Protein AF-0000000076658224 (afdb_homodimer)

Secondary structure (DSSP, 8-state):
---HHHHHHHHHHHHHHHTTTS----EEE-SSTTGGGT-EEEEEEGGGSGGGBTHHHHHHHHHHSSS--SEEE--SSHHHHHHHHHHHHHT--EEEEE-TT--HHHHHHHHTTT-EEEE--SSHHHHHHHHHHHHHTTS-EE--SSS-HHHHHHHHHHHHHHHHH-S--SEEEEE-SSSHH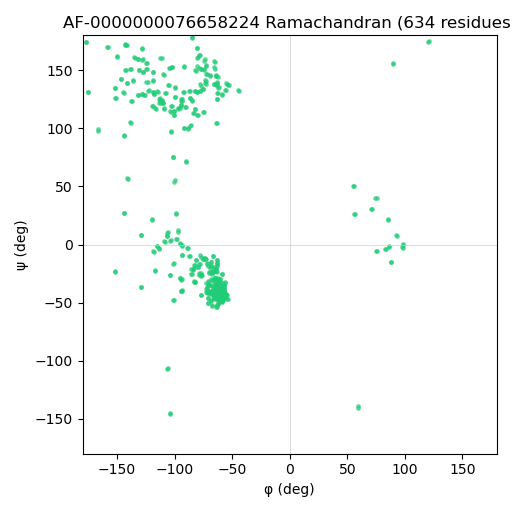HHHHHHHHHHH-TTSEEEEEEETTB-HHHHHHHHTS---------S-GGG-S---TT-SHHHHHHHH--EEEEE-HHHHHHHHHHHHHTT-B---HHHHHHHHHHHHHGGG-TT-EEEEEE-B----HHHHHHHHT--/---HHHHHHHHHHHHHHHTTTS----EEE-SSTTGGGT-EEEEEEGGGSGGGBTHHHHHHHHHHSSS--SEEE--SSHHHHHHHHHHHHHT--EEEEE-TT--HHHHHHHHTTT-EEEE--SSHHHHHHHHHHHHHTTS-EE--SSS-HHHHHHHHHHHHHHHHH-S--SEEEEE-SSSHHHHHHHHHHHHH-TTSEEEEEEETTB-HHHHHHHHTS---------S-GGG-S---TT-SHHHHHHHH--EEEEE-HHHHHHHHHHHHHTT-B---HHHHHHHHHHHHHGGG-TT-EEEEEE-B----HHHHHHHHH--

Structure (mmCIF, N/CA/C/O backbone):
data_AF-0000000076658224-model_v1
#
loop_
_entity.id
_entity.type
_entity.pdbx_description
1 polymer 'SRY1-Not a Serine Racemase of Yeast, threo-3-hydroxyaspartate ammonia-lyase activity'
#
loop_
_atom_site.group_PDB
_atom_site.id
_atom_site.type_symbol
_atom_site.label_atom_id
_atom_site.label_alt_id
_atom_site.label_comp_id
_atom_site.label_asym_id
_atom_site.label_entity_id
_atom_site.label_seq_id
_atom_site.pdbx_PDB_ins_code
_atom_site.Cartn_x
_atom_site.Cartn_y
_atom_site.Cartn_z
_atom_site.occupancy
_atom_site.B_iso_or_equiv
_atom_site.auth_seq_id
_atom_site.auth_comp_id
_atom_site.auth_asym_id
_atom_site.auth_atom_id
_atom_site.pdbx_PDB_model_num
ATOM 1 N N . MET A 1 1 ? -1.779 -37.938 -4.566 1 86.56 1 MET A N 1
ATOM 2 C CA . MET A 1 1 ? -1.903 -36.469 -4.586 1 86.56 1 MET A CA 1
ATOM 3 C C . MET A 1 1 ? -2.148 -35.938 -3.186 1 86.56 1 MET A C 1
ATOM 5 O O . MET A 1 1 ? -2.943 -36.5 -2.426 1 86.56 1 MET A O 1
ATOM 9 N N . PRO A 1 2 ? -1.411 -34.906 -2.812 1 93.56 2 PRO A N 1
ATOM 10 C CA . PRO A 1 2 ? -1.643 -34.375 -1.456 1 93.56 2 PRO A CA 1
ATOM 11 C C . PRO A 1 2 ? -3.055 -33.844 -1.265 1 93.56 2 PRO A C 1
ATOM 13 O O . PRO A 1 2 ? -3.637 -33.281 -2.201 1 93.56 2 PRO A O 1
ATOM 16 N N . THR A 1 3 ? -3.639 -34 -0.089 1 97 3 THR A N 1
ATOM 17 C CA . THR A 1 3 ? -4.906 -33.406 0.285 1 97 3 THR A CA 1
ATOM 18 C C . THR A 1 3 ? -4.691 -31.938 0.701 1 97 3 THR A C 1
ATOM 20 O O . THR A 1 3 ? -3.564 -31.531 0.972 1 97 3 THR A O 1
ATOM 23 N N . PHE A 1 4 ? -5.773 -31.203 0.668 1 97.12 4 PHE A N 1
ATOM 24 C CA . PHE A 1 4 ? -5.625 -29.812 1.071 1 97.12 4 PHE A CA 1
ATOM 25 C C . PHE A 1 4 ? -5.277 -29.703 2.551 1 97.12 4 PHE A C 1
ATOM 27 O O . PHE A 1 4 ? -4.621 -28.75 2.977 1 97.12 4 PHE A O 1
ATOM 34 N N . GLN A 1 5 ? -5.621 -30.766 3.361 1 98.12 5 GLN A N 1
ATOM 35 C CA . GLN A 1 5 ? -5.227 -30.797 4.766 1 98.12 5 GLN A CA 1
ATOM 36 C C . GLN A 1 5 ? -3.715 -30.953 4.91 1 98.12 5 GLN A C 1
ATOM 38 O O . GLN A 1 5 ? -3.102 -30.344 5.781 1 98.12 5 GLN A O 1
ATOM 43 N N . GLU A 1 6 ? -3.189 -31.797 4.082 1 98.44 6 GLU A N 1
ATOM 44 C CA . GLU A 1 6 ? -1.743 -31.984 4.102 1 98.44 6 GLU A CA 1
ATOM 45 C C . GLU A 1 6 ? -1.005 -30.719 3.686 1 98.44 6 GLU A C 1
ATOM 47 O O . GLU A 1 6 ? 0.028 -30.375 4.266 1 98.44 6 GLU A O 1
ATOM 52 N N . ILE A 1 7 ? -1.556 -30.031 2.668 1 98.62 7 ILE A N 1
ATOM 53 C CA . ILE A 1 7 ? -0.962 -28.766 2.225 1 98.62 7 ILE A CA 1
ATOM 54 C C . ILE A 1 7 ? -1.062 -27.734 3.34 1 98.62 7 ILE A C 1
ATOM 56 O O . ILE A 1 7 ? -0.113 -26.984 3.586 1 98.62 7 ILE A O 1
ATOM 60 N N . ALA A 1 8 ? -2.193 -27.688 4.023 1 98.69 8 ALA A N 1
ATOM 61 C CA . ALA A 1 8 ? -2.375 -26.766 5.141 1 98.69 8 ALA A CA 1
ATOM 62 C C . ALA A 1 8 ? -1.321 -27 6.219 1 98.69 8 ALA A C 1
ATOM 64 O O . ALA A 1 8 ? -0.707 -26.047 6.711 1 98.69 8 ALA A O 1
ATOM 65 N N . ALA A 1 9 ? -1.124 -28.266 6.52 1 98.56 9 ALA A N 1
ATOM 66 C CA . ALA A 1 9 ? -0.117 -28.609 7.523 1 98.56 9 ALA A CA 1
ATOM 67 C C . ALA A 1 9 ? 1.278 -28.203 7.059 1 98.56 9 ALA A C 1
ATOM 69 O O . ALA A 1 9 ? 2.072 -27.672 7.844 1 98.56 9 ALA A O 1
ATOM 70 N N . ALA A 1 10 ? 1.564 -28.453 5.832 1 98.5 10 ALA A N 1
ATOM 71 C CA . ALA A 1 10 ? 2.861 -28.094 5.262 1 98.5 10 ALA A CA 1
ATOM 72 C C . ALA A 1 10 ? 3.07 -26.578 5.27 1 98.5 10 ALA A C 1
ATOM 74 O O . ALA A 1 10 ? 4.195 -26.109 5.434 1 98.5 10 ALA A O 1
ATOM 75 N N . SER A 1 11 ? 1.959 -25.812 5.07 1 98.81 11 SER A N 1
ATOM 76 C CA . SER A 1 11 ? 2.043 -24.359 5.07 1 98.81 11 SER A CA 1
ATOM 77 C C . SER A 1 11 ? 2.447 -23.828 6.441 1 98.81 11 SER A C 1
ATOM 79 O O . SER A 1 11 ? 3.191 -22.844 6.539 1 98.81 11 SER A O 1
ATOM 81 N N . VAL A 1 12 ? 1.987 -24.469 7.484 1 98.62 12 VAL A N 1
ATOM 82 C CA . VAL A 1 12 ? 2.367 -24.078 8.836 1 98.62 12 VAL A CA 1
ATOM 83 C C . VAL A 1 12 ? 3.871 -24.266 9.031 1 98.62 12 VAL A C 1
ATOM 85 O O . VAL A 1 12 ? 4.551 -23.391 9.57 1 98.62 12 VAL A O 1
ATOM 88 N N . GLN A 1 13 ? 4.363 -25.391 8.508 1 98.31 13 GLN A N 1
ATOM 89 C CA . GLN A 1 13 ? 5.793 -25.656 8.594 1 98.31 13 GLN A CA 1
ATOM 90 C C . GLN A 1 13 ? 6.598 -24.672 7.75 1 98.31 13 GLN A C 1
ATOM 92 O O . GLN A 1 13 ? 7.652 -24.203 8.172 1 98.31 13 GLN A O 1
ATOM 97 N N . SER A 1 14 ? 6.086 -24.406 6.57 1 98.56 14 SER A N 1
ATOM 98 C CA . SER A 1 14 ? 6.746 -23.469 5.684 1 98.56 14 SER A CA 1
ATOM 99 C C . SER A 1 14 ? 6.863 -22.094 6.332 1 98.56 14 SER A C 1
ATOM 101 O O . SER A 1 14 ? 7.895 -21.422 6.211 1 98.56 14 SER A O 1
ATOM 103 N N . ARG A 1 15 ? 5.805 -21.609 6.98 1 98.31 15 ARG A N 1
ATOM 104 C CA . ARG A 1 15 ? 5.82 -20.312 7.633 1 98.31 15 ARG A CA 1
ATOM 105 C C . ARG A 1 15 ? 6.969 -20.203 8.633 1 98.31 15 ARG A C 1
ATOM 107 O O . ARG A 1 15 ? 7.66 -19.188 8.688 1 98.31 15 ARG A O 1
ATOM 114 N N . SER A 1 16 ? 7.188 -21.234 9.398 1 97.56 16 SER A N 1
ATOM 115 C CA . SER A 1 16 ? 8.258 -21.25 10.391 1 97.56 16 SER A CA 1
ATOM 116 C C . SER A 1 16 ? 9.625 -21.094 9.734 1 97.56 16 SER A C 1
ATOM 118 O O . SER A 1 16 ? 10.523 -20.484 10.297 1 97.56 16 SER A O 1
ATOM 120 N N . ARG A 1 17 ? 9.742 -21.609 8.547 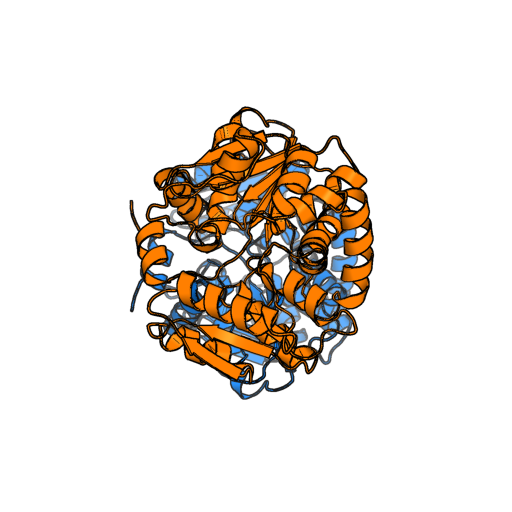1 96.94 17 ARG A N 1
ATOM 121 C CA . ARG A 1 17 ? 11.016 -21.594 7.844 1 96.94 17 ARG A CA 1
ATOM 122 C C . ARG A 1 17 ? 11.242 -20.266 7.148 1 96.94 17 ARG A C 1
ATOM 124 O O . ARG A 1 17 ? 12.375 -19.781 7.059 1 96.94 17 ARG A O 1
ATOM 131 N N . ILE A 1 18 ? 10.102 -19.641 6.699 1 98.06 18 ILE A N 1
ATOM 132 C CA . ILE A 1 18 ? 10.375 -18.578 5.738 1 98.06 18 ILE A CA 1
ATOM 133 C C . ILE A 1 18 ? 10 -17.219 6.344 1 98.06 18 ILE A C 1
ATOM 135 O O . ILE A 1 18 ? 10.289 -16.172 5.766 1 98.06 18 ILE A O 1
ATOM 139 N N . ARG A 1 19 ? 9.438 -17.156 7.559 1 96.88 19 ARG A N 1
ATOM 140 C CA . ARG A 1 19 ? 8.836 -15.953 8.117 1 96.88 19 ARG A CA 1
ATOM 141 C C . ARG A 1 19 ? 9.859 -14.82 8.188 1 96.88 19 ARG A C 1
ATOM 143 O O . ARG A 1 19 ? 9.492 -13.648 8.062 1 96.88 19 ARG A O 1
ATOM 150 N N . HIS A 1 20 ? 11.172 -15.102 8.273 1 96 20 HIS A N 1
ATOM 151 C CA . HIS A 1 20 ? 12.188 -14.062 8.398 1 96 20 HIS A CA 1
ATOM 152 C C . HIS A 1 20 ? 12.742 -13.672 7.031 1 96 20 HIS A C 1
ATOM 154 O O . HIS A 1 20 ? 13.562 -12.758 6.93 1 96 20 HIS A O 1
ATOM 160 N N . HIS A 1 21 ? 12.242 -14.336 5.984 1 97.38 21 HIS A N 1
ATOM 161 C CA . HIS A 1 21 ? 12.789 -14.102 4.652 1 97.38 21 HIS A CA 1
ATOM 162 C C . HIS A 1 21 ? 11.75 -13.469 3.734 1 97.38 21 HIS A C 1
ATOM 164 O O . HIS A 1 21 ? 12.039 -13.172 2.572 1 97.38 21 HIS A O 1
ATOM 170 N N . VAL A 1 22 ? 10.516 -13.266 4.273 1 97.75 22 VAL A N 1
ATOM 171 C CA . VAL A 1 22 ? 9.461 -12.602 3.518 1 97.75 22 VAL A CA 1
ATOM 172 C C . VAL A 1 22 ? 8.758 -11.562 4.398 1 97.75 22 VAL A C 1
ATOM 174 O O . VAL A 1 22 ? 8.906 -11.586 5.625 1 97.75 22 VAL A O 1
ATOM 177 N N . TYR A 1 23 ? 8.078 -10.641 3.783 1 96.94 23 TYR A N 1
ATOM 178 C CA . TYR A 1 23 ? 7.297 -9.656 4.512 1 96.94 23 TYR A CA 1
ATOM 179 C C . TYR A 1 23 ? 5.891 -10.172 4.793 1 96.94 23 TYR A C 1
ATOM 181 O O . TYR A 1 23 ? 5.27 -10.797 3.928 1 96.94 23 TYR A O 1
ATOM 189 N N . GLN A 1 24 ? 5.445 -10.031 6.066 1 97.38 24 GLN A N 1
ATOM 190 C CA . GLN A 1 24 ? 4 -10.109 6.234 1 97.38 24 GLN A CA 1
ATOM 191 C C . GLN A 1 24 ? 3.297 -8.961 5.512 1 97.38 24 GLN A C 1
ATOM 193 O O . GLN A 1 24 ? 3.346 -7.812 5.961 1 97.38 24 GLN A O 1
ATOM 198 N N . THR A 1 25 ? 2.682 -9.234 4.383 1 98.44 25 THR A N 1
ATOM 199 C CA . THR A 1 25 ? 2.107 -8.18 3.559 1 98.44 25 THR A CA 1
ATOM 200 C C . THR A 1 25 ? 0.838 -7.621 4.195 1 98.44 25 THR A C 1
ATOM 202 O O . THR A 1 25 ? 0.181 -8.305 4.984 1 98.44 25 THR A O 1
ATOM 205 N N . PRO A 1 26 ? 0.515 -6.391 3.893 1 98.12 26 PRO A N 1
ATOM 206 C CA . PRO A 1 26 ? -0.615 -5.754 4.574 1 98.12 26 PRO A CA 1
ATOM 207 C C . PRO A 1 26 ? -1.967 -6.223 4.043 1 98.12 26 PRO A C 1
ATOM 209 O O . PRO A 1 26 ? -2.049 -6.73 2.92 1 98.12 26 PRO A O 1
ATOM 212 N N . LEU A 1 27 ? -2.93 -6.191 4.906 1 98.5 27 LEU A N 1
ATOM 213 C CA . LEU A 1 27 ? -4.352 -6.238 4.582 1 98.5 27 LEU A CA 1
ATOM 214 C C . LEU A 1 27 ? -4.965 -4.844 4.625 1 98.5 27 LEU A C 1
ATOM 216 O O . LEU A 1 27 ? -5.062 -4.238 5.695 1 98.5 27 LEU A O 1
ATOM 220 N N . ILE A 1 28 ? -5.363 -4.301 3.439 1 98.38 28 ILE A N 1
ATOM 221 C CA . ILE A 1 28 ? -5.703 -2.889 3.299 1 98.38 28 ILE A CA 1
ATOM 222 C C . ILE A 1 28 ? -7.195 -2.744 3.008 1 98.38 28 ILE A C 1
ATOM 224 O O . ILE A 1 28 ? -7.699 -3.295 2.025 1 98.38 28 ILE A O 1
ATOM 228 N N . PRO A 1 29 ? -7.922 -2.002 3.801 1 97.25 29 PRO A N 1
ATOM 229 C CA . PRO A 1 29 ? -9.32 -1.733 3.447 1 97.25 29 PRO A CA 1
ATOM 230 C C . PRO A 1 29 ? -9.453 -0.893 2.18 1 97.25 29 PRO A C 1
ATOM 232 O O . PRO A 1 29 ? -8.688 0.047 1.972 1 97.25 29 PRO A O 1
ATOM 235 N N . ALA A 1 30 ? -10.391 -1.286 1.389 1 98.12 30 ALA A N 1
ATOM 236 C CA . ALA A 1 30 ? -10.648 -0.505 0.182 1 98.12 30 ALA A CA 1
ATOM 237 C C . ALA A 1 30 ? -11.117 0.906 0.532 1 98.12 30 ALA A C 1
ATOM 239 O O . ALA A 1 30 ? -11.891 1.096 1.473 1 98.12 30 ALA A O 1
ATOM 240 N N . LYS A 1 31 ? -10.641 1.887 -0.189 1 95.38 31 LYS A N 1
ATOM 241 C CA . LYS A 1 31 ? -11.055 3.273 -0.012 1 95.38 31 LYS A CA 1
ATOM 242 C C . LYS A 1 31 ? -12.43 3.52 -0.64 1 95.38 31 LYS A C 1
ATOM 244 O O . LYS A 1 31 ? -13.281 4.18 -0.042 1 95.38 31 LYS A O 1
ATOM 249 N N . LYS A 1 32 ? -12.594 2.951 -1.864 1 95.12 32 LYS A N 1
ATOM 250 C CA . LYS A 1 32 ? -13.797 3.264 -2.633 1 95.12 32 LYS A CA 1
ATOM 251 C C . LYS A 1 32 ? -14.484 1.992 -3.119 1 95.12 32 LYS A C 1
ATOM 253 O O . LYS A 1 32 ? -15.711 1.91 -3.127 1 95.12 32 LYS A O 1
ATOM 258 N N . VAL A 1 33 ? -13.688 0.966 -3.482 1 97.62 33 VAL A N 1
ATOM 259 C CA . VAL A 1 33 ? -14.219 -0.262 -4.062 1 97.62 33 VAL A CA 1
ATOM 260 C C . VAL A 1 33 ? -15.203 -0.914 -3.09 1 97.62 33 VAL A C 1
ATOM 262 O O . VAL A 1 33 ? -14.891 -1.09 -1.91 1 97.62 33 VAL A O 1
ATOM 265 N N . GLY A 1 34 ? -16.375 -1.247 -3.553 1 96.44 34 GLY A N 1
ATOM 266 C CA . GLY A 1 34 ? -17.375 -1.961 -2.775 1 96.44 34 GLY A CA 1
ATOM 267 C C . GLY A 1 34 ? -18.281 -1.041 -1.979 1 96.44 34 GLY A C 1
ATOM 268 O O . GLY A 1 34 ? -19.328 -1.463 -1.5 1 96.44 34 GLY A O 1
ATOM 269 N N . ARG A 1 35 ? -17.953 0.308 -1.774 1 91.88 35 ARG A N 1
ATOM 270 C CA . ARG A 1 35 ? -18.656 1.219 -0.884 1 91.88 35 ARG A CA 1
ATOM 271 C C . ARG A 1 35 ? -20.094 1.431 -1.353 1 91.88 35 ARG A C 1
ATOM 273 O O . ARG A 1 35 ? -21.031 1.333 -0.56 1 91.88 35 ARG A O 1
ATOM 280 N N . ASP A 1 36 ? -20.219 1.613 -2.68 1 92.69 36 ASP A N 1
ATOM 281 C CA . ASP A 1 36 ? -21.531 1.898 -3.234 1 92.69 36 ASP A CA 1
ATOM 282 C C . ASP A 1 36 ? -22.453 0.686 -3.117 1 92.69 36 ASP A C 1
ATOM 284 O O . ASP A 1 36 ? -23.688 0.82 -3.178 1 92.69 36 ASP A O 1
ATOM 288 N N . LEU A 1 37 ? -21.859 -0.482 -2.918 1 95.5 37 LEU A N 1
ATOM 289 C CA . LEU A 1 37 ? -22.625 -1.724 -2.857 1 95.5 37 LEU A CA 1
ATOM 290 C C . LEU A 1 37 ? -22.703 -2.246 -1.427 1 95.5 37 LEU A C 1
ATOM 292 O O . LEU A 1 37 ? -23.203 -3.348 -1.189 1 95.5 37 LEU A O 1
ATOM 296 N N . LYS A 1 38 ? -22.219 -1.441 -0.472 1 94.88 38 LYS A N 1
ATOM 297 C CA . LYS A 1 38 ? -22.188 -1.794 0.944 1 94.88 38 LYS A CA 1
ATOM 298 C C . LYS A 1 38 ? -21.453 -3.111 1.172 1 94.88 38 LYS A C 1
ATOM 300 O O . LYS A 1 38 ? -21.844 -3.906 2.029 1 94.88 38 LYS A O 1
ATOM 305 N N . ALA A 1 39 ? -20.531 -3.434 0.256 1 96.88 39 ALA A N 1
ATOM 306 C CA . ALA A 1 39 ? -19.625 -4.574 0.432 1 96.88 39 ALA A CA 1
ATOM 307 C C . ALA A 1 39 ? -18.328 -4.152 1.105 1 96.88 39 ALA A C 1
ATOM 309 O O . ALA A 1 39 ? -17.766 -3.104 0.784 1 96.88 39 ALA A O 1
ATOM 310 N N . ASN A 1 40 ? -17.922 -4.859 2.107 1 97.19 40 ASN A N 1
ATOM 311 C CA . ASN A 1 40 ? -16.641 -4.613 2.746 1 97.19 40 ASN A CA 1
ATOM 312 C C . ASN A 1 40 ? -15.492 -5.281 1.98 1 97.19 40 ASN A C 1
ATOM 314 O O . ASN A 1 40 ? -15.469 -6.504 1.839 1 97.19 40 ASN A O 1
ATOM 318 N N . VAL A 1 41 ? -14.617 -4.547 1.471 1 98.62 41 VAL A N 1
ATOM 319 C CA . VAL A 1 41 ? -13.562 -5.09 0.625 1 98.62 41 VAL A CA 1
ATOM 320 C C . VAL A 1 41 ? -12.203 -4.82 1.266 1 98.62 41 VAL A C 1
ATOM 322 O O . VAL A 1 41 ? -11.914 -3.697 1.689 1 98.62 41 VAL A O 1
ATOM 325 N N . LEU A 1 42 ? -11.391 -5.824 1.39 1 98.69 42 LEU A N 1
ATOM 326 C CA . LEU A 1 42 ? -10 -5.75 1.832 1 98.69 42 LEU A CA 1
ATOM 327 C C . LEU A 1 42 ? -9.055 -6.242 0.742 1 98.69 42 LEU A C 1
ATOM 329 O O . LEU A 1 42 ? -9.375 -7.188 0.016 1 98.69 42 LEU A O 1
ATOM 333 N N . PHE A 1 43 ? -7.934 -5.578 0.592 1 98.88 43 PHE A N 1
ATOM 334 C CA . PHE A 1 43 ? -6.887 -6.008 -0.33 1 98.88 43 PHE A CA 1
ATOM 335 C C . PHE A 1 43 ? -5.738 -6.668 0.422 1 98.88 43 PHE A C 1
ATOM 337 O O . PHE A 1 43 ? -5.129 -6.055 1.296 1 98.88 43 PHE A O 1
ATOM 344 N N . LYS A 1 44 ? -5.508 -8.016 0.2 1 98.94 44 LYS A N 1
ATOM 345 C CA . LYS A 1 44 ? -4.258 -8.625 0.647 1 98.94 44 LYS A CA 1
ATOM 346 C C . LYS A 1 44 ? -3.121 -8.328 -0.33 1 98.94 44 LYS A C 1
ATOM 348 O O . LYS A 1 44 ? -3.107 -8.852 -1.448 1 98.94 44 LYS A O 1
ATOM 353 N N . ALA A 1 45 ? -2.137 -7.516 0.079 1 98.88 45 ALA A N 1
ATOM 354 C CA . ALA A 1 45 ? -1.306 -6.762 -0.857 1 98.88 45 ALA A CA 1
ATOM 355 C C . ALA A 1 45 ? 0.052 -7.434 -1.047 1 98.88 45 ALA A C 1
ATOM 357 O O . ALA A 1 45 ? 1.087 -6.863 -0.693 1 98.88 45 ALA A O 1
ATOM 358 N N . GLU A 1 46 ? 0.087 -8.516 -1.792 1 98.81 46 GLU A N 1
ATOM 359 C CA . GLU A 1 46 ? 1.335 -9.188 -2.139 1 98.81 46 GLU A CA 1
ATOM 360 C C . GLU A 1 46 ? 2.125 -8.391 -3.172 1 98.81 46 GLU A C 1
ATOM 362 O O . GLU A 1 46 ? 3.297 -8.68 -3.424 1 98.81 46 GLU A O 1
ATOM 367 N N . ASN A 1 47 ? 1.466 -7.379 -3.773 1 98.56 47 ASN A N 1
ATOM 368 C CA . ASN A 1 47 ? 2.17 -6.461 -4.66 1 98.56 47 ASN A CA 1
ATOM 369 C C . ASN A 1 47 ? 3.252 -5.68 -3.92 1 98.56 47 ASN A C 1
ATOM 371 O O . ASN A 1 47 ? 4.129 -5.078 -4.543 1 98.56 47 ASN A O 1
ATOM 375 N N . PHE A 1 48 ? 3.215 -5.73 -2.559 1 98.31 48 PHE A N 1
ATOM 376 C CA . PHE A 1 48 ? 4.219 -5.043 -1.753 1 98.31 48 PHE A CA 1
ATOM 377 C C . PHE A 1 48 ? 5.195 -6.043 -1.14 1 98.31 48 PHE A C 1
ATOM 379 O O . PHE A 1 48 ? 5.996 -5.684 -0.275 1 98.31 48 PHE A O 1
ATOM 386 N N . GLN A 1 49 ? 5.184 -7.281 -1.525 1 98.12 49 GLN A N 1
ATOM 387 C CA . GLN A 1 49 ? 6.125 -8.297 -1.067 1 98.12 49 GLN A CA 1
ATOM 388 C C . GLN A 1 49 ? 7.5 -8.102 -1.696 1 98.12 49 GLN A C 1
ATOM 390 O O . GLN A 1 49 ? 7.625 -7.434 -2.725 1 98.12 49 GLN A O 1
ATOM 395 N N . LEU A 1 50 ? 8.516 -8.68 -1.052 1 95.5 50 LEU A N 1
ATOM 396 C CA . LEU A 1 50 ? 9.844 -8.797 -1.649 1 95.5 50 LEU A CA 1
ATOM 397 C C . LEU A 1 50 ? 9.75 -9.266 -3.096 1 95.5 50 LEU A C 1
ATOM 399 O O . LEU A 1 50 ? 8.977 -10.18 -3.406 1 95.5 50 LEU A O 1
ATOM 403 N N . THR A 1 51 ? 10.438 -8.617 -3.936 1 95.06 51 THR A N 1
ATOM 404 C CA . THR A 1 51 ? 10.508 -8.914 -5.363 1 95.06 51 THR A CA 1
ATOM 405 C C . THR A 1 51 ? 9.234 -8.461 -6.074 1 95.06 51 THR A C 1
ATOM 407 O O . THR A 1 51 ? 9.094 -8.648 -7.281 1 95.06 51 THR A O 1
ATOM 410 N N . GLY A 1 52 ? 8.211 -7.977 -5.34 1 96.94 52 GLY A N 1
ATOM 411 C CA . GLY A 1 52 ? 7.039 -7.367 -5.949 1 96.94 52 GLY A CA 1
ATOM 412 C C . GLY A 1 52 ? 5.902 -8.352 -6.168 1 96.94 52 GLY A C 1
ATOM 413 O O . GLY A 1 52 ? 4.914 -8.031 -6.832 1 96.94 52 GLY A O 1
ATOM 414 N N . SER A 1 53 ? 6.031 -9.617 -5.656 1 98.19 53 SER A N 1
ATOM 415 C CA . SER A 1 53 ? 4.953 -10.578 -5.871 1 98.19 53 SER A CA 1
ATOM 416 C C . SER A 1 53 ? 4.992 -11.695 -4.836 1 98.19 53 SER A C 1
ATOM 418 O O . SER A 1 53 ? 5.996 -11.875 -4.141 1 98.19 53 SER A O 1
ATOM 420 N N . PHE A 1 54 ? 3.939 -12.492 -4.816 1 98.75 54 PHE A N 1
ATOM 421 C CA . PHE A 1 54 ? 3.744 -13.586 -3.871 1 98.75 54 PHE A CA 1
ATOM 422 C C . PHE A 1 54 ? 4.742 -14.711 -4.129 1 98.75 54 PHE A C 1
ATOM 424 O O . PHE A 1 54 ? 4.977 -15.555 -3.262 1 98.75 54 PHE A O 1
ATOM 431 N N . LYS A 1 55 ? 5.402 -14.727 -5.281 1 98.69 55 LYS A N 1
ATOM 432 C CA . LYS A 1 55 ? 6.141 -15.891 -5.742 1 98.69 55 LYS A CA 1
ATOM 433 C C . LYS A 1 55 ? 7.352 -16.156 -4.855 1 98.69 55 LYS A C 1
ATOM 435 O O . LYS A 1 55 ? 7.812 -17.297 -4.75 1 98.69 55 LYS A O 1
ATOM 440 N N . VAL A 1 56 ? 7.84 -15.18 -4.191 1 98.56 56 VAL A N 1
ATOM 441 C CA . VAL A 1 56 ? 9.008 -15.359 -3.338 1 98.56 56 VAL A CA 1
ATOM 442 C C . VAL A 1 56 ? 8.68 -16.312 -2.189 1 98.56 56 VAL A C 1
ATOM 444 O O . VAL A 1 56 ? 9.547 -17.031 -1.7 1 98.56 56 VAL A O 1
ATOM 447 N N . ARG A 1 57 ? 7.398 -16.375 -1.74 1 98.81 57 ARG A N 1
ATOM 448 C CA . ARG A 1 57 ? 7.008 -17.25 -0.632 1 98.81 57 ARG A CA 1
ATOM 449 C C . ARG A 1 57 ? 7.215 -18.719 -0.986 1 98.81 57 ARG A C 1
ATOM 451 O O . ARG A 1 57 ? 7.84 -19.469 -0.225 1 98.81 57 ARG A O 1
ATOM 458 N N . GLY A 1 58 ? 6.672 -19.125 -2.133 1 98.81 58 GLY A N 1
ATOM 459 C CA . GLY A 1 58 ? 6.867 -20.5 -2.584 1 98.81 58 GLY A CA 1
ATOM 460 C C . GLY A 1 58 ? 8.32 -20.844 -2.84 1 98.81 58 GLY A C 1
ATOM 461 O O . GLY A 1 58 ? 8.781 -21.922 -2.479 1 98.81 58 GLY A O 1
ATOM 462 N N . ALA A 1 59 ? 9.016 -19.859 -3.482 1 98.75 59 ALA A N 1
ATOM 463 C CA . ALA A 1 59 ? 10.438 -20.062 -3.758 1 98.75 59 ALA A CA 1
ATOM 464 C C . ALA A 1 59 ? 11.219 -20.281 -2.467 1 98.75 59 ALA A C 1
ATOM 466 O O . ALA A 1 59 ? 11.992 -21.234 -2.357 1 98.75 59 ALA A O 1
ATOM 467 N N . MET A 1 60 ? 11 -19.406 -1.474 1 98.81 60 MET A N 1
ATOM 468 C CA . MET A 1 60 ? 11.68 -19.547 -0.186 1 98.81 60 MET A CA 1
ATOM 469 C C . MET A 1 60 ? 11.328 -20.875 0.48 1 98.81 60 MET A C 1
ATOM 471 O O . MET A 1 60 ? 12.203 -21.531 1.046 1 98.81 60 MET A O 1
ATOM 475 N N . SER A 1 61 ? 10.055 -21.25 0.403 1 98.81 61 SER A N 1
ATOM 476 C CA . SER A 1 61 ? 9.602 -22.5 0.999 1 98.81 61 SER A CA 1
ATOM 477 C C . SER A 1 61 ? 10.305 -23.703 0.362 1 98.81 61 SER A C 1
ATOM 479 O O . SER A 1 61 ? 10.867 -24.547 1.064 1 98.81 61 SER A O 1
ATOM 481 N N . LYS A 1 62 ? 10.312 -23.75 -0.949 1 98.56 62 LYS A N 1
ATOM 482 C CA . LYS A 1 62 ? 10.906 -24.875 -1.674 1 98.56 62 LYS A CA 1
ATOM 483 C C . LYS A 1 62 ? 12.414 -24.922 -1.444 1 98.56 62 LYS A C 1
ATOM 485 O O . LYS A 1 62 ? 12.961 -26 -1.141 1 98.56 62 LYS A O 1
ATOM 490 N N . LEU A 1 63 ? 13.086 -23.812 -1.502 1 98.31 63 LEU A N 1
ATOM 491 C CA . LEU A 1 63 ? 14.539 -23.781 -1.444 1 98.31 63 LEU A CA 1
ATOM 492 C C . LEU A 1 63 ? 15.031 -24 -0.017 1 98.31 63 LEU A C 1
ATOM 494 O O . LEU A 1 63 ? 16.172 -24.406 0.194 1 98.31 63 LEU A O 1
ATOM 498 N N . SER A 1 64 ? 14.234 -23.672 0.966 1 97.44 64 SER A N 1
ATOM 499 C CA . SER A 1 64 ? 14.648 -23.859 2.352 1 97.44 64 SER A CA 1
ATOM 500 C C . SER A 1 64 ? 14.438 -25.297 2.809 1 97.44 64 SER A C 1
ATOM 502 O O . SER A 1 64 ? 14.898 -25.688 3.883 1 97.44 64 SER A O 1
ATOM 504 N N . ALA A 1 65 ? 13.672 -26.062 2.004 1 93.81 65 ALA A N 1
ATOM 505 C CA . ALA A 1 65 ? 13.508 -27.484 2.322 1 93.81 65 ALA A CA 1
ATOM 506 C C . ALA A 1 65 ? 14.828 -28.234 2.201 1 93.81 65 ALA A C 1
ATOM 508 O O . ALA A 1 65 ? 15.727 -27.797 1.476 1 93.81 65 ALA A O 1
ATOM 509 N N . ALA A 1 66 ? 15.078 -29.281 2.916 1 87.06 66 ALA A N 1
ATOM 510 C CA . ALA A 1 66 ? 16.344 -30.016 2.957 1 87.06 66 ALA A CA 1
ATOM 511 C C . ALA A 1 66 ? 16.484 -30.922 1.744 1 87.06 66 ALA A C 1
ATOM 513 O O . ALA A 1 66 ? 15.492 -31.359 1.162 1 87.06 66 ALA A O 1
ATOM 514 N N . GLY A 1 67 ? 17.719 -31.125 1.426 1 84.25 67 GLY A N 1
ATOM 515 C CA . GLY A 1 67 ? 18.062 -32.219 0.527 1 84.25 67 GLY A CA 1
ATOM 516 C C . GLY A 1 67 ? 17.734 -31.922 -0.924 1 84.25 67 GLY A C 1
ATOM 517 O O . GLY A 1 67 ? 17.328 -32.812 -1.669 1 84.25 67 GLY A O 1
ATOM 518 N N . GLN A 1 68 ? 17.969 -30.656 -1.41 1 86.25 68 GLN A N 1
ATOM 519 C CA . GLN A 1 68 ? 17.516 -30.344 -2.758 1 86.25 68 GLN A CA 1
ATOM 520 C C . GLN A 1 68 ? 18.656 -30.406 -3.762 1 86.25 68 GLN A C 1
ATOM 522 O O . GLN A 1 68 ? 18.422 -30.5 -4.973 1 86.25 68 GLN A O 1
ATOM 527 N N . GLY A 1 69 ? 19.922 -30.406 -3.32 1 92.94 69 GLY A N 1
ATOM 528 C CA . GLY A 1 69 ? 21.031 -30.375 -4.254 1 92.94 69 GLY A CA 1
ATOM 529 C C . GLY A 1 69 ? 21.016 -29.156 -5.16 1 92.94 69 GLY A C 1
ATOM 530 O O . GLY A 1 69 ? 20.703 -28.047 -4.719 1 92.94 69 GLY A O 1
ATOM 531 N N . ARG A 1 70 ? 21.375 -29.422 -6.445 1 96.75 70 ARG A N 1
ATOM 532 C CA . ARG A 1 70 ? 21.328 -28.344 -7.43 1 96.75 70 ARG A CA 1
ATOM 533 C C . ARG A 1 70 ? 19.891 -28.078 -7.879 1 96.75 70 ARG A C 1
ATOM 535 O O . ARG A 1 70 ? 19.109 -29.016 -8.062 1 96.75 70 ARG A O 1
ATOM 542 N N . LEU A 1 71 ? 19.594 -26.859 -7.961 1 98.31 71 LEU A N 1
ATOM 543 C CA . LEU A 1 71 ? 18.234 -26.453 -8.32 1 98.31 71 LEU A CA 1
ATOM 544 C C . LEU A 1 71 ? 18.203 -25.859 -9.727 1 98.31 71 LEU A C 1
ATOM 546 O O . LEU A 1 71 ? 19.188 -25.281 -10.18 1 98.31 71 LEU A O 1
ATOM 550 N N . ILE A 1 72 ? 17.078 -26.109 -10.43 1 98.62 72 ILE A N 1
ATOM 551 C CA . ILE A 1 72 ? 16.922 -25.516 -11.758 1 98.62 72 ILE A CA 1
ATOM 552 C C . ILE A 1 72 ? 15.469 -25.078 -11.953 1 98.62 72 ILE A C 1
ATOM 554 O O . ILE A 1 72 ? 14.547 -25.719 -11.461 1 98.62 72 ILE A O 1
ATOM 558 N N . THR A 1 73 ? 15.219 -23.953 -12.531 1 98.5 73 THR A N 1
ATOM 559 C CA . THR A 1 73 ? 13.891 -23.469 -12.898 1 98.5 73 THR A CA 1
ATOM 560 C C . THR A 1 73 ? 13.938 -22.75 -14.242 1 98.5 73 THR A C 1
ATOM 562 O O . THR A 1 73 ? 15 -22.641 -14.859 1 98.5 73 THR A O 1
ATOM 565 N N . ALA A 1 74 ? 12.734 -22.422 -14.742 1 97.75 74 ALA A N 1
ATOM 566 C CA . ALA A 1 74 ? 12.633 -21.688 -16 1 97.75 74 ALA A CA 1
ATOM 567 C C . ALA A 1 74 ? 11.562 -20.594 -15.906 1 97.75 74 ALA A C 1
ATOM 569 O O . ALA A 1 74 ? 10.367 -20.891 -15.945 1 97.75 74 ALA A O 1
ATOM 570 N N . SER A 1 75 ? 11.961 -19.344 -15.781 1 96.19 75 SER A N 1
ATOM 571 C CA . SER A 1 75 ? 11.062 -18.203 -15.75 1 96.19 75 SER A CA 1
ATOM 572 C C . SER A 1 75 ? 11.836 -16.891 -15.711 1 96.19 75 SER A C 1
ATOM 574 O O . SER A 1 75 ? 12.805 -16.75 -14.961 1 96.19 75 SER A O 1
ATOM 576 N N . SER A 1 76 ? 11.484 -16 -16.547 1 92.31 76 SER A N 1
ATOM 577 C CA . SER A 1 76 ? 12.047 -14.656 -16.484 1 92.31 76 SER A CA 1
ATOM 578 C C . SER A 1 76 ? 11.148 -13.711 -15.695 1 92.31 76 SER A C 1
ATOM 580 O O . SER A 1 76 ? 11.453 -12.523 -15.562 1 92.31 76 SER A O 1
ATOM 582 N N . GLY A 1 77 ? 10.047 -14.195 -15.164 1 94.38 77 GLY A N 1
ATOM 583 C CA . GLY A 1 77 ? 9.07 -13.367 -14.484 1 94.38 77 GLY A CA 1
ATOM 584 C C . GLY A 1 77 ? 9.125 -13.5 -12.969 1 94.38 77 GLY A C 1
ATOM 585 O O . GLY A 1 77 ? 10.203 -13.656 -12.398 1 94.38 77 GLY A O 1
ATOM 586 N N . ASN A 1 78 ? 7.988 -13.398 -12.336 1 96.38 78 ASN A N 1
ATOM 587 C CA . ASN A 1 78 ? 7.871 -13.359 -10.883 1 96.38 78 ASN A CA 1
ATOM 588 C C . ASN A 1 78 ? 8.5 -14.586 -10.234 1 96.38 78 ASN A C 1
ATOM 590 O O . ASN A 1 78 ? 9.164 -14.484 -9.195 1 96.38 78 ASN A O 1
ATOM 594 N N . HIS A 1 79 ? 8.297 -15.711 -10.844 1 97.81 79 HIS A N 1
ATOM 595 C CA . HIS A 1 79 ? 8.836 -16.938 -10.281 1 97.81 79 HIS A CA 1
ATOM 596 C C . HIS A 1 79 ? 10.359 -16.969 -10.352 1 97.81 79 HIS A C 1
ATOM 598 O O . HIS A 1 79 ? 11.031 -17.281 -9.367 1 97.81 79 HIS A O 1
ATOM 604 N N . GLY A 1 80 ? 10.883 -16.656 -11.531 1 97.69 80 GLY A N 1
ATOM 605 C CA . GLY A 1 80 ? 12.328 -16.609 -11.672 1 97.69 80 GLY A CA 1
ATOM 606 C C . GLY A 1 80 ? 13 -15.648 -10.711 1 97.69 80 GLY A C 1
ATOM 607 O O . GLY A 1 80 ? 14.008 -15.984 -10.086 1 97.69 80 GLY A O 1
ATOM 608 N N . ILE A 1 81 ? 12.422 -14.492 -10.562 1 96.69 81 ILE A N 1
ATOM 609 C CA . ILE A 1 81 ? 12.945 -13.469 -9.672 1 96.69 81 ILE A CA 1
ATOM 610 C C . ILE A 1 81 ? 12.867 -13.961 -8.227 1 96.69 81 ILE A C 1
ATOM 612 O O . ILE A 1 81 ? 13.82 -13.812 -7.457 1 96.69 81 ILE A O 1
ATOM 616 N N . GLY A 1 82 ? 11.758 -14.539 -7.84 1 97.94 82 GLY A N 1
ATOM 617 C CA . GLY A 1 82 ? 11.594 -15.094 -6.504 1 97.94 82 GLY A CA 1
ATOM 618 C C . GLY A 1 82 ? 12.602 -16.172 -6.18 1 97.94 82 GLY A C 1
ATOM 619 O O . GLY A 1 82 ? 13.195 -16.172 -5.098 1 97.94 82 GLY A O 1
ATOM 620 N N . CYS A 1 83 ? 12.812 -17.047 -7.137 1 98.56 83 CYS A N 1
ATOM 621 C CA . CYS A 1 83 ? 13.773 -18.125 -6.945 1 98.56 83 CYS A CA 1
ATOM 622 C C . CYS A 1 83 ? 15.195 -17.594 -6.84 1 98.56 83 CYS A C 1
ATOM 624 O O . CYS A 1 83 ? 15.984 -18.062 -6.027 1 98.56 83 CYS A O 1
ATOM 626 N N . ALA A 1 84 ? 15.484 -16.625 -7.691 1 98.25 84 ALA A N 1
ATOM 627 C CA . ALA A 1 84 ? 16.828 -16.031 -7.676 1 98.25 84 ALA A CA 1
ATOM 628 C C . ALA A 1 84 ? 17.125 -15.406 -6.32 1 98.25 84 ALA A C 1
ATOM 630 O O . ALA A 1 84 ? 18.172 -15.664 -5.73 1 98.25 84 ALA A O 1
ATOM 631 N N . LEU A 1 85 ? 16.219 -14.641 -5.812 1 97.56 85 LEU A N 1
ATOM 632 C CA . LEU A 1 85 ? 16.422 -14.031 -4.5 1 97.56 85 LEU A CA 1
ATOM 633 C C . LEU A 1 85 ? 16.547 -15.102 -3.42 1 97.56 85 LEU A C 1
ATOM 635 O O . LEU A 1 85 ? 17.406 -15.008 -2.549 1 97.56 85 LEU A O 1
ATOM 639 N N . ALA A 1 86 ? 15.641 -16.078 -3.441 1 98.38 86 ALA A N 1
ATOM 640 C CA . ALA A 1 86 ? 15.664 -17.141 -2.443 1 98.38 86 ALA A CA 1
ATOM 641 C C . ALA A 1 86 ? 17 -17.875 -2.449 1 98.38 86 ALA A C 1
ATOM 643 O O . ALA A 1 86 ? 17.547 -18.188 -1.391 1 98.38 86 ALA A O 1
ATOM 644 N N . SER A 1 87 ? 17.5 -18.156 -3.654 1 98.12 87 SER A N 1
ATOM 645 C CA . SER A 1 87 ? 18.766 -18.859 -3.773 1 98.12 87 SER A CA 1
ATOM 646 C C . SER A 1 87 ? 19.906 -18.047 -3.17 1 98.12 87 SER A C 1
ATOM 648 O O . SER A 1 87 ? 20.766 -18.609 -2.479 1 98.12 87 SER A O 1
ATOM 650 N N . GLN A 1 88 ? 19.969 -16.766 -3.463 1 97.5 88 GLN A N 1
ATOM 651 C CA . GLN A 1 88 ? 20.984 -15.883 -2.887 1 97.5 88 GLN A CA 1
ATOM 652 C C . GLN A 1 88 ? 20.875 -15.852 -1.364 1 97.5 88 GLN A C 1
ATOM 654 O O . GLN A 1 88 ? 21.875 -16 -0.663 1 97.5 88 GLN A O 1
ATOM 659 N N . THR A 1 89 ? 19.656 -15.68 -0.862 1 97.19 89 THR A N 1
ATOM 660 C CA . THR A 1 89 ? 19.391 -15.539 0.563 1 97.19 89 THR A CA 1
ATOM 661 C C . THR A 1 89 ? 19.781 -16.797 1.32 1 97.19 89 THR A C 1
ATOM 663 O O . THR A 1 89 ? 20.328 -16.734 2.42 1 97.19 89 THR A O 1
ATOM 666 N N . LEU A 1 90 ? 19.531 -17.953 0.704 1 97.44 90 LEU A N 1
ATOM 667 C CA . LEU A 1 90 ? 19.703 -19.234 1.392 1 97.44 90 LEU A CA 1
ATOM 668 C C . LEU A 1 90 ? 20.984 -19.922 0.95 1 97.44 90 LEU A C 1
ATOM 670 O O . LEU A 1 90 ? 21.25 -21.062 1.347 1 97.44 90 LEU A O 1
ATOM 674 N N . SER A 1 91 ? 21.797 -19.266 0.102 1 96.62 91 SER A N 1
ATOM 675 C CA . SER A 1 91 ? 23.047 -19.797 -0.418 1 96.62 91 SER A CA 1
ATOM 676 C C . SER A 1 91 ? 22.828 -21.156 -1.09 1 96.62 91 SER A C 1
ATOM 678 O O . SER A 1 91 ? 23.5 -22.141 -0.751 1 96.62 91 SER A O 1
ATOM 680 N N . LYS A 1 92 ? 21.859 -21.172 -1.967 1 97.62 92 LYS A N 1
ATOM 681 C CA . LYS A 1 92 ? 21.547 -22.375 -2.734 1 97.62 92 LYS A CA 1
ATOM 682 C C . LYS A 1 92 ? 22.062 -22.266 -4.168 1 97.62 92 LYS A C 1
ATOM 684 O O . LYS A 1 92 ? 22.172 -21.156 -4.703 1 97.62 92 LYS A O 1
ATOM 689 N N . ASP A 1 93 ? 22.359 -23.359 -4.738 1 97.19 93 ASP A N 1
ATOM 690 C CA . ASP A 1 93 ? 22.828 -23.438 -6.121 1 97.19 93 ASP A CA 1
ATOM 691 C C . ASP A 1 93 ? 21.656 -23.516 -7.094 1 97.19 93 ASP A C 1
ATOM 693 O O . ASP A 1 93 ? 21.062 -24.578 -7.266 1 97.19 93 ASP A O 1
ATOM 697 N N . LEU A 1 94 ? 21.328 -22.406 -7.73 1 98.38 94 LEU A N 1
ATOM 698 C CA . LEU A 1 94 ? 20.172 -22.328 -8.625 1 98.38 94 LEU A CA 1
ATOM 699 C C . LEU A 1 94 ? 20.609 -21.969 -10.047 1 98.38 94 LEU A C 1
ATOM 701 O O . LEU A 1 94 ? 21.453 -21.094 -10.242 1 98.38 94 LEU A O 1
ATOM 705 N N . THR A 1 95 ? 20.141 -22.703 -10.969 1 98.56 95 THR A N 1
ATOM 706 C CA . THR A 1 95 ? 20.234 -22.375 -12.391 1 98.56 95 THR A CA 1
ATOM 707 C C . THR A 1 95 ? 18.875 -21.953 -12.938 1 98.56 95 THR A C 1
ATOM 709 O O . THR A 1 95 ? 17.859 -22.594 -12.688 1 98.56 95 THR A O 1
ATOM 712 N N . VAL A 1 96 ? 18.828 -20.859 -13.625 1 98.69 96 VAL A N 1
ATOM 713 C CA . VAL A 1 96 ? 17.609 -20.391 -14.266 1 98.69 96 VAL A CA 1
ATOM 714 C C . VAL A 1 96 ? 17.75 -20.5 -15.781 1 98.69 96 VAL A C 1
ATOM 716 O O . VAL A 1 96 ? 18.672 -19.953 -16.375 1 98.69 96 VAL A O 1
ATOM 719 N N . VAL A 1 97 ? 16.828 -21.203 -16.438 1 98.56 97 VAL A N 1
ATOM 720 C CA . VAL A 1 97 ? 16.812 -21.328 -17.891 1 98.56 97 VAL A CA 1
ATOM 721 C C . VAL A 1 97 ? 15.906 -20.281 -18.5 1 98.56 97 VAL A C 1
ATOM 723 O O . VAL A 1 97 ? 14.75 -20.125 -18.078 1 98.56 97 VAL A O 1
ATOM 726 N N . LEU A 1 98 ? 16.406 -19.531 -19.375 1 98.06 98 LEU A N 1
ATOM 727 C CA . LEU A 1 98 ? 15.672 -18.469 -20.062 1 98.06 98 LEU A CA 1
ATOM 728 C C . LEU A 1 98 ? 15.742 -18.656 -21.578 1 98.06 98 LEU A C 1
ATOM 730 O O . LEU A 1 98 ? 16.672 -19.281 -22.094 1 98.06 98 LEU A O 1
ATOM 734 N N . PRO A 1 99 ? 14.703 -18.188 -22.281 1 96.75 99 PRO A N 1
ATOM 735 C CA . PRO A 1 99 ? 14.805 -18.234 -23.734 1 96.75 99 PRO A CA 1
ATOM 736 C C . PRO A 1 99 ? 15.906 -17.328 -24.281 1 96.75 99 PRO A C 1
ATOM 738 O O . PRO A 1 99 ? 16.25 -16.328 -23.656 1 96.75 99 PRO A O 1
ATOM 741 N N . GLU A 1 100 ? 16.328 -17.641 -25.406 1 96.12 100 GLU A N 1
ATOM 742 C CA . GLU A 1 100 ? 17.406 -16.891 -26.031 1 96.12 100 GLU A CA 1
ATOM 743 C C . GLU A 1 100 ? 16.984 -15.445 -26.312 1 96.12 100 GLU A C 1
ATOM 745 O O . GLU A 1 100 ? 17.828 -14.539 -26.312 1 96.12 100 GLU A O 1
ATOM 750 N N . ILE A 1 101 ? 15.734 -15.242 -26.406 1 93.69 101 ILE A N 1
ATOM 751 C CA . ILE A 1 101 ? 15.234 -13.93 -26.812 1 93.69 101 ILE A CA 1
ATOM 752 C C . ILE A 1 101 ? 14.859 -13.117 -25.578 1 93.69 101 ILE A C 1
ATOM 754 O O . ILE A 1 101 ? 14.25 -12.055 -25.688 1 93.69 101 ILE A O 1
ATOM 758 N N . VAL A 1 102 ? 15.219 -13.523 -24.469 1 92.56 102 VAL A N 1
ATOM 759 C CA . VAL A 1 102 ? 14.867 -12.836 -23.219 1 92.56 102 VAL A CA 1
ATOM 760 C C . VAL A 1 102 ? 15.32 -11.375 -23.297 1 92.56 102 VAL A C 1
ATOM 762 O O . VAL A 1 102 ? 16.391 -11.078 -23.844 1 92.56 102 VAL A O 1
ATOM 765 N N . ILE A 1 103 ? 14.461 -10.477 -22.797 1 89.75 103 ILE A N 1
ATOM 766 C CA . ILE A 1 103 ? 14.789 -9.055 -22.719 1 89.75 103 ILE A CA 1
ATOM 767 C C . ILE A 1 103 ? 15.992 -8.852 -21.812 1 89.75 103 ILE A C 1
ATOM 769 O O . ILE A 1 103 ? 16.016 -9.375 -20.688 1 89.75 103 ILE A O 1
ATOM 773 N N . PRO A 1 104 ? 16.891 -8.086 -22.203 1 91.31 104 PRO A N 1
ATOM 774 C CA . PRO A 1 104 ? 18.125 -7.898 -21.438 1 91.31 104 PRO A CA 1
ATOM 775 C C . PRO A 1 104 ? 17.859 -7.418 -20.016 1 91.31 104 PRO A C 1
ATOM 777 O O . PRO A 1 104 ? 18.531 -7.867 -19.078 1 91.31 104 PRO A O 1
ATOM 780 N N . ALA A 1 105 ? 16.922 -6.547 -19.859 1 86.44 105 ALA A N 1
ATOM 781 C CA . ALA A 1 105 ? 16.609 -6.031 -18.531 1 86.44 105 ALA A CA 1
ATOM 782 C C . ALA A 1 105 ? 16.203 -7.156 -17.594 1 86.44 105 ALA A C 1
ATOM 784 O O . ALA A 1 105 ? 16.578 -7.156 -16.422 1 86.44 105 ALA A O 1
ATOM 785 N N . LYS A 1 106 ? 15.484 -8.094 -18.031 1 89.88 106 LYS A N 1
ATOM 786 C CA . LYS A 1 106 ? 15.047 -9.234 -17.219 1 89.88 106 LYS A CA 1
ATOM 787 C C . LYS A 1 106 ? 16.219 -10.18 -16.938 1 89.88 106 LYS A C 1
ATOM 789 O O . LYS A 1 106 ? 16.359 -10.672 -15.812 1 89.88 106 LYS A O 1
ATOM 794 N N . LEU A 1 107 ? 17 -10.352 -18.031 1 93.5 107 LEU A N 1
ATOM 795 C CA . LEU A 1 107 ? 18.188 -11.18 -17.875 1 93.5 107 LEU A CA 1
ATOM 796 C C . LEU A 1 107 ? 19.109 -10.617 -16.797 1 93.5 107 LEU A C 1
ATOM 798 O O . LEU A 1 107 ? 19.547 -11.336 -15.906 1 93.5 107 LEU A O 1
ATOM 802 N N . ASN A 1 108 ? 19.359 -9.336 -16.891 1 92 108 ASN A N 1
ATOM 803 C CA . ASN A 1 108 ? 20.25 -8.688 -15.953 1 92 108 ASN A CA 1
ATOM 804 C C . ASN A 1 108 ? 19.703 -8.734 -14.531 1 92 108 ASN A C 1
ATOM 806 O O . ASN A 1 108 ? 20.469 -8.898 -13.57 1 92 108 ASN A O 1
ATOM 810 N N . ALA A 1 109 ? 18.438 -8.594 -14.383 1 88.69 109 ALA A N 1
ATOM 811 C CA . ALA A 1 109 ? 17.797 -8.664 -13.07 1 88.69 109 ALA A CA 1
ATOM 812 C C . ALA A 1 109 ? 18.016 -10.031 -12.43 1 88.69 109 ALA A C 1
ATOM 814 O O . ALA A 1 109 ? 18.375 -10.117 -11.25 1 88.69 109 ALA A O 1
ATOM 815 N N . ILE A 1 110 ? 17.828 -11.031 -13.156 1 94.69 110 ILE A N 1
ATOM 816 C CA . ILE A 1 110 ? 17.984 -12.391 -12.656 1 94.69 110 ILE A CA 1
ATOM 817 C C . ILE A 1 110 ? 19.453 -12.648 -12.328 1 94.69 110 ILE A C 1
ATOM 819 O O . ILE A 1 110 ? 19.766 -13.172 -11.258 1 94.69 110 ILE A O 1
ATOM 823 N N . LYS A 1 111 ? 20.344 -12.188 -13.164 1 94.88 111 LYS A N 1
ATOM 824 C CA . LYS A 1 111 ? 21.781 -12.398 -12.984 1 94.88 111 LYS A CA 1
ATOM 825 C C . LYS A 1 111 ? 22.297 -11.633 -11.773 1 94.88 111 LYS A C 1
ATOM 827 O O . LYS A 1 111 ? 23.25 -12.055 -11.125 1 94.88 111 LYS A O 1
ATOM 832 N N . SER A 1 112 ? 21.656 -10.562 -11.539 1 92.31 112 SER A N 1
ATOM 833 C CA . SER A 1 112 ? 22.109 -9.695 -10.453 1 92.31 112 SER A CA 1
ATOM 834 C C . SER A 1 112 ? 22.016 -10.406 -9.102 1 92.31 112 SER A C 1
ATOM 836 O O . SER A 1 112 ? 22.656 -10 -8.133 1 92.31 112 SER A O 1
ATOM 838 N N . TYR A 1 113 ? 21.266 -11.508 -9.047 1 95.62 113 TYR A N 1
ATOM 839 C CA . TYR A 1 113 ? 21.156 -12.273 -7.812 1 95.62 113 TYR A CA 1
ATOM 840 C C . TYR A 1 113 ? 22.266 -13.32 -7.715 1 95.62 113 TYR A C 1
ATOM 842 O O . TYR A 1 113 ? 22.328 -14.078 -6.742 1 95.62 113 TYR A O 1
ATOM 850 N N . GLY A 1 114 ? 23.109 -13.422 -8.75 1 96.44 114 GLY A N 1
ATOM 851 C CA . GLY A 1 114 ? 24.266 -14.312 -8.711 1 96.44 114 GLY A CA 1
ATOM 852 C C . GLY A 1 114 ? 23.922 -15.734 -9.125 1 96.44 114 GLY A C 1
ATOM 853 O O . GLY A 1 114 ? 24.656 -16.672 -8.789 1 96.44 114 GLY A O 1
ATOM 854 N N . VAL A 1 115 ? 22.859 -15.898 -9.844 1 97.75 115 VAL A N 1
ATOM 855 C CA . VAL A 1 115 ? 22.438 -17.234 -10.242 1 97.75 115 VAL A CA 1
ATOM 856 C C . VAL A 1 115 ? 23.047 -17.594 -11.594 1 97.75 115 VAL A C 1
ATOM 858 O O . VAL A 1 115 ? 23.406 -16.703 -12.375 1 97.75 115 VAL A O 1
ATOM 861 N N . GLU A 1 116 ? 23.234 -18.859 -11.836 1 97.69 116 GLU A N 1
ATOM 862 C CA . GLU A 1 116 ? 23.609 -19.344 -13.164 1 97.69 116 GLU A CA 1
ATOM 863 C C . GLU A 1 116 ? 22.422 -19.266 -14.125 1 97.69 116 GLU A C 1
ATOM 865 O O . GLU A 1 116 ? 21.281 -19.562 -13.75 1 97.69 116 GLU A O 1
ATOM 870 N N . VAL A 1 117 ? 22.734 -18.828 -15.352 1 98.19 117 VAL A N 1
ATOM 871 C CA . VAL A 1 117 ? 21.688 -18.703 -16.344 1 98.19 117 VAL A CA 1
ATOM 872 C C . VAL A 1 117 ? 22.031 -19.531 -17.578 1 98.19 117 VAL A C 1
ATOM 874 O O . VAL A 1 117 ? 23.172 -19.547 -18.031 1 98.19 117 VAL A O 1
ATOM 877 N N . ILE A 1 118 ? 21.125 -20.297 -18.062 1 98.19 118 ILE A N 1
ATOM 878 C CA . ILE A 1 118 ? 21.203 -21 -19.344 1 98.19 118 ILE A CA 1
ATOM 879 C C . ILE A 1 118 ? 20.234 -20.391 -20.344 1 98.19 118 ILE A C 1
ATOM 881 O O . ILE A 1 118 ? 19.031 -20.25 -20.047 1 98.19 118 ILE A O 1
ATOM 885 N N . LEU A 1 119 ? 20.75 -19.938 -21.438 1 97.88 119 LEU A N 1
ATOM 886 C CA . LEU A 1 119 ? 19.875 -19.5 -22.516 1 97.88 119 LEU A CA 1
ATOM 887 C C . LEU A 1 119 ? 19.562 -20.641 -23.469 1 97.88 119 LEU A C 1
ATOM 889 O O . LEU A 1 119 ? 20.469 -21.203 -24.094 1 97.88 119 LEU A O 1
ATOM 893 N N . HIS A 1 120 ? 18.297 -20.969 -23.562 1 97.69 120 HIS A N 1
ATOM 894 C CA . HIS A 1 120 ? 17.906 -22.078 -24.406 1 97.69 120 HIS A CA 1
ATOM 895 C C . HIS A 1 120 ? 16.484 -21.906 -24.938 1 97.69 120 HIS A C 1
ATOM 897 O O . HIS A 1 120 ? 15.57 -21.578 -24.172 1 97.69 120 HIS A O 1
ATOM 903 N N . GLY A 1 121 ? 16.344 -22.172 -26.219 1 95.62 121 GLY A N 1
ATOM 904 C CA . GLY A 1 121 ? 15.016 -22.141 -26.828 1 95.62 121 GLY A CA 1
ATOM 905 C C . GLY A 1 121 ? 14.633 -20.781 -27.359 1 95.62 121 GLY A C 1
ATOM 906 O O . GLY A 1 121 ? 15.047 -19.75 -26.828 1 95.62 121 GLY A O 1
ATOM 907 N N . ALA A 1 122 ? 13.703 -20.875 -28.344 1 93.88 122 ALA A N 1
ATOM 908 C CA . ALA A 1 122 ? 13.25 -19.656 -29 1 93.88 122 ALA A CA 1
ATOM 909 C C . ALA A 1 122 ? 12.148 -18.969 -28.203 1 93.88 122 ALA A C 1
ATOM 911 O O . ALA A 1 122 ? 11.875 -17.781 -28.391 1 93.88 122 ALA A O 1
ATOM 912 N N . GLU A 1 123 ? 11.516 -19.719 -27.359 1 91.19 123 GLU A N 1
ATOM 913 C CA . GLU A 1 123 ? 10.43 -19.188 -26.547 1 91.19 123 GLU A CA 1
ATOM 914 C C . GLU A 1 123 ? 10.445 -19.781 -25.156 1 91.19 123 GLU A C 1
ATOM 916 O O . GLU A 1 123 ? 11.164 -20.75 -24.891 1 91.19 123 GLU A O 1
ATOM 921 N N . ALA A 1 124 ? 9.617 -19.266 -24.25 1 90.56 124 ALA A N 1
ATOM 922 C CA . ALA A 1 124 ? 9.609 -19.625 -22.844 1 90.56 124 ALA A CA 1
ATOM 923 C C . ALA A 1 124 ? 9.281 -21.094 -22.641 1 90.56 124 ALA A C 1
ATOM 925 O O . ALA A 1 124 ? 9.844 -21.75 -21.766 1 90.56 124 ALA A O 1
ATOM 926 N N . GLY A 1 125 ? 8.398 -21.609 -23.438 1 90.81 125 GLY A N 1
ATOM 927 C CA . GLY A 1 125 ? 8.008 -23.016 -23.328 1 90.81 125 GLY A CA 1
ATOM 928 C C . GLY A 1 125 ? 9.156 -23.969 -23.562 1 90.81 125 GLY A C 1
ATOM 929 O O . GLY A 1 125 ? 9.289 -24.969 -22.859 1 90.81 125 GLY A O 1
ATOM 930 N N . LEU A 1 126 ? 9.977 -23.656 -24.484 1 94.06 126 LEU A N 1
ATOM 931 C CA . LEU A 1 126 ? 11.125 -24.5 -24.797 1 94.06 126 LEU A CA 1
ATOM 932 C C . LEU A 1 126 ? 12.18 -24.422 -23.703 1 94.06 126 LEU A C 1
ATOM 934 O O . LEU A 1 126 ? 12.828 -25.422 -23.391 1 94.06 126 LEU A O 1
ATOM 938 N N . ALA A 1 127 ? 12.305 -23.234 -23.172 1 96.56 127 ALA A N 1
ATOM 939 C CA . ALA A 1 127 ? 13.211 -23.078 -22.031 1 96.56 127 ALA A CA 1
ATOM 940 C C . ALA A 1 127 ? 12.766 -23.953 -20.859 1 96.56 127 ALA A C 1
ATOM 942 O O . ALA A 1 127 ? 13.586 -24.609 -20.219 1 96.56 127 ALA A O 1
ATOM 943 N N . GLU A 1 128 ? 11.508 -23.922 -20.625 1 95.5 128 GLU A N 1
ATOM 944 C CA . GLU A 1 128 ? 10.953 -24.719 -19.547 1 95.5 128 GLU A CA 1
ATOM 945 C C . GLU A 1 128 ? 11.172 -26.219 -19.781 1 95.5 128 GLU A C 1
ATOM 947 O O . GLU A 1 128 ? 11.562 -26.938 -18.859 1 95.5 128 GLU A O 1
ATOM 952 N N . GLN A 1 129 ? 10.93 -26.703 -20.984 1 94.44 129 GLN A N 1
ATOM 953 C CA . GLN A 1 129 ? 11.148 -28.094 -21.328 1 94.44 129 GLN A CA 1
ATOM 954 C C . GLN A 1 129 ? 12.609 -28.5 -21.125 1 94.44 129 GLN A C 1
ATOM 956 O O . GLN A 1 129 ? 12.891 -29.594 -20.641 1 94.44 129 GLN A O 1
ATOM 961 N N . HIS A 1 130 ? 13.453 -27.594 -21.516 1 97.12 130 HIS A N 1
ATOM 962 C CA . HIS A 1 130 ? 14.875 -27.844 -21.344 1 97.12 130 HIS A CA 1
ATOM 963 C C . HIS A 1 130 ? 15.234 -28 -19.875 1 97.12 130 HIS A C 1
ATOM 965 O O . HIS A 1 130 ? 15.961 -28.922 -19.5 1 97.12 130 HIS A O 1
ATOM 971 N N . ALA A 1 131 ? 14.742 -27.078 -19.047 1 97.94 131 ALA A N 1
ATOM 972 C CA . ALA A 1 131 ? 14.984 -27.141 -17.609 1 97.94 131 ALA A CA 1
ATOM 973 C C . ALA A 1 131 ? 14.477 -28.453 -17.031 1 97.94 131 ALA A C 1
ATOM 975 O O . ALA A 1 131 ? 15.164 -29.094 -16.234 1 97.94 131 ALA A O 1
ATOM 976 N N . GLN A 1 132 ? 13.312 -28.844 -17.438 1 95.81 132 GLN A N 1
ATOM 977 C CA . GLN A 1 132 ? 12.711 -30.078 -16.953 1 95.81 132 GLN A CA 1
ATOM 978 C C . GLN A 1 132 ? 13.516 -31.297 -17.391 1 95.81 132 GLN A C 1
ATOM 980 O O . GLN A 1 132 ? 13.68 -32.25 -16.641 1 95.81 132 GLN A O 1
ATOM 985 N N . LYS A 1 133 ? 13.992 -31.25 -18.609 1 96.62 133 LYS A N 1
ATOM 986 C CA . LYS A 1 133 ? 14.828 -32.344 -19.125 1 96.62 133 LYS A CA 1
ATOM 987 C C . LYS A 1 133 ? 16.109 -32.469 -18.328 1 96.62 133 LYS A C 1
ATOM 989 O O . LYS A 1 133 ? 16.531 -33.562 -17.984 1 96.62 133 LYS A O 1
ATOM 994 N N . LEU A 1 134 ? 16.719 -31.344 -18.047 1 96.69 134 LEU A N 1
ATOM 995 C CA . LEU A 1 134 ? 17.922 -31.344 -17.25 1 96.69 134 LEU A CA 1
ATOM 996 C C . LEU A 1 134 ? 17.656 -31.906 -15.852 1 96.69 134 LEU A C 1
ATOM 998 O O . LEU A 1 134 ? 18.453 -32.688 -15.32 1 96.69 134 LEU A O 1
ATOM 1002 N N . ALA A 1 135 ? 16.594 -31.562 -15.32 1 96.44 135 ALA A N 1
ATOM 1003 C CA . ALA A 1 135 ? 16.219 -32.062 -14 1 96.44 135 ALA A CA 1
ATOM 1004 C C . ALA A 1 135 ? 15.953 -33.562 -14.023 1 96.44 135 ALA A C 1
ATOM 1006 O O . ALA A 1 135 ? 16.25 -34.281 -13.062 1 96.44 135 ALA A O 1
ATOM 1007 N N . ALA A 1 136 ? 15.375 -34.031 -15.133 1 94.81 136 ALA A N 1
ATOM 1008 C CA . ALA A 1 136 ? 15.023 -35.469 -15.281 1 94.81 136 ALA A CA 1
ATOM 1009 C C . ALA A 1 136 ? 16.281 -36.344 -15.289 1 94.81 136 ALA A C 1
ATOM 1011 O O . ALA A 1 136 ? 16.219 -37.531 -15 1 94.81 136 ALA A O 1
ATOM 1012 N N . SER A 1 137 ? 17.438 -35.75 -15.586 1 93.19 137 SER A N 1
ATOM 1013 C CA . SER A 1 137 ? 18.703 -36.469 -15.578 1 93.19 137 SER A CA 1
ATOM 1014 C C . SER A 1 137 ? 19.109 -36.844 -14.156 1 93.19 137 SER A C 1
ATOM 1016 O O . SER A 1 137 ? 19.969 -37.719 -13.969 1 93.19 137 SER A O 1
ATOM 1018 N N . GLY A 1 138 ? 18.547 -36.156 -13.156 1 92.75 138 GLY A N 1
ATOM 1019 C CA . GLY A 1 138 ? 18.891 -36.406 -11.766 1 92.75 138 GLY A CA 1
ATOM 1020 C C . GLY A 1 138 ? 19.922 -35.406 -11.219 1 92.75 138 GLY A C 1
ATOM 1021 O O . GLY A 1 138 ? 20.141 -35.344 -10.008 1 92.75 138 GLY A O 1
ATOM 1022 N N . ASP A 1 139 ? 20.375 -34.562 -12.031 1 93.69 139 ASP A N 1
ATOM 1023 C CA . ASP A 1 139 ? 21.453 -33.656 -11.633 1 93.69 139 ASP A CA 1
ATOM 1024 C C . ASP A 1 139 ? 20.875 -32.406 -10.938 1 93.69 139 ASP A C 1
ATOM 1026 O O . ASP A 1 139 ? 21.609 -31.688 -10.242 1 93.69 139 ASP A O 1
ATOM 1030 N N . TYR A 1 140 ? 19.609 -32.188 -11.227 1 96.38 140 TYR A N 1
ATOM 1031 C CA . TYR A 1 140 ? 18.938 -31.016 -10.68 1 96.38 140 TYR A CA 1
ATOM 1032 C C . TYR A 1 140 ? 17.609 -31.375 -10.039 1 96.38 140 TYR A C 1
ATOM 1034 O O . TYR A 1 140 ? 17.016 -32.406 -10.391 1 96.38 140 TYR A O 1
ATOM 1042 N N . THR A 1 141 ? 17.234 -30.641 -9.07 1 97.12 141 THR A N 1
ATOM 1043 C CA . THR A 1 141 ? 15.844 -30.594 -8.648 1 97.12 141 THR A CA 1
ATOM 1044 C C . THR A 1 141 ? 15.117 -29.438 -9.328 1 97.12 141 THR A C 1
ATOM 1046 O O . THR A 1 141 ? 15.531 -28.281 -9.234 1 97.12 141 THR A O 1
ATOM 1049 N N . TYR A 1 142 ? 14.055 -29.75 -10.008 1 97.56 142 TYR A N 1
ATOM 1050 C CA . TYR A 1 142 ? 13.281 -28.719 -10.695 1 97.56 142 TYR A CA 1
ATOM 1051 C C . TYR A 1 142 ? 12.391 -27.953 -9.727 1 97.56 142 TYR A C 1
ATOM 1053 O O . TYR A 1 142 ? 11.688 -28.562 -8.914 1 97.56 142 TYR A O 1
ATOM 1061 N N . VAL A 1 143 ? 12.414 -26.688 -9.797 1 98.38 143 VAL A N 1
ATOM 1062 C CA . VAL A 1 143 ? 11.547 -25.828 -8.992 1 98.38 143 VAL A CA 1
ATOM 1063 C C . VAL A 1 143 ? 10.398 -25.297 -9.852 1 98.38 143 VAL A C 1
ATOM 1065 O O . VAL A 1 143 ? 10.547 -24.281 -10.539 1 98.38 143 VAL A O 1
ATOM 1068 N N . SER A 1 144 ? 9.305 -25.938 -9.742 1 98 144 SER A N 1
ATOM 1069 C CA . SER A 1 144 ? 8.125 -25.562 -10.516 1 98 144 SER A CA 1
ATOM 1070 C C . SER A 1 144 ? 7.508 -24.266 -9.977 1 98 144 SER A C 1
ATOM 1072 O O . SER A 1 144 ? 7.523 -24.016 -8.773 1 98 144 SER A O 1
ATOM 1074 N N . PRO A 1 145 ? 6.949 -23.484 -10.867 1 97.62 145 PRO A N 1
ATOM 1075 C CA . PRO A 1 145 ? 6.293 -22.25 -10.398 1 97.62 145 PRO A CA 1
ATOM 1076 C C . PRO A 1 145 ? 4.984 -22.531 -9.664 1 97.62 145 PRO A C 1
ATOM 1078 O O . PRO A 1 145 ? 4.441 -21.641 -9.008 1 97.62 145 PRO A O 1
ATOM 1081 N N . TYR A 1 146 ? 4.41 -23.75 -9.789 1 98.06 146 TYR A N 1
ATOM 1082 C CA . TYR A 1 146 ? 3.121 -23.984 -9.148 1 98.06 146 TYR A CA 1
ATOM 1083 C C . TYR A 1 146 ? 2.949 -25.453 -8.781 1 98.06 146 TYR A C 1
ATOM 1085 O O . TYR A 1 146 ? 2.182 -25.781 -7.879 1 98.06 146 TYR A O 1
ATOM 1093 N N . ASN A 1 147 ? 3.66 -26.406 -9.461 1 98.06 147 ASN A N 1
ATOM 1094 C CA . ASN A 1 147 ? 3.393 -27.844 -9.367 1 98.06 147 ASN A CA 1
ATOM 1095 C C . ASN A 1 147 ? 4.363 -28.531 -8.422 1 98.06 147 ASN A C 1
ATOM 1097 O O . ASN A 1 147 ? 5.02 -29.516 -8.797 1 98.06 147 ASN A O 1
ATOM 1101 N N . ASP A 1 148 ? 4.41 -28.047 -7.25 1 97.88 148 ASP A N 1
ATOM 1102 C CA . ASP A 1 148 ? 5.301 -28.516 -6.195 1 97.88 148 ASP A CA 1
ATOM 1103 C C . ASP A 1 148 ? 4.691 -28.281 -4.812 1 97.88 148 ASP A C 1
ATOM 1105 O O . ASP A 1 148 ? 4.293 -27.156 -4.488 1 97.88 148 ASP A O 1
ATOM 1109 N N . PRO A 1 149 ? 4.598 -29.375 -3.969 1 98.06 149 PRO A N 1
ATOM 1110 C CA . PRO A 1 149 ? 3.934 -29.234 -2.674 1 98.06 149 PRO A CA 1
ATOM 1111 C C . PRO A 1 149 ? 4.562 -28.156 -1.802 1 98.06 149 PRO A C 1
ATOM 1113 O O . PRO A 1 149 ? 3.857 -27.438 -1.076 1 98.06 149 PRO A O 1
ATOM 1116 N N . ASP A 1 150 ? 5.863 -28.016 -1.867 1 98.25 150 ASP A N 1
ATOM 1117 C CA . ASP A 1 150 ? 6.535 -27 -1.053 1 98.25 150 ASP A CA 1
ATOM 1118 C C . ASP A 1 150 ? 6.238 -25.594 -1.568 1 98.25 150 ASP A C 1
ATOM 1120 O O . ASP A 1 150 ? 6.109 -24.656 -0.781 1 98.25 150 ASP A O 1
ATOM 1124 N N . ILE A 1 151 ? 6.203 -25.453 -2.916 1 98.75 151 ILE A N 1
ATOM 1125 C CA . ILE A 1 151 ? 5.82 -24.188 -3.516 1 98.75 151 ILE A CA 1
ATOM 1126 C C . ILE A 1 151 ? 4.406 -23.812 -3.076 1 98.75 151 ILE A C 1
ATOM 1128 O O . ILE A 1 151 ? 4.168 -22.688 -2.609 1 98.75 151 ILE A O 1
ATOM 1132 N N . ILE A 1 152 ? 3.49 -24.75 -3.17 1 98.88 152 ILE A N 1
ATOM 1133 C CA . ILE A 1 152 ? 2.09 -24.531 -2.826 1 98.88 152 ILE A CA 1
ATOM 1134 C C . ILE A 1 152 ? 1.967 -24.203 -1.343 1 98.88 152 ILE A C 1
ATOM 1136 O O . ILE A 1 152 ? 1.24 -23.281 -0.966 1 98.88 152 ILE A O 1
ATOM 1140 N N . ALA A 1 153 ? 2.693 -24.906 -0.517 1 98.88 153 ALA A N 1
ATOM 1141 C CA . ALA A 1 153 ? 2.688 -24.656 0.922 1 98.88 153 ALA A CA 1
ATOM 1142 C C . ALA A 1 153 ? 3.191 -23.25 1.233 1 98.88 153 ALA A C 1
ATOM 1144 O O . ALA A 1 153 ? 2.664 -22.578 2.123 1 98.88 153 ALA A O 1
ATOM 1145 N N . GLY A 1 154 ? 4.254 -22.828 0.541 1 98.88 154 GLY A N 1
ATOM 1146 C CA . GLY A 1 154 ? 4.75 -21.469 0.7 1 98.88 154 GLY A CA 1
ATOM 1147 C C . GLY A 1 154 ? 3.703 -20.406 0.403 1 98.88 154 GLY A C 1
ATOM 1148 O O . GLY A 1 154 ? 3.562 -19.438 1.15 1 98.88 154 GLY A O 1
ATOM 1149 N N . GLN A 1 155 ? 2.949 -20.641 -0.692 1 98.81 155 GLN A N 1
ATOM 1150 C CA . GLN A 1 155 ? 1.878 -19.719 -1.041 1 98.81 155 GLN A CA 1
ATOM 1151 C C . GLN A 1 155 ? 0.766 -19.734 0.004 1 98.81 155 GLN A C 1
ATOM 1153 O O . GLN A 1 155 ? 0.133 -18.719 0.269 1 98.81 155 GLN A O 1
ATOM 1158 N N . GLY A 1 156 ? 0.597 -20.891 0.653 1 98.88 156 GLY A N 1
ATOM 1159 C CA . GLY A 1 156 ? -0.416 -21.062 1.683 1 98.88 156 GLY A CA 1
ATOM 1160 C C . GLY A 1 156 ? -0.175 -20.188 2.906 1 98.88 156 GLY A C 1
ATOM 1161 O O . GLY A 1 156 ? -1.103 -19.906 3.668 1 98.88 156 GLY A O 1
ATOM 1162 N N . THR A 1 157 ? 1.049 -19.719 3.123 1 98.94 157 THR A N 1
ATOM 1163 C CA . THR A 1 157 ? 1.353 -18.891 4.277 1 98.94 157 THR A CA 1
ATOM 1164 C C . THR A 1 157 ? 0.571 -17.578 4.215 1 98.94 157 THR A C 1
ATOM 1166 O O . THR A 1 157 ? 0.335 -16.938 5.246 1 98.94 157 THR A O 1
ATOM 1169 N N . ILE A 1 158 ? 0.162 -17.172 3.01 1 98.94 158 ILE A N 1
ATOM 1170 C CA . ILE A 1 158 ? -0.703 -16 2.859 1 98.94 158 ILE A CA 1
ATOM 1171 C C . ILE A 1 158 ? -2.027 -16.25 3.578 1 98.94 158 ILE A C 1
ATOM 1173 O O . ILE A 1 158 ? -2.561 -15.352 4.23 1 98.94 158 ILE A O 1
ATOM 1177 N N . GLY A 1 159 ? -2.545 -17.516 3.439 1 98.88 159 GLY A N 1
ATOM 1178 C CA . GLY A 1 159 ? -3.762 -17.875 4.152 1 98.88 159 GLY A CA 1
ATOM 1179 C C . GLY A 1 159 ? -3.625 -17.766 5.66 1 98.88 159 GLY A C 1
ATOM 1180 O O . GLY A 1 159 ? -4.547 -17.312 6.34 1 98.88 159 GLY A O 1
ATOM 1181 N N . LEU A 1 160 ? -2.484 -18.141 6.18 1 98.81 160 LEU A N 1
ATOM 1182 C CA . LEU A 1 160 ? -2.223 -18.016 7.609 1 98.81 160 LEU A CA 1
ATOM 1183 C C . LEU A 1 160 ? -2.236 -16.562 8.047 1 98.81 160 LEU A C 1
ATOM 1185 O O . LEU A 1 160 ? -2.84 -16.219 9.062 1 98.81 160 LEU A O 1
ATOM 1189 N N . GLU A 1 161 ? -1.586 -15.734 7.27 1 98.69 161 GLU A N 1
ATOM 1190 C CA . GLU A 1 161 ? -1.596 -14.305 7.574 1 98.69 161 GLU A CA 1
ATOM 1191 C C . GLU A 1 161 ? -3.016 -13.742 7.555 1 98.69 161 GLU A C 1
ATOM 1193 O O . GLU A 1 161 ? -3.381 -12.938 8.406 1 98.69 161 GLU A O 1
ATOM 1198 N N . LEU A 1 162 ? -3.793 -14.164 6.555 1 98.81 162 LEU A N 1
ATOM 1199 C CA . LEU A 1 162 ? -5.164 -13.68 6.422 1 98.81 162 LEU A CA 1
ATOM 1200 C C . LEU A 1 162 ? -5.984 -14.031 7.656 1 98.81 162 LEU A C 1
ATOM 1202 O O . LEU A 1 162 ? -6.75 -13.211 8.156 1 98.81 162 LEU A O 1
ATOM 1206 N N . LEU A 1 163 ? -5.844 -15.273 8.148 1 98.25 163 LEU A N 1
ATOM 1207 C CA . LEU A 1 163 ? -6.582 -15.719 9.328 1 98.25 163 LEU A CA 1
ATOM 1208 C C . LEU A 1 163 ? -6.195 -14.898 10.555 1 98.25 163 LEU A C 1
ATOM 1210 O O . LEU A 1 163 ? -7.023 -14.672 11.438 1 98.25 163 LEU A O 1
ATOM 1214 N N . GLU A 1 164 ? -4.957 -14.391 10.586 1 97.44 164 GLU A N 1
ATOM 1215 C CA . GLU A 1 164 ? -4.461 -13.586 11.695 1 97.44 164 GLU A CA 1
ATOM 1216 C C . GLU A 1 164 ? -4.895 -12.133 11.562 1 97.44 164 GLU A C 1
ATOM 1218 O O . GLU A 1 164 ? -5.148 -11.453 12.562 1 97.44 164 GLU A O 1
ATOM 1223 N N . GLN A 1 165 ? -5.023 -11.648 10.406 1 97.38 165 GLN A N 1
ATOM 1224 C CA . GLN A 1 165 ? -5.199 -10.227 10.156 1 97.38 165 GLN A CA 1
ATOM 1225 C C . GLN A 1 165 ? -6.676 -9.867 10.016 1 97.38 165 GLN A C 1
ATOM 1227 O O . GLN A 1 165 ? -7.055 -8.703 10.188 1 97.38 165 GLN A O 1
ATOM 1232 N N . CYS A 1 166 ? -7.461 -10.805 9.562 1 96.38 166 CYS A N 1
ATOM 1233 C CA . CYS A 1 166 ? -8.859 -10.547 9.258 1 96.38 166 CYS A CA 1
ATOM 1234 C C . CYS A 1 166 ? -9.781 -11.219 10.273 1 96.38 166 CYS A C 1
ATOM 1236 O O . CYS A 1 166 ? -9.812 -12.445 10.359 1 96.38 166 CYS A O 1
ATOM 1238 N N . ASP A 1 167 ? -10.547 -10.484 11.031 1 93.31 167 ASP A N 1
ATOM 1239 C CA . ASP A 1 167 ? -11.43 -11.031 12.055 1 93.31 167 ASP A CA 1
ATOM 1240 C C . ASP A 1 167 ? -12.523 -11.898 11.43 1 93.31 167 ASP A C 1
ATOM 1242 O O . ASP A 1 167 ? -12.859 -12.953 11.961 1 93.31 167 ASP A O 1
ATOM 1246 N N . HIS A 1 168 ? -13 -11.391 10.328 1 96.44 168 HIS A N 1
ATOM 1247 C CA . HIS A 1 168 ? -14.07 -12.094 9.625 1 96.44 168 HIS A CA 1
ATOM 1248 C C . HIS A 1 168 ? -13.93 -11.945 8.117 1 96.44 168 HIS A C 1
ATOM 1250 O O . HIS A 1 168 ? -13.711 -10.844 7.613 1 96.44 168 HIS A O 1
ATOM 1256 N N . MET A 1 169 ? -14.023 -13.016 7.449 1 97.94 169 MET A N 1
ATOM 1257 C CA . MET A 1 169 ? -13.891 -13.078 5.996 1 97.94 169 MET A CA 1
ATOM 1258 C C . MET A 1 169 ? -14.945 -14.008 5.398 1 97.94 169 MET A C 1
ATOM 1260 O O . MET A 1 169 ? -15.047 -15.172 5.789 1 97.94 169 MET A O 1
ATOM 1264 N N . ASP A 1 170 ? -15.742 -13.516 4.488 1 98.81 170 ASP A N 1
ATOM 1265 C CA . ASP A 1 170 ? -16.766 -14.32 3.824 1 98.81 170 ASP A CA 1
ATOM 1266 C C . ASP A 1 170 ? -16.234 -14.891 2.508 1 98.81 170 ASP A C 1
ATOM 1268 O O . ASP A 1 170 ? -16.547 -16.031 2.158 1 98.81 170 ASP A O 1
ATOM 1272 N N . ASN A 1 171 ? -15.492 -14.078 1.792 1 98.88 171 ASN A N 1
ATOM 1273 C CA . ASN A 1 171 ? -15.055 -14.422 0.442 1 98.88 171 ASN A CA 1
ATOM 1274 C C . ASN A 1 171 ? -13.602 -14.031 0.209 1 98.88 171 ASN A C 1
ATOM 1276 O O . ASN A 1 171 ? -13.102 -13.078 0.818 1 98.88 171 ASN A O 1
ATOM 1280 N N . ILE A 1 172 ? -13 -14.781 -0.652 1 98.94 172 ILE A N 1
ATOM 1281 C CA . ILE A 1 172 ? -11.711 -14.352 -1.177 1 98.94 172 ILE A CA 1
ATOM 1282 C C . ILE A 1 172 ? -11.664 -14.578 -2.686 1 98.94 172 ILE A C 1
ATOM 1284 O O . ILE A 1 172 ? -12.211 -15.562 -3.189 1 98.94 172 ILE A O 1
ATOM 1288 N N . PHE A 1 173 ? -11.062 -13.625 -3.395 1 99 173 PHE A N 1
ATOM 1289 C CA . PHE A 1 173 ? -10.891 -13.688 -4.84 1 99 173 PHE A CA 1
ATOM 1290 C C . PHE A 1 173 ? -9.422 -13.844 -5.207 1 99 173 PHE A C 1
ATOM 1292 O O . PHE A 1 173 ? -8.594 -13 -4.852 1 99 173 PHE A O 1
ATOM 1299 N N . ILE A 1 174 ? -9.094 -14.914 -5.922 1 98.94 174 ILE A N 1
ATOM 1300 C CA . ILE A 1 174 ? -7.711 -15.234 -6.266 1 98.94 174 ILE A CA 1
ATOM 1301 C C . ILE A 1 174 ? -7.609 -15.555 -7.754 1 98.94 174 ILE A C 1
ATOM 1303 O O . ILE A 1 174 ? -8.367 -16.375 -8.273 1 98.94 174 ILE A O 1
ATOM 1307 N N . SER A 1 175 ? -6.684 -14.898 -8.453 1 98.94 175 SER A N 1
ATOM 1308 C CA . SER A 1 175 ? -6.438 -15.188 -9.859 1 98.94 175 SER A CA 1
ATOM 1309 C C . SER A 1 175 ? -5.801 -16.562 -10.039 1 98.94 175 SER A C 1
ATOM 1311 O O . SER A 1 175 ? -4.977 -16.984 -9.219 1 98.94 175 SER A O 1
ATOM 1313 N N . MET A 1 176 ? -6.168 -17.234 -11.141 1 98.69 176 MET A N 1
ATOM 1314 C CA . MET A 1 176 ? -5.727 -18.609 -11.352 1 98.69 176 MET A CA 1
ATOM 1315 C C . MET A 1 176 ? -4.832 -18.719 -12.578 1 98.69 176 MET A C 1
ATOM 1317 O O . MET A 1 176 ? -5.238 -18.328 -13.68 1 98.69 176 MET A O 1
ATOM 1321 N N . GLY A 1 177 ? -3.658 -19.078 -12.383 1 97.75 177 GLY A N 1
ATOM 1322 C CA . GLY A 1 177 ? -2.773 -19.609 -13.414 1 97.75 177 GLY A CA 1
ATOM 1323 C C . GLY A 1 177 ? -2.561 -21.109 -13.305 1 97.75 177 GLY A C 1
ATOM 1324 O O . GLY A 1 177 ? -3.51 -21.891 -13.43 1 97.75 177 GLY A O 1
ATOM 1325 N N . GLY A 1 178 ? -1.381 -21.484 -12.852 1 97.5 178 GLY A N 1
ATOM 1326 C CA . GLY A 1 178 ? -1.081 -22.891 -12.641 1 97.5 178 GLY A CA 1
ATOM 1327 C C . GLY A 1 178 ? -1.743 -23.453 -11.398 1 97.5 178 GLY A C 1
ATOM 1328 O O . GLY A 1 178 ? -1.75 -24.672 -11.195 1 97.5 178 GLY A O 1
ATOM 1329 N N . GLY A 1 179 ? -2.264 -22.625 -10.57 1 98.69 179 GLY A N 1
ATOM 1330 C CA . GLY A 1 179 ? -3.113 -23.078 -9.477 1 98.69 179 GLY A CA 1
ATOM 1331 C C . GLY A 1 179 ? -2.375 -23.188 -8.156 1 98.69 179 GLY A C 1
ATOM 1332 O O . GLY A 1 179 ? -2.975 -23.516 -7.125 1 98.69 179 GLY A O 1
ATOM 1333 N N . GLY A 1 180 ? -1.069 -22.875 -8.133 1 98.75 180 GLY A N 1
ATOM 1334 C CA . GLY A 1 180 ? -0.306 -22.984 -6.902 1 98.75 180 GLY A CA 1
ATOM 1335 C C . GLY A 1 180 ? -0.773 -22.031 -5.82 1 98.75 180 GLY A C 1
ATOM 1336 O O . GLY A 1 180 ? -0.856 -22.406 -4.648 1 98.75 180 GLY A O 1
ATOM 1337 N N . LEU A 1 181 ? -1.086 -20.828 -6.211 1 98.88 181 LEU A N 1
ATOM 1338 C CA . LEU A 1 181 ? -1.488 -19.781 -5.273 1 98.88 181 LEU A CA 1
ATOM 1339 C C . LEU A 1 181 ? -2.836 -20.109 -4.641 1 98.88 181 LEU A C 1
ATOM 1341 O O . LEU A 1 181 ? -2.941 -20.219 -3.416 1 98.88 181 LEU A O 1
ATOM 1345 N N . ILE A 1 182 ? -3.826 -20.391 -5.461 1 98.94 182 ILE A N 1
ATOM 1346 C CA . ILE A 1 182 ? -5.18 -20.609 -4.961 1 98.94 182 ILE A CA 1
ATOM 1347 C C . ILE A 1 182 ? -5.246 -21.922 -4.176 1 98.94 182 ILE A C 1
ATOM 1349 O O . ILE A 1 182 ? -5.973 -22.016 -3.186 1 98.94 182 ILE A O 1
ATOM 1353 N N . SER A 1 183 ? -4.488 -22.906 -4.609 1 98.94 183 SER A N 1
ATOM 1354 C CA . SER A 1 183 ? -4.453 -24.172 -3.889 1 98.94 183 SER A CA 1
ATOM 1355 C C . SER A 1 183 ? -3.873 -24 -2.488 1 98.94 183 SER A C 1
ATOM 1357 O O . SER A 1 183 ? -4.41 -24.547 -1.519 1 98.94 183 SER A O 1
ATOM 1359 N N . GLY A 1 184 ? -2.807 -23.266 -2.395 1 98.94 184 GLY A N 1
ATOM 1360 C CA . GLY A 1 184 ? -2.18 -23.031 -1.104 1 98.94 184 GLY A CA 1
ATOM 1361 C C . GLY A 1 184 ? -3.068 -22.266 -0.139 1 98.94 184 GLY A C 1
ATOM 1362 O O . GLY A 1 184 ? -3.363 -22.75 0.956 1 98.94 184 GLY A O 1
ATOM 1363 N N . ILE A 1 185 ? -3.551 -21.109 -0.593 1 98.94 185 ILE A N 1
ATOM 1364 C CA . ILE A 1 185 ? -4.383 -20.266 0.25 1 98.94 185 ILE A CA 1
ATOM 1365 C C . ILE A 1 185 ? -5.688 -20.984 0.583 1 98.94 185 ILE A C 1
ATOM 1367 O O . ILE A 1 185 ? -6.105 -21.016 1.743 1 98.94 185 ILE A O 1
ATOM 1371 N N . GLY A 1 186 ? -6.273 -21.578 -0.447 1 98.94 186 GLY A N 1
ATOM 1372 C CA . GLY A 1 186 ? -7.512 -22.312 -0.243 1 98.94 186 GLY A CA 1
ATOM 1373 C C . GLY A 1 186 ? -7.383 -23.438 0.766 1 98.94 186 GLY A C 1
ATOM 1374 O O . GLY A 1 186 ? -8.297 -23.672 1.561 1 98.94 186 GLY A O 1
ATOM 1375 N N . SER A 1 187 ? -6.266 -24.109 0.73 1 98.94 187 SER A N 1
ATOM 1376 C CA . SER A 1 187 ? -6.043 -25.219 1.656 1 98.94 187 SER A CA 1
ATOM 1377 C C . SER A 1 187 ? -6.074 -24.734 3.104 1 98.94 187 SER A C 1
ATOM 1379 O O . SER A 1 187 ? -6.711 -25.359 3.955 1 98.94 187 SER A O 1
ATOM 1381 N N . ILE A 1 188 ? -5.418 -23.625 3.389 1 98.94 188 ILE A N 1
ATOM 1382 C CA . ILE A 1 188 ? -5.383 -23.062 4.734 1 98.94 188 ILE A CA 1
ATOM 1383 C C . ILE A 1 188 ? -6.785 -22.625 5.148 1 98.94 188 ILE A C 1
ATOM 1385 O O . ILE A 1 188 ? -7.238 -22.938 6.25 1 98.94 188 ILE A O 1
ATOM 1389 N N . LEU A 1 189 ? -7.492 -21.922 4.223 1 98.81 189 LEU A N 1
ATOM 1390 C CA . LEU A 1 189 ? -8.781 -21.344 4.57 1 98.81 189 LEU A CA 1
ATOM 1391 C C . LEU A 1 189 ? -9.828 -22.422 4.797 1 98.81 189 LEU A C 1
ATOM 1393 O O . LEU A 1 189 ? -10.578 -22.375 5.773 1 98.81 189 LEU A O 1
ATOM 1397 N N . LYS A 1 190 ? -9.82 -23.484 3.943 1 98.62 190 LYS A N 1
ATOM 1398 C CA . LYS A 1 190 ? -10.805 -24.547 4.07 1 98.62 190 LYS A CA 1
ATOM 1399 C C . LYS A 1 190 ? -10.516 -25.422 5.293 1 98.62 190 LYS A C 1
ATOM 1401 O O . LYS A 1 190 ? -11.438 -25.938 5.926 1 98.62 190 LYS A O 1
ATOM 1406 N N . ALA A 1 191 ? -9.266 -25.562 5.59 1 98.31 191 ALA A N 1
ATOM 1407 C CA . ALA A 1 191 ? -8.898 -26.344 6.77 1 98.31 191 ALA A CA 1
ATOM 1408 C C . ALA A 1 191 ? -9.328 -25.641 8.055 1 98.31 191 ALA A C 1
ATOM 1410 O O . ALA A 1 191 ? -9.562 -26.281 9.078 1 98.31 191 ALA A O 1
ATOM 1411 N N . ASN A 1 192 ? -9.477 -24.375 8.031 1 97.38 192 ASN A N 1
ATOM 1412 C CA . ASN A 1 192 ? -9.773 -23.594 9.227 1 97.38 192 ASN A CA 1
ATOM 1413 C C . ASN A 1 192 ? -11.25 -23.219 9.297 1 97.38 192 ASN A C 1
ATOM 1415 O O . ASN A 1 192 ? -11.875 -23.328 10.359 1 97.38 192 ASN A O 1
ATOM 1419 N N . ASN A 1 193 ? -11.766 -22.719 8.188 1 97.25 193 ASN A N 1
ATOM 1420 C CA . ASN A 1 193 ? -13.148 -22.281 8.086 1 97.25 193 ASN A CA 1
ATOM 1421 C C . ASN A 1 193 ? -13.734 -22.594 6.707 1 97.25 193 ASN A C 1
ATOM 1423 O O . ASN A 1 193 ? -13.742 -21.719 5.828 1 97.25 193 ASN A O 1
ATOM 1427 N N . PRO A 1 194 ? -14.359 -23.703 6.578 1 96.56 194 PRO A N 1
ATOM 1428 C CA . PRO A 1 194 ? -14.852 -24.141 5.27 1 96.56 194 PRO A CA 1
ATOM 1429 C C . PRO A 1 194 ? -15.961 -23.25 4.727 1 96.56 194 PRO A C 1
ATOM 1431 O O . PRO A 1 194 ? -16.344 -23.359 3.559 1 96.56 194 PRO A O 1
ATOM 1434 N N . SER A 1 195 ? -16.469 -22.359 5.527 1 97.75 195 SER A N 1
ATOM 1435 C CA . SER A 1 195 ? -17.562 -21.5 5.086 1 97.75 195 SER A CA 1
ATOM 1436 C C . SER A 1 195 ? -17.062 -20.344 4.23 1 97.75 195 SER A C 1
ATOM 1438 O O . SER A 1 195 ? -17.844 -19.688 3.539 1 97.75 195 SER A O 1
ATOM 1440 N N . ILE A 1 196 ? -15.766 -20.031 4.324 1 98.69 196 ILE A N 1
ATOM 1441 C CA . ILE A 1 196 ? -15.195 -18.984 3.482 1 98.69 196 ILE A CA 1
ATOM 1442 C C . ILE A 1 196 ? -15.289 -19.391 2.014 1 98.69 196 ILE A C 1
ATOM 1444 O O . ILE A 1 196 ? -14.844 -20.484 1.639 1 98.69 196 ILE A O 1
ATOM 1448 N N . LYS A 1 197 ? -15.844 -18.625 1.205 1 98.88 197 LYS A N 1
ATOM 1449 C CA . LYS A 1 197 ? -15.961 -18.922 -0.219 1 98.88 197 LYS A CA 1
ATOM 1450 C C . LYS A 1 197 ? -14.711 -18.5 -0.976 1 98.88 197 LYS A C 1
ATOM 1452 O O . LYS A 1 197 ? -14.297 -17.344 -0.912 1 98.88 197 LYS A O 1
ATOM 1457 N N . VAL A 1 198 ? -14.164 -19.422 -1.621 1 98.94 198 VAL A N 1
ATOM 1458 C CA . VAL A 1 198 ? -12.984 -19.156 -2.441 1 98.94 198 VAL A CA 1
ATOM 1459 C C . VAL A 1 198 ? -13.391 -19.031 -3.906 1 98.94 198 VAL A C 1
ATOM 1461 O O . VAL A 1 198 ? -13.859 -19.984 -4.516 1 98.94 198 VAL A O 1
ATOM 1464 N N . PHE A 1 199 ? -13.211 -17.844 -4.441 1 98.94 199 PHE A N 1
ATOM 1465 C CA . PHE A 1 199 ? -13.477 -17.562 -5.852 1 98.94 199 PHE A CA 1
ATOM 1466 C C . PHE A 1 199 ? -12.188 -17.641 -6.668 1 98.94 199 PHE A C 1
ATOM 1468 O O . PHE A 1 199 ? -11.227 -16.922 -6.391 1 98.94 199 PHE A O 1
ATOM 1475 N N . GLY A 1 200 ? -12.164 -18.594 -7.598 1 98.94 200 GLY A N 1
ATOM 1476 C CA . GLY A 1 200 ? -11.109 -18.609 -8.594 1 98.94 200 GLY A CA 1
ATOM 1477 C C . GLY A 1 200 ? -11.414 -17.75 -9.805 1 98.94 200 GLY A C 1
ATOM 1478 O O . GLY A 1 200 ? -12.445 -17.922 -10.453 1 98.94 200 GLY A O 1
ATOM 1479 N N . VAL A 1 201 ? -10.508 -16.828 -10.141 1 98.94 201 VAL A N 1
ATOM 1480 C CA . VAL A 1 201 ? -10.773 -15.875 -11.219 1 98.94 201 VAL A CA 1
ATOM 1481 C C . VAL A 1 201 ? -9.828 -16.156 -12.391 1 98.94 201 VAL A C 1
ATOM 1483 O O . VAL A 1 201 ? -8.609 -16.203 -12.211 1 98.94 201 VAL A O 1
ATOM 1486 N N . SER A 1 202 ? -10.352 -16.344 -13.547 1 98.81 202 SER A N 1
ATOM 1487 C CA . SER A 1 202 ? -9.562 -16.656 -14.742 1 98.81 202 SER A CA 1
ATOM 1488 C C . SER A 1 202 ? -9.734 -15.578 -15.805 1 98.81 202 SER A C 1
ATOM 1490 O O . SER A 1 202 ? -10.758 -14.891 -15.852 1 98.81 202 SER A O 1
ATOM 1492 N N . ALA A 1 203 ? -8.68 -15.375 -16.562 1 98.81 203 ALA A N 1
ATOM 1493 C CA . ALA A 1 203 ? -8.789 -14.586 -17.781 1 98.81 203 ALA A CA 1
ATOM 1494 C C . ALA A 1 203 ? -9.352 -15.422 -18.922 1 98.81 203 ALA A C 1
ATOM 1496 O O . ALA A 1 203 ? -8.875 -16.531 -19.188 1 98.81 203 ALA A O 1
ATOM 1497 N N . VAL A 1 204 ? -10.312 -14.93 -19.609 1 98.56 204 VAL A N 1
ATOM 1498 C CA . VAL A 1 204 ? -10.961 -15.641 -20.703 1 98.56 204 VAL A CA 1
ATOM 1499 C C . VAL A 1 204 ? -9.914 -16.047 -21.734 1 98.56 204 VAL A C 1
ATOM 1501 O O . VAL A 1 204 ? -9.984 -17.141 -22.312 1 98.56 204 VAL A O 1
ATOM 1504 N N . ASN A 1 205 ? -8.914 -15.266 -21.906 1 98.62 205 ASN A N 1
ATOM 1505 C CA . ASN A 1 205 ? -7.922 -15.453 -22.969 1 98.62 205 ASN A CA 1
ATOM 1506 C C . ASN A 1 205 ? -6.93 -16.547 -22.609 1 98.62 205 ASN A C 1
ATOM 1508 O O . ASN A 1 205 ? -6.152 -17 -23.453 1 98.62 205 ASN A O 1
ATOM 1512 N N . SER A 1 206 ? -6.895 -17.062 -21.438 1 97.5 206 SER A N 1
ATOM 1513 C CA . SER A 1 206 ? -6 -18.141 -21.031 1 97.5 206 SER A CA 1
ATOM 1514 C C . SER A 1 206 ? -6.426 -18.734 -19.688 1 97.5 206 SER A C 1
ATOM 1516 O O . SER A 1 206 ? -6.062 -18.203 -18.641 1 97.5 206 SER A O 1
ATOM 1518 N N . LYS A 1 207 ? -7.098 -19.766 -19.672 1 98 207 LYS A N 1
ATOM 1519 C CA . LYS A 1 207 ? -7.695 -20.297 -18.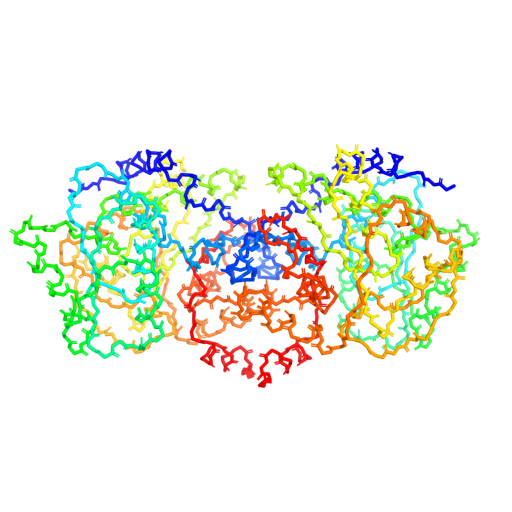453 1 98 207 LYS A CA 1
ATOM 1520 C C . LYS A 1 207 ? -7.609 -21.812 -18.391 1 98 207 LYS A C 1
ATOM 1522 O O . LYS A 1 207 ? -8.617 -22.484 -18.188 1 98 207 LYS A O 1
ATOM 1527 N N . ALA A 1 208 ? -6.418 -22.312 -18.484 1 97.88 208 ALA A N 1
ATOM 1528 C CA . ALA A 1 208 ? -6.152 -23.75 -18.562 1 97.88 208 ALA A CA 1
ATOM 1529 C C . ALA A 1 208 ? -6.68 -24.469 -17.328 1 97.88 208 ALA A C 1
ATOM 1531 O O . ALA A 1 208 ? -7.328 -25.516 -17.438 1 97.88 208 ALA A O 1
ATOM 1532 N N . LEU A 1 209 ? -6.422 -23.922 -16.125 1 98.62 209 LEU A N 1
ATOM 1533 C CA . LEU A 1 209 ? -6.852 -24.609 -14.914 1 98.62 209 LEU A CA 1
ATOM 1534 C C . LEU A 1 209 ? -8.375 -24.641 -14.812 1 98.62 209 LEU A C 1
ATOM 1536 O O . LEU A 1 209 ? -8.953 -25.672 -14.492 1 98.62 209 LEU A O 1
ATOM 1540 N N . ALA A 1 210 ? -9.008 -23.516 -15.102 1 98.56 210 ALA A N 1
ATOM 1541 C CA . ALA A 1 210 ? -10.469 -23.453 -15.039 1 98.56 210 ALA A CA 1
ATOM 1542 C C . ALA A 1 210 ? -11.102 -24.453 -16 1 98.56 210 ALA A C 1
ATOM 1544 O O . ALA A 1 210 ? -12.039 -25.172 -15.633 1 98.56 210 ALA A O 1
ATOM 1545 N N . GLU A 1 211 ? -10.57 -24.562 -17.203 1 98.44 211 GLU A N 1
ATOM 1546 C CA . GLU A 1 211 ? -11.086 -25.516 -18.172 1 98.44 211 GLU A CA 1
ATOM 1547 C C . GLU A 1 211 ? -10.82 -26.953 -17.75 1 98.44 211 GLU A C 1
ATOM 1549 O O . GLU A 1 211 ? -11.656 -27.828 -17.969 1 98.44 211 GLU A O 1
ATOM 1554 N N . SER A 1 212 ? -9.672 -27.156 -17.203 1 98.75 212 SER A N 1
ATOM 1555 C CA . SER A 1 212 ? -9.32 -28.484 -16.719 1 98.75 212 SER A CA 1
ATOM 1556 C C . SER A 1 212 ? -10.219 -28.906 -15.562 1 98.75 212 SER A C 1
ATOM 1558 O O . SER A 1 212 ? -10.602 -30.062 -15.453 1 98.75 212 SER A O 1
ATOM 1560 N N . MET A 1 213 ? -10.516 -28 -14.68 1 98.56 213 MET A N 1
ATOM 1561 C CA . MET A 1 213 ? -11.438 -28.281 -13.578 1 98.56 213 MET A CA 1
ATOM 1562 C C . MET A 1 213 ? -12.812 -28.688 -14.102 1 98.56 213 MET A C 1
ATOM 1564 O O . MET A 1 213 ? -13.406 -29.641 -13.609 1 98.56 213 MET A O 1
ATOM 1568 N N . ALA A 1 214 ? -13.281 -27.953 -15.078 1 98 214 ALA A N 1
ATOM 1569 C CA . ALA A 1 214 ? -14.578 -28.266 -15.68 1 98 214 ALA A CA 1
ATOM 1570 C C . ALA A 1 214 ? -14.57 -29.641 -16.344 1 98 214 ALA A C 1
ATOM 1572 O O . ALA A 1 214 ? -15.57 -30.359 -16.297 1 98 214 ALA A O 1
ATOM 1573 N N . ALA A 1 215 ? -13.438 -30.016 -16.875 1 97.94 215 ALA A N 1
ATOM 1574 C CA . ALA A 1 215 ? -13.32 -31.266 -17.609 1 97.94 215 ALA A CA 1
ATOM 1575 C C . ALA A 1 215 ? -13.031 -32.438 -16.656 1 97.94 215 ALA A C 1
ATOM 1577 O O . ALA A 1 215 ? -13.242 -33.594 -17 1 97.94 215 ALA A O 1
ATOM 1578 N N . GLY A 1 216 ? -12.461 -32.156 -15.539 1 96.88 216 GLY A N 1
ATOM 1579 C CA . GLY A 1 216 ? -12.086 -33.188 -14.57 1 96.88 216 GLY A CA 1
ATOM 1580 C C . GLY A 1 216 ? -10.727 -33.781 -14.844 1 96.88 216 GLY A C 1
ATOM 1581 O O . GLY A 1 216 ? -10.305 -34.719 -14.148 1 96.88 216 GLY A O 1
ATOM 1582 N N . HIS A 1 217 ? -10.078 -33.344 -15.891 1 97.88 217 HIS A N 1
ATOM 1583 C CA . HIS A 1 217 ? -8.711 -33.719 -16.266 1 97.88 217 HIS A CA 1
ATOM 1584 C C . HIS A 1 217 ? -8.023 -32.562 -17.016 1 97.88 217 HIS A C 1
ATOM 1586 O O . HIS A 1 217 ? -8.68 -31.656 -17.5 1 97.88 217 HIS A O 1
ATOM 1592 N N . VAL A 1 218 ? -6.68 -32.625 -17.078 1 98.06 218 VAL A N 1
ATOM 1593 C CA . VAL A 1 218 ? -5.934 -31.578 -17.75 1 98.06 218 VAL A CA 1
ATOM 1594 C C . VAL A 1 218 ? -6.289 -31.547 -19.234 1 98.06 218 VAL A C 1
ATOM 1596 O O . VAL A 1 218 ? -6.305 -32.594 -19.891 1 98.06 218 VAL A O 1
ATOM 1599 N N . VAL A 1 219 ? -6.602 -30.375 -19.703 1 97.75 219 VAL A N 1
ATOM 1600 C CA . VAL A 1 219 ? -6.934 -30.219 -21.125 1 97.75 219 VAL A CA 1
ATOM 1601 C C . VAL A 1 219 ? -6.082 -29.109 -21.734 1 97.75 219 VAL A C 1
ATOM 1603 O O . VAL A 1 219 ? -5.656 -28.188 -21.031 1 97.75 219 VAL A O 1
ATOM 1606 N N . GLU A 1 220 ? -5.789 -29.281 -22.984 1 94.94 220 GLU A N 1
ATOM 1607 C CA . GLU A 1 220 ? -5.156 -28.203 -23.75 1 94.94 220 GLU A CA 1
ATOM 1608 C C . GLU A 1 220 ? -6.16 -27.125 -24.094 1 94.94 220 GLU A C 1
ATOM 1610 O O . GLU A 1 220 ? -7.305 -27.406 -24.453 1 94.94 220 GLU A O 1
ATOM 1615 N N . THR A 1 221 ? -5.758 -25.938 -23.891 1 94.56 221 THR A N 1
ATOM 1616 C CA . THR A 1 221 ? -6.633 -24.812 -24.203 1 94.56 221 THR A CA 1
ATOM 1617 C C . THR A 1 221 ? -5.914 -23.797 -25.094 1 94.56 221 THR A C 1
ATOM 1619 O O . THR A 1 221 ? -4.688 -23.812 -25.203 1 94.56 221 THR A O 1
ATOM 1622 N N . GLU A 1 222 ? -6.715 -22.984 -25.797 1 94.31 222 GLU A N 1
ATOM 1623 C CA . GLU A 1 222 ? -6.156 -21.875 -26.594 1 94.31 222 GLU A CA 1
ATOM 1624 C C . GLU A 1 222 ? -5.664 -20.75 -25.688 1 94.31 222 GLU A C 1
ATOM 1626 O O . GLU A 1 222 ? -6.27 -20.469 -24.656 1 94.31 222 GLU A O 1
ATOM 1631 N N . HIS A 1 223 ? -4.574 -20.203 -26.062 1 95.5 223 HIS A N 1
ATOM 1632 C CA . HIS A 1 223 ? -4.02 -19.062 -25.344 1 95.5 223 HIS A CA 1
ATOM 1633 C C . HIS A 1 223 ? -3.918 -17.828 -26.234 1 95.5 223 HIS A C 1
ATOM 1635 O O . HIS A 1 223 ? -3.225 -17.859 -27.266 1 95.5 223 HIS A O 1
ATOM 1641 N N . LEU A 1 224 ? -4.598 -16.812 -25.828 1 97.44 224 LEU A N 1
ATOM 1642 C CA . LEU A 1 224 ? -4.574 -15.523 -26.531 1 97.44 224 LEU A CA 1
ATOM 1643 C C . LEU A 1 224 ? -3.885 -14.461 -25.672 1 97.44 224 LEU A C 1
ATOM 1645 O O . LEU A 1 224 ? -3.676 -14.656 -24.484 1 97.44 224 LEU A O 1
ATOM 1649 N N . PRO A 1 225 ? -3.436 -13.375 -26.328 1 96.88 225 PRO A N 1
ATOM 1650 C CA . PRO A 1 225 ? -2.822 -12.297 -25.547 1 96.88 225 PRO A CA 1
ATOM 1651 C C . PRO A 1 225 ? -3.719 -11.82 -24.406 1 96.88 225 PRO A C 1
ATOM 1653 O O . PRO A 1 225 ? -4.934 -11.695 -24.594 1 96.88 225 PRO A O 1
ATOM 1656 N N . THR A 1 226 ? -3.117 -11.617 -23.328 1 97.94 226 THR A N 1
ATOM 1657 C CA . THR A 1 226 ? -3.873 -11.18 -22.156 1 97.94 226 THR A CA 1
ATOM 1658 C C . THR A 1 226 ? -3.07 -10.18 -21.328 1 97.94 226 THR A C 1
ATOM 1660 O O . THR A 1 226 ? -1.839 -10.234 -21.312 1 97.94 226 THR A O 1
ATOM 1663 N N . LEU A 1 227 ? -3.787 -9.234 -20.625 1 97.88 227 LEU A N 1
ATOM 1664 C CA . LEU A 1 227 ? -3.184 -8.297 -19.688 1 97.88 227 LEU A CA 1
ATOM 1665 C C . LEU A 1 227 ? -2.711 -9.016 -18.438 1 97.88 227 LEU A C 1
ATOM 1667 O O . LEU A 1 227 ? -1.867 -8.5 -17.688 1 97.88 227 LEU A O 1
ATOM 1671 N N . ALA A 1 228 ? -3.312 -10.164 -18.141 1 98.06 228 ALA A N 1
ATOM 1672 C CA . ALA A 1 228 ? -2.904 -10.992 -17.016 1 98.06 228 ALA A CA 1
ATOM 1673 C C . ALA A 1 228 ? -1.834 -12 -17.422 1 98.06 228 ALA A C 1
ATOM 1675 O O . ALA A 1 228 ? -2.055 -13.211 -17.359 1 98.06 228 ALA A O 1
ATOM 1676 N N . GLU A 1 229 ? -0.717 -11.531 -17.656 1 95.12 229 GLU A N 1
ATOM 1677 C CA . GLU A 1 229 ? 0.342 -12.32 -18.281 1 95.12 229 GLU A CA 1
ATOM 1678 C C . GLU A 1 229 ? 0.864 -13.383 -17.312 1 95.12 229 GLU A C 1
ATOM 1680 O O . GLU A 1 229 ? 1.219 -14.492 -17.734 1 95.12 229 GLU A O 1
ATOM 1685 N N . ALA A 1 230 ? 0.836 -13.086 -16.047 1 95.25 230 ALA A N 1
ATOM 1686 C CA . ALA A 1 230 ? 1.455 -13.961 -15.055 1 95.25 230 ALA A CA 1
ATOM 1687 C C . ALA A 1 230 ? 0.615 -15.219 -14.836 1 95.25 230 ALA A C 1
ATOM 1689 O O . ALA A 1 230 ? 1.086 -16.188 -14.242 1 95.25 230 ALA A O 1
ATOM 1690 N N . VAL A 1 231 ? -0.626 -15.242 -15.328 1 96.94 231 VAL A N 1
ATOM 1691 C CA . VAL A 1 231 ? -1.485 -16.406 -15.141 1 96.94 231 VAL A CA 1
ATOM 1692 C C . VAL A 1 231 ? -1.647 -17.141 -16.469 1 96.94 231 VAL A C 1
ATOM 1694 O O . VAL A 1 231 ? -2.355 -18.156 -16.547 1 96.94 231 VAL A O 1
ATOM 1697 N N . ALA A 1 232 ? -0.983 -16.656 -17.5 1 95.75 232 ALA A N 1
ATOM 1698 C CA . ALA A 1 232 ? -1.181 -17.219 -18.828 1 95.75 232 ALA A CA 1
ATOM 1699 C C . ALA A 1 232 ? -0.352 -18.484 -19.016 1 95.75 232 ALA A C 1
ATOM 1701 O O . ALA A 1 232 ? 0.731 -18.625 -18.453 1 95.75 232 ALA A O 1
ATOM 1702 N N . GLY A 1 233 ? -0.9 -19.406 -19.859 1 93.69 233 GLY A N 1
ATOM 1703 C CA . GLY A 1 233 ? -0.172 -20.625 -20.219 1 93.69 233 GLY A CA 1
ATOM 1704 C C . GLY A 1 233 ? -0.905 -21.891 -19.844 1 93.69 233 GLY A C 1
ATOM 1705 O O . GLY A 1 233 ? -1.978 -21.844 -19.234 1 93.69 233 GLY A O 1
ATOM 1706 N N . GLY A 1 234 ? -0.345 -22.969 -20.234 1 94.31 234 GLY A N 1
ATOM 1707 C CA . GLY A 1 234 ? -0.902 -24.281 -19.906 1 94.31 234 GLY A CA 1
ATOM 1708 C C . GLY A 1 234 ? -0.464 -24.781 -18.531 1 94.31 234 GLY A C 1
ATOM 1709 O O . GLY A 1 234 ? 0.22 -24.062 -17.797 1 94.31 234 GLY A O 1
ATOM 1710 N N . ILE A 1 235 ? -0.977 -25.938 -18.188 1 95.88 235 ILE A N 1
ATOM 1711 C CA . ILE A 1 235 ? -0.56 -26.562 -16.938 1 95.88 235 ILE A CA 1
ATOM 1712 C C . ILE A 1 235 ? -0.036 -27.969 -17.219 1 95.88 235 ILE A C 1
ATOM 1714 O O . ILE A 1 235 ? -0.361 -28.562 -18.25 1 95.88 235 ILE A O 1
ATOM 1718 N N . ASP A 1 236 ? 0.769 -28.422 -16.344 1 94.62 236 ASP A N 1
ATOM 1719 C CA . ASP A 1 236 ? 1.371 -29.75 -16.5 1 94.62 236 ASP A CA 1
ATOM 1720 C C . ASP A 1 236 ? 0.307 -30.844 -16.469 1 94.62 236 ASP A C 1
ATOM 1722 O O . ASP A 1 236 ? -0.653 -30.766 -15.703 1 94.62 236 ASP A O 1
ATOM 1726 N N . GLU A 1 237 ? 0.565 -31.891 -17.25 1 94.06 237 GLU A N 1
ATOM 1727 C CA . GLU A 1 237 ? -0.368 -33 -17.297 1 94.06 237 GLU A CA 1
ATOM 1728 C C . GLU A 1 237 ? -0.471 -33.688 -15.938 1 94.06 237 GLU A C 1
ATOM 1730 O O . GLU A 1 237 ? -1.539 -34.188 -15.555 1 94.06 237 GLU A O 1
ATOM 1735 N N . ASN A 1 238 ? 0.618 -33.719 -15.203 1 94.31 238 ASN A N 1
ATOM 1736 C CA . ASN A 1 238 ? 0.652 -34.375 -13.906 1 94.31 238 ASN A CA 1
ATOM 1737 C C . ASN A 1 238 ? 0.501 -33.375 -12.758 1 94.31 238 ASN A C 1
ATOM 1739 O O . ASN A 1 238 ? 1.002 -33.625 -11.656 1 94.31 238 ASN A O 1
ATOM 1743 N N . THR A 1 239 ? -0.145 -32.312 -13.039 1 97.44 239 THR A N 1
ATOM 1744 C CA . THR A 1 239 ? -0.238 -31.234 -12.047 1 97.44 239 THR A CA 1
ATOM 1745 C C . THR A 1 239 ? -1.002 -31.703 -10.812 1 97.44 239 THR A C 1
ATOM 1747 O O . THR A 1 239 ? -2.025 -32.375 -10.93 1 97.44 239 THR A O 1
ATOM 1750 N N . ILE A 1 240 ? -0.555 -31.391 -9.625 1 98.31 240 ILE A N 1
ATOM 1751 C CA . ILE A 1 240 ? -1.241 -31.719 -8.375 1 98.31 240 ILE A CA 1
ATOM 1752 C C . ILE A 1 240 ? -2.248 -30.625 -8.039 1 98.31 240 ILE A C 1
ATOM 1754 O O . ILE A 1 240 ? -3.096 -30.797 -7.16 1 98.31 240 ILE A O 1
ATOM 1758 N N . THR A 1 241 ? -2.215 -29.469 -8.781 1 98.62 241 THR A N 1
ATOM 1759 C CA . THR A 1 241 ? -3.047 -28.312 -8.445 1 98.62 241 THR A CA 1
ATOM 1760 C C . THR A 1 241 ? -4.484 -28.531 -8.922 1 98.62 241 THR A C 1
ATOM 1762 O O . THR A 1 241 ? -5.414 -27.906 -8.398 1 98.62 241 THR A O 1
ATOM 1765 N N . LEU A 1 242 ? -4.695 -29.375 -9.922 1 98.62 242 LEU A N 1
ATOM 1766 C CA . LEU A 1 242 ? -6.055 -29.625 -10.383 1 98.62 242 LEU A CA 1
ATOM 1767 C C . LEU A 1 242 ? -6.906 -30.219 -9.266 1 98.62 242 LEU A C 1
ATOM 1769 O O . LEU A 1 242 ? -7.996 -29.719 -8.977 1 98.62 242 LEU A O 1
ATOM 1773 N N . GLY A 1 243 ? -6.359 -31.266 -8.656 1 98.56 243 GLY A N 1
ATOM 1774 C CA . GLY A 1 243 ? -7.078 -31.891 -7.551 1 98.56 243 GLY A CA 1
ATOM 1775 C C . GLY A 1 243 ? -7.277 -30.938 -6.375 1 98.56 243 GLY A C 1
ATOM 1776 O O . GLY A 1 243 ? -8.359 -30.906 -5.785 1 98.56 243 GLY A O 1
ATOM 1777 N N . LEU A 1 244 ? -6.262 -30.188 -6.027 1 98.81 244 LEU A N 1
ATOM 1778 C CA . LEU A 1 244 ? -6.328 -29.25 -4.906 1 98.81 244 LEU A CA 1
ATOM 1779 C C . LEU A 1 244 ? -7.324 -28.141 -5.184 1 98.81 244 LEU A C 1
ATOM 1781 O O . LEU A 1 244 ? -8.148 -27.797 -4.328 1 98.81 244 LEU A O 1
ATOM 1785 N N . ALA A 1 245 ? -7.25 -27.547 -6.383 1 98.81 245 ALA A N 1
ATOM 1786 C CA . ALA A 1 245 ? -8.172 -26.469 -6.758 1 98.81 245 ALA A CA 1
ATOM 1787 C C . ALA A 1 245 ? -9.617 -26.953 -6.699 1 98.81 245 ALA A C 1
ATOM 1789 O O . ALA A 1 245 ? -10.492 -26.25 -6.191 1 98.81 245 ALA A O 1
ATOM 1790 N N . ASN A 1 246 ? -9.852 -28.172 -7.219 1 98.62 246 ASN A N 1
ATOM 1791 C CA . ASN A 1 246 ? -11.195 -28.75 -7.164 1 98.62 246 ASN A CA 1
ATOM 1792 C C . ASN A 1 246 ? -11.695 -28.875 -5.727 1 98.62 246 ASN A C 1
ATOM 1794 O O . ASN A 1 246 ? -12.891 -28.734 -5.469 1 98.62 246 ASN A O 1
ATOM 1798 N N . ALA A 1 247 ? -10.797 -29.109 -4.855 1 98.56 247 ALA A N 1
ATOM 1799 C CA . ALA A 1 247 ? -11.156 -29.344 -3.457 1 98.56 247 ALA A CA 1
ATOM 1800 C C . ALA A 1 247 ? -11.453 -28.031 -2.74 1 98.56 247 ALA A C 1
ATOM 1802 O O . ALA A 1 247 ? -12.25 -27.984 -1.804 1 98.56 247 ALA A O 1
ATOM 1803 N N . VAL A 1 248 ? -10.844 -26.891 -3.229 1 98.75 248 VAL A N 1
ATOM 1804 C CA . VAL A 1 248 ? -10.891 -25.734 -2.344 1 98.75 248 VAL A CA 1
ATOM 1805 C C . VAL A 1 248 ? -11.68 -24.609 -3.01 1 98.75 248 VAL A C 1
ATOM 1807 O O . VAL A 1 248 ? -12.164 -23.703 -2.332 1 98.75 248 VAL A O 1
ATOM 1810 N N . VAL A 1 249 ? -11.812 -24.594 -4.324 1 98.88 249 VAL A N 1
ATOM 1811 C CA . VAL A 1 249 ? -12.477 -23.5 -5.023 1 98.88 249 VAL A CA 1
ATOM 1812 C C . VAL A 1 249 ? -13.992 -23.719 -4.984 1 98.88 249 VAL A C 1
ATOM 1814 O O . VAL A 1 249 ? -14.484 -24.797 -5.297 1 98.88 249 VAL A O 1
ATOM 1817 N N . ASP A 1 250 ? -14.711 -22.703 -4.629 1 98.81 250 ASP A N 1
ATOM 1818 C CA . ASP A 1 250 ? -16.156 -22.781 -4.559 1 98.81 250 ASP A CA 1
ATOM 1819 C C . ASP A 1 250 ? -16.797 -22.312 -5.859 1 98.81 250 ASP A C 1
ATOM 1821 O O . ASP A 1 250 ? -17.828 -22.859 -6.285 1 98.81 250 ASP A O 1
ATOM 1825 N N . GLU A 1 251 ? -16.266 -21.297 -6.465 1 98.69 251 GLU A N 1
ATOM 1826 C CA . GLU A 1 251 ? -16.844 -20.703 -7.672 1 98.69 251 GLU A CA 1
ATOM 1827 C C . GLU A 1 251 ? -15.75 -20.172 -8.594 1 98.69 251 GLU A C 1
ATOM 1829 O O . GLU A 1 251 ? -14.719 -19.672 -8.133 1 98.69 251 GLU A O 1
ATOM 1834 N N . LEU A 1 252 ? -15.992 -20.344 -9.867 1 98.81 252 LEU A N 1
ATOM 1835 C CA . LEU A 1 252 ? -15.102 -19.812 -10.898 1 98.81 252 LEU A CA 1
ATOM 1836 C C . LEU A 1 252 ? -15.719 -18.594 -11.57 1 98.81 252 LEU A C 1
ATOM 1838 O O . LEU A 1 252 ? -16.922 -18.562 -11.812 1 98.81 252 LEU A O 1
ATOM 1842 N N . ILE A 1 253 ? -14.945 -17.578 -11.797 1 98.88 253 ILE A N 1
ATOM 1843 C CA . ILE A 1 253 ? -15.367 -16.391 -12.523 1 98.88 253 ILE A CA 1
ATOM 1844 C C . ILE A 1 253 ? -14.414 -16.109 -13.68 1 98.88 253 ILE A C 1
ATOM 1846 O O . ILE A 1 253 ? -13.188 -16.141 -13.5 1 98.88 253 ILE A O 1
ATOM 1850 N N . ASP A 1 254 ? -14.914 -15.922 -14.859 1 98.69 254 ASP A N 1
ATOM 1851 C CA . ASP A 1 254 ? -14.125 -15.57 -16.031 1 98.69 254 ASP A CA 1
ATOM 1852 C C . ASP A 1 254 ? -14.203 -14.07 -16.312 1 98.69 254 ASP A C 1
ATOM 1854 O O . ASP A 1 254 ? -15.289 -13.484 -16.266 1 98.69 254 ASP A O 1
ATOM 1858 N N . CYS A 1 255 ? -13.109 -13.484 -16.594 1 98.88 255 CYS A N 1
ATOM 1859 C CA . CYS A 1 255 ? -13.062 -12.047 -16.859 1 98.88 255 CYS A CA 1
ATOM 1860 C C . CYS A 1 255 ? -12.43 -11.766 -18.219 1 98.88 255 CYS A C 1
ATOM 1862 O O . CYS A 1 255 ? -11.461 -12.422 -18.609 1 98.88 255 CYS A O 1
ATOM 1864 N N . SER A 1 256 ? -12.945 -10.836 -18.938 1 98.88 256 SER A N 1
ATOM 1865 C CA . SER A 1 256 ? -12.43 -10.398 -20.234 1 98.88 256 SER A CA 1
ATOM 1866 C C . SER A 1 256 ? -11.25 -9.438 -20.062 1 98.88 256 SER A C 1
ATOM 1868 O O . SER A 1 256 ? -10.961 -9.008 -18.938 1 98.88 256 SER A O 1
ATOM 1870 N N . GLU A 1 257 ? -10.57 -9.172 -21.219 1 98.56 257 GLU A N 1
ATOM 1871 C CA . GLU A 1 257 ? -9.484 -8.195 -21.203 1 98.56 257 GLU A CA 1
ATOM 1872 C C . GLU A 1 257 ? -10 -6.816 -20.781 1 98.56 257 GLU A C 1
ATOM 1874 O O . GLU A 1 257 ? -9.297 -6.078 -20.078 1 98.56 257 GLU A O 1
ATOM 1879 N N . ASP A 1 258 ? -11.227 -6.465 -21.156 1 98.56 258 ASP A N 1
ATOM 1880 C CA . ASP A 1 258 ? -11.82 -5.188 -20.766 1 98.56 258 ASP A CA 1
ATOM 1881 C C . ASP A 1 258 ? -12.07 -5.141 -19.25 1 98.56 258 ASP A C 1
ATOM 1883 O O . ASP A 1 258 ? -11.891 -4.094 -18.625 1 98.56 258 ASP A O 1
ATOM 1887 N N . ASP A 1 259 ? -12.516 -6.258 -18.672 1 98.81 259 ASP A N 1
ATOM 1888 C CA . ASP A 1 259 ? -12.688 -6.34 -17.219 1 98.81 259 ASP A CA 1
ATOM 1889 C C . ASP A 1 259 ? -11.375 -6.051 -16.484 1 98.81 259 ASP A C 1
ATOM 1891 O O . ASP A 1 259 ? -11.359 -5.32 -15.5 1 98.81 259 ASP A O 1
ATOM 1895 N N . ILE A 1 260 ? -10.312 -6.656 -16.969 1 98.88 260 ILE A N 1
ATOM 1896 C CA . ILE A 1 260 ? -9 -6.512 -16.359 1 98.88 260 ILE A CA 1
ATOM 1897 C C . ILE A 1 260 ? -8.523 -5.062 -16.484 1 98.88 260 ILE A C 1
ATOM 1899 O O . ILE A 1 260 ? -8.016 -4.484 -15.516 1 98.88 260 ILE A O 1
ATOM 1903 N N . LYS A 1 261 ? -8.758 -4.492 -17.688 1 98.5 261 LYS A N 1
ATOM 1904 C CA . LYS A 1 261 ? -8.383 -3.102 -17.938 1 98.5 261 LYS A CA 1
ATOM 1905 C C . LYS A 1 261 ? -9.062 -2.164 -16.938 1 98.5 261 LYS A C 1
ATOM 1907 O O . LYS A 1 261 ? -8.414 -1.299 -16.359 1 98.5 261 LYS A O 1
ATOM 1912 N N . GLU A 1 262 ? -10.32 -2.33 -16.75 1 98.56 262 GLU A N 1
ATOM 1913 C CA . GLU A 1 262 ? -11.086 -1.485 -15.844 1 98.56 262 GLU A CA 1
ATOM 1914 C C . GLU A 1 262 ? -10.625 -1.663 -14.398 1 98.56 262 GLU A C 1
ATOM 1916 O O . GLU A 1 262 ? -10.562 -0.696 -13.641 1 98.56 262 GLU A O 1
ATOM 1921 N N . ALA A 1 263 ? -10.312 -2.865 -14.008 1 98.88 263 ALA A N 1
ATOM 1922 C CA . ALA A 1 263 ? -9.828 -3.137 -12.656 1 98.88 263 ALA A CA 1
ATOM 1923 C C . ALA A 1 263 ? -8.477 -2.477 -12.422 1 98.88 263 ALA A C 1
ATOM 1925 O O . ALA A 1 263 ? -8.203 -1.982 -11.32 1 98.88 263 ALA A O 1
ATOM 1926 N N . LEU A 1 264 ? -7.605 -2.5 -13.461 1 98.81 264 LEU A N 1
ATOM 1927 C CA . LEU A 1 264 ? -6.32 -1.815 -13.359 1 98.81 264 LEU A CA 1
ATOM 1928 C C . LEU A 1 264 ? -6.516 -0.328 -13.086 1 98.81 264 LEU A C 1
ATOM 1930 O O . LEU A 1 264 ? -5.859 0.239 -12.211 1 98.81 264 LEU A O 1
ATOM 1934 N N . LYS A 1 265 ? -7.453 0.298 -13.773 1 98.31 265 LYS A N 1
ATOM 1935 C CA . LYS A 1 265 ? -7.754 1.714 -13.594 1 98.31 265 LYS A CA 1
ATOM 1936 C C . LYS A 1 265 ? -8.305 1.981 -12.195 1 98.31 265 LYS A C 1
ATOM 1938 O O . LYS A 1 265 ? -7.906 2.947 -11.539 1 98.31 265 LYS A O 1
ATOM 1943 N N . GLU A 1 266 ? -9.172 1.105 -11.836 1 98.38 266 GLU A N 1
ATOM 1944 C CA . GLU A 1 266 ? -9.805 1.256 -10.523 1 98.38 266 GLU A CA 1
ATOM 1945 C C . GLU A 1 266 ? -8.773 1.174 -9.406 1 98.38 266 GLU A C 1
ATOM 1947 O O . GLU A 1 266 ? -8.789 1.986 -8.477 1 98.38 266 GLU A O 1
ATOM 1952 N N . LEU A 1 267 ? -7.875 0.207 -9.453 1 98.81 267 LEU A N 1
ATOM 1953 C CA . LEU A 1 267 ? -6.844 0.059 -8.43 1 98.81 267 LEU A CA 1
ATOM 1954 C C . LEU A 1 267 ? -5.918 1.271 -8.414 1 98.81 267 LEU A C 1
ATOM 1956 O O . LEU A 1 267 ? -5.512 1.734 -7.348 1 98.81 267 LEU A O 1
ATOM 1960 N N . ALA A 1 268 ? -5.613 1.825 -9.555 1 98.25 268 ALA A N 1
ATOM 1961 C CA . ALA A 1 268 ? -4.707 2.969 -9.641 1 98.25 268 ALA A CA 1
ATOM 1962 C C . ALA A 1 268 ? -5.355 4.23 -9.078 1 98.25 268 ALA A C 1
ATOM 1964 O O . ALA A 1 268 ? -4.793 4.887 -8.203 1 98.25 268 ALA A O 1
ATOM 1965 N N . TRP A 1 269 ? -6.621 4.484 -9.477 1 97.12 269 TRP A N 1
ATOM 1966 C CA . TRP A 1 269 ? -7.16 5.824 -9.258 1 97.12 269 TRP A CA 1
ATOM 1967 C C . TRP A 1 269 ? -8.125 5.84 -8.078 1 97.12 269 TRP A C 1
ATOM 1969 O O . TRP A 1 269 ? -8.289 6.867 -7.418 1 97.12 269 TRP A O 1
ATOM 1979 N N . SER A 1 270 ? -8.727 4.703 -7.812 1 97 270 SER A N 1
ATOM 1980 C CA . SER A 1 270 ? -9.625 4.648 -6.664 1 97 270 SER A CA 1
ATOM 1981 C C . SER A 1 270 ? -8.898 4.156 -5.414 1 97 270 SER A C 1
ATOM 1983 O O . SER A 1 270 ? -9.258 4.531 -4.297 1 97 270 SER A O 1
ATOM 1985 N N . GLU A 1 271 ? -7.879 3.314 -5.586 1 98.31 271 GLU A N 1
ATOM 1986 C CA . GLU A 1 271 ? -7.25 2.666 -4.441 1 98.31 271 GLU A CA 1
ATOM 1987 C C . GLU A 1 271 ? -5.781 3.055 -4.324 1 98.31 271 GLU A C 1
ATOM 1989 O O . GLU A 1 271 ? -5.102 2.658 -3.375 1 98.31 271 GLU A O 1
ATOM 1994 N N . SER A 1 272 ? -5.242 3.803 -5.301 1 98.06 272 SER A N 1
ATOM 1995 C CA . SER A 1 272 ? -3.924 4.426 -5.25 1 98.06 272 SER A CA 1
ATOM 1996 C C . SER A 1 272 ? -2.816 3.383 -5.332 1 98.06 272 SER A C 1
ATOM 1998 O O . SER A 1 272 ? -1.742 3.562 -4.754 1 98.06 272 SER A O 1
ATOM 2000 N N . MET A 1 273 ? -3.029 2.223 -6.043 1 98.62 273 MET A N 1
ATOM 2001 C CA . MET A 1 273 ? -2.027 1.177 -6.219 1 98.62 273 MET A CA 1
ATOM 2002 C C . MET A 1 273 ? -1.87 0.818 -7.695 1 98.62 273 MET A C 1
ATOM 2004 O O . MET A 1 273 ? -2.861 0.582 -8.391 1 98.62 273 MET A O 1
ATOM 2008 N N . ILE A 1 274 ? -0.71 0.802 -8.164 1 98.5 274 ILE A N 1
ATOM 2009 C CA . ILE A 1 274 ? -0.407 0.27 -9.492 1 98.5 274 ILE A CA 1
ATOM 2010 C C . ILE A 1 274 ? 0.024 -1.19 -9.375 1 98.5 274 ILE A C 1
ATOM 2012 O O . ILE A 1 274 ? 0.984 -1.506 -8.664 1 98.5 274 ILE A O 1
ATOM 2016 N N . VAL A 1 275 ? -0.67 -2.07 -9.992 1 98.69 275 VAL A N 1
ATOM 2017 C CA . VAL A 1 275 ? -0.409 -3.502 -9.883 1 98.69 275 VAL A CA 1
ATOM 2018 C C . VAL A 1 275 ? -0.296 -4.113 -11.281 1 98.69 275 VAL A C 1
ATOM 2020 O O . VAL A 1 275 ? -0.549 -3.441 -12.281 1 98.69 275 VAL A O 1
ATOM 2023 N N . GLU A 1 276 ? 0.17 -5.375 -11.375 1 98.44 276 GLU A N 1
ATOM 2024 C CA . GLU A 1 276 ? 0.184 -6.09 -12.648 1 98.44 276 GLU A CA 1
ATOM 2025 C C . GLU A 1 276 ? -1.202 -6.621 -12.992 1 98.44 276 GLU A C 1
ATOM 2027 O O . GLU A 1 276 ? -2.062 -6.746 -12.125 1 98.44 276 GLU A O 1
ATOM 2032 N N . GLY A 1 277 ? -1.422 -6.977 -14.25 1 98.69 277 GLY A N 1
ATOM 2033 C CA . GLY A 1 277 ? -2.719 -7.406 -14.75 1 98.69 277 GLY A CA 1
ATOM 2034 C C . GLY A 1 277 ? -3.283 -8.594 -14.008 1 98.69 277 GLY A C 1
ATOM 2035 O O . GLY A 1 277 ? -4.492 -8.68 -13.773 1 98.69 277 GLY A O 1
ATOM 2036 N N . SER A 1 278 ? -2.432 -9.531 -13.617 1 98.75 278 SER A N 1
ATOM 2037 C CA . SER A 1 278 ? -2.879 -10.727 -12.906 1 98.75 278 SER A CA 1
ATOM 2038 C C . SER A 1 278 ? -3.441 -10.375 -11.539 1 98.75 278 SER A C 1
ATOM 2040 O O . SER A 1 278 ? -4.344 -11.047 -11.039 1 98.75 278 SER A O 1
ATOM 2042 N N . ALA A 1 279 ? -2.92 -9.344 -10.891 1 98.88 279 ALA A N 1
ATOM 2043 C CA . ALA A 1 279 ? -3.49 -8.852 -9.641 1 98.88 279 ALA A CA 1
ATOM 2044 C C . ALA A 1 279 ? -4.844 -8.188 -9.875 1 98.88 279 ALA A C 1
ATOM 2046 O O . ALA A 1 279 ? -5.797 -8.43 -9.125 1 98.88 279 ALA A O 1
ATOM 2047 N N . ALA A 1 280 ? -4.938 -7.402 -10.93 1 98.94 280 ALA A N 1
ATOM 2048 C CA . ALA A 1 280 ? -6.184 -6.723 -11.273 1 98.94 280 ALA A CA 1
ATOM 2049 C C . ALA A 1 280 ? -7.273 -7.727 -11.633 1 98.94 280 ALA A C 1
ATOM 2051 O O . ALA A 1 280 ? -8.461 -7.461 -11.43 1 98.94 280 ALA A O 1
ATOM 2052 N N . LEU A 1 281 ? -6.836 -8.844 -12.141 1 98.94 281 LEU A N 1
ATOM 2053 C CA . LEU A 1 281 ? -7.77 -9.898 -12.508 1 98.94 281 LEU A CA 1
ATOM 2054 C C . LEU A 1 281 ? -8.625 -10.312 -11.305 1 98.94 281 LEU A C 1
ATOM 2056 O O . LEU A 1 281 ? -9.828 -10.539 -11.445 1 98.94 281 LEU A O 1
ATOM 2060 N N . ALA A 1 282 ? -8.078 -10.391 -10.125 1 98.94 282 ALA A N 1
ATOM 2061 C CA . ALA A 1 282 ? -8.828 -10.742 -8.914 1 98.94 282 ALA A CA 1
ATOM 2062 C C . ALA A 1 282 ? -9.914 -9.719 -8.617 1 98.94 282 ALA A C 1
ATOM 2064 O O . ALA A 1 282 ? -11.047 -10.078 -8.297 1 98.94 282 ALA A O 1
ATOM 2065 N N . LEU A 1 283 ? -9.562 -8.422 -8.75 1 98.94 283 LEU A N 1
ATOM 2066 C CA . LEU A 1 283 ? -10.562 -7.371 -8.539 1 98.94 283 LEU A CA 1
ATOM 2067 C C . LEU A 1 283 ? -11.656 -7.445 -9.594 1 98.94 283 LEU A C 1
ATOM 2069 O O . LEU A 1 283 ? -12.836 -7.238 -9.289 1 98.94 283 LEU A O 1
ATOM 2073 N N . ALA A 1 284 ? -11.234 -7.703 -10.852 1 98.94 284 ALA A N 1
ATOM 2074 C CA . ALA A 1 284 ? -12.227 -7.859 -11.914 1 98.94 284 ALA A CA 1
ATOM 2075 C C . ALA A 1 284 ? -13.25 -8.938 -11.555 1 98.94 284 ALA A C 1
ATOM 2077 O O . ALA A 1 284 ? -14.445 -8.758 -11.773 1 98.94 284 ALA A O 1
ATOM 2078 N N . GLY A 1 285 ? -12.789 -10.055 -11.016 1 98.94 285 GLY A N 1
ATOM 2079 C CA . GLY A 1 285 ? -13.68 -11.109 -10.57 1 98.94 285 GLY A CA 1
ATOM 2080 C C . GLY A 1 285 ? -14.664 -10.656 -9.5 1 98.94 285 GLY A C 1
ATOM 2081 O O . GLY A 1 285 ? -15.859 -10.922 -9.602 1 98.94 285 GLY A O 1
ATOM 2082 N N . PHE A 1 286 ? -14.164 -9.961 -8.445 1 98.94 286 PHE A N 1
ATOM 2083 C CA . PHE A 1 286 ? -15.023 -9.414 -7.41 1 98.94 286 PHE A CA 1
ATOM 2084 C C . PHE A 1 286 ? -16.109 -8.523 -8.016 1 98.94 286 PHE A C 1
ATOM 2086 O O . PHE A 1 286 ? -17.281 -8.656 -7.684 1 98.94 286 PHE A O 1
ATOM 2093 N N . ASN A 1 287 ? -15.648 -7.617 -8.961 1 98.88 287 ASN A N 1
ATOM 2094 C CA . ASN A 1 287 ? -16.562 -6.633 -9.547 1 98.88 287 ASN A CA 1
ATOM 2095 C C . ASN A 1 287 ? -17.719 -7.305 -10.281 1 98.88 287 ASN A C 1
ATOM 2097 O O . ASN A 1 287 ? -18.828 -6.77 -10.32 1 98.88 287 ASN A O 1
ATOM 2101 N N . LYS A 1 288 ? -17.469 -8.5 -10.82 1 98.44 288 LYS A N 1
ATOM 2102 C CA . LYS A 1 288 ? -18.484 -9.211 -11.57 1 98.44 288 LYS A CA 1
ATOM 2103 C C . LYS A 1 288 ? -19.625 -9.664 -10.656 1 98.44 288 LYS A C 1
ATOM 2105 O O . LYS A 1 288 ? -20.766 -9.828 -11.109 1 98.44 288 LYS A O 1
ATOM 2110 N N . VAL A 1 289 ? -19.359 -9.812 -9.359 1 98.44 289 VAL A N 1
ATOM 2111 C CA . VAL A 1 289 ? -20.375 -10.414 -8.508 1 98.44 289 VAL A CA 1
ATOM 2112 C C . VAL A 1 289 ? -20.609 -9.531 -7.289 1 98.44 289 VAL A C 1
ATOM 2114 O O . VAL A 1 289 ? -21.344 -9.922 -6.363 1 98.44 289 VAL A O 1
ATOM 2117 N N . ALA A 1 290 ? -20.078 -8.406 -7.242 1 98.19 290 ALA A N 1
ATOM 2118 C CA . ALA A 1 290 ? -20.078 -7.523 -6.078 1 98.19 290 ALA A CA 1
ATOM 2119 C C . ALA A 1 290 ? -21.5 -7.227 -5.621 1 98.19 290 ALA A C 1
ATOM 2121 O O . ALA A 1 290 ? -21.75 -7.09 -4.422 1 98.19 290 ALA A O 1
ATOM 2122 N N . SER A 1 291 ? -22.438 -7.125 -6.559 1 97.69 291 SER A N 1
ATOM 2123 C CA . SER A 1 291 ? -23.828 -6.77 -6.25 1 97.69 291 SER A CA 1
ATOM 2124 C C . SER A 1 291 ? -24.484 -7.82 -5.359 1 97.69 291 SER A C 1
ATOM 2126 O O . SER A 1 291 ? -25.484 -7.547 -4.703 1 97.69 291 SER A O 1
ATOM 2128 N N . LYS A 1 292 ? -23.906 -9 -5.301 1 98 292 LYS A N 1
ATOM 2129 C CA . LYS A 1 292 ? -24.469 -10.102 -4.52 1 98 292 LYS A CA 1
ATOM 2130 C C . LYS A 1 292 ? -23.781 -10.219 -3.162 1 98 292 LYS A C 1
ATOM 2132 O O . LYS A 1 292 ? -24.094 -11.133 -2.387 1 98 292 LYS A O 1
ATOM 2137 N N . LEU A 1 293 ? -22.922 -9.32 -2.861 1 98.19 293 LEU A N 1
ATOM 2138 C CA . LEU A 1 293 ? -22.062 -9.539 -1.704 1 98.19 293 LEU A CA 1
ATOM 2139 C C . LEU A 1 293 ? -22.266 -8.438 -0.666 1 98.19 293 LEU A C 1
ATOM 2141 O O . LEU A 1 293 ? -21.375 -8.18 0.145 1 98.19 293 LEU A O 1
ATOM 2145 N N . ALA A 1 294 ? -23.438 -7.758 -0.72 1 97.75 294 ALA A N 1
ATOM 2146 C CA . ALA A 1 294 ? -23.75 -6.715 0.254 1 97.75 294 ALA A CA 1
ATOM 2147 C C . ALA A 1 294 ? -23.672 -7.254 1.679 1 97.75 294 ALA A C 1
ATOM 2149 O O . ALA A 1 294 ? -24.172 -8.352 1.958 1 97.75 294 ALA A O 1
ATOM 2150 N N . GLY A 1 295 ? -23.016 -6.551 2.561 1 97.81 295 GLY A N 1
ATOM 2151 C CA . GLY A 1 295 ? -22.938 -6.918 3.967 1 97.81 295 GLY A CA 1
ATOM 2152 C C . GLY A 1 295 ? -21.859 -7.941 4.254 1 97.81 295 GLY A C 1
ATOM 2153 O O . GLY A 1 295 ? -21.609 -8.281 5.414 1 97.81 295 GLY A O 1
ATOM 2154 N N . GLN A 1 296 ? -21.188 -8.422 3.23 1 98.5 296 GLN A N 1
ATOM 2155 C CA . GLN A 1 296 ? -20.141 -9.438 3.393 1 98.5 296 GLN A CA 1
ATOM 2156 C C . GLN A 1 296 ? -18.75 -8.812 3.311 1 98.5 296 GLN A C 1
ATOM 2158 O O . GLN A 1 296 ? -18.578 -7.727 2.762 1 98.5 296 GLN A O 1
ATOM 2163 N N . THR A 1 297 ? -17.797 -9.422 3.955 1 98.62 297 THR A N 1
ATOM 2164 C CA . THR A 1 297 ? -16.391 -9.047 3.848 1 98.62 297 THR A CA 1
ATOM 2165 C C . THR A 1 297 ? -15.68 -9.898 2.805 1 98.62 297 THR A C 1
ATOM 2167 O O . THR A 1 297 ? -15.641 -11.125 2.926 1 98.62 297 THR A O 1
ATOM 2170 N N . SER A 1 298 ? -15.172 -9.273 1.764 1 98.88 298 SER A N 1
ATOM 2171 C CA . SER A 1 298 ? -14.453 -9.938 0.684 1 98.88 298 SER A CA 1
ATOM 2172 C C . SER A 1 298 ? -12.992 -9.492 0.642 1 98.88 298 SER A C 1
ATOM 2174 O O . SER A 1 298 ? -12.695 -8.305 0.75 1 98.88 298 SER A O 1
ATOM 2176 N N . VAL A 1 299 ? -12.117 -10.453 0.555 1 98.94 299 VAL A N 1
ATOM 2177 C CA . VAL A 1 299 ? -10.695 -10.172 0.367 1 98.94 299 VAL A CA 1
ATOM 2178 C C . VAL A 1 299 ? -10.328 -10.352 -1.104 1 98.94 299 VAL A C 1
ATOM 2180 O O . VAL A 1 299 ? -10.664 -11.359 -1.722 1 98.94 299 VAL A O 1
ATOM 2183 N N . VAL A 1 300 ? -9.734 -9.375 -1.694 1 98.94 300 VAL A N 1
ATOM 2184 C CA . VAL A 1 300 ? -9.164 -9.43 -3.035 1 98.94 300 VAL A CA 1
ATOM 2185 C C . VAL A 1 300 ? -7.645 -9.57 -2.943 1 98.94 300 VAL A C 1
ATOM 2187 O O . VAL A 1 300 ? -6.965 -8.719 -2.365 1 98.94 300 VAL A O 1
ATOM 2190 N N . LEU A 1 301 ? -7.098 -10.641 -3.48 1 98.94 301 LEU A N 1
ATOM 2191 C CA . LEU A 1 301 ? -5.66 -10.875 -3.418 1 98.94 301 LEU A CA 1
ATOM 2192 C C . LEU A 1 301 ? -4.941 -10.133 -4.539 1 98.94 301 LEU A C 1
ATOM 2194 O O . LEU A 1 301 ? -5.172 -10.406 -5.719 1 98.94 301 LEU A O 1
ATOM 2198 N N . LEU A 1 302 ? -4.141 -9.156 -4.234 1 98.94 302 LEU A N 1
ATOM 2199 C CA . LEU A 1 302 ? -3.271 -8.492 -5.195 1 98.94 302 LEU A CA 1
ATOM 2200 C C . LEU A 1 302 ? -1.926 -9.203 -5.297 1 98.94 302 LEU A C 1
ATOM 2202 O O . LEU A 1 302 ? -1.012 -8.922 -4.52 1 98.94 302 LEU A O 1
ATOM 2206 N N . CYS A 1 303 ? -1.767 -10 -6.301 1 98.81 303 CYS A N 1
ATOM 2207 C CA . CYS A 1 303 ? -0.736 -11.031 -6.285 1 98.81 303 CYS A CA 1
ATOM 2208 C C . CYS A 1 303 ? 0.615 -10.461 -6.695 1 98.81 303 CYS A C 1
ATOM 2210 O O . CYS A 1 303 ? 1.649 -11.102 -6.504 1 98.81 303 CYS A O 1
ATOM 2212 N N . GLY A 1 304 ? 0.595 -9.227 -7.359 1 98.31 304 GLY A N 1
ATOM 2213 C CA . GLY A 1 304 ? 1.897 -8.703 -7.738 1 98.31 304 GLY A CA 1
ATOM 2214 C C . GLY A 1 304 ? 1.825 -7.336 -8.391 1 98.31 304 GLY A C 1
ATOM 2215 O O . GLY A 1 304 ? 0.736 -6.844 -8.695 1 98.31 304 GLY A O 1
ATOM 2216 N N . SER A 1 305 ? 3.057 -6.797 -8.625 1 98.06 305 SER A N 1
ATOM 2217 C CA . SER A 1 305 ? 3.162 -5.461 -9.195 1 98.06 305 SER A CA 1
ATOM 2218 C C . SER A 1 305 ? 4.348 -5.359 -10.156 1 98.06 305 SER A C 1
ATOM 2220 O O . SER A 1 305 ? 5 -4.316 -10.234 1 98.06 305 SER A O 1
ATOM 2222 N N . ASN A 1 306 ? 4.73 -6.484 -10.758 1 95.31 306 ASN A N 1
ATOM 2223 C CA . ASN A 1 306 ? 5.723 -6.453 -11.828 1 95.31 306 ASN A CA 1
ATOM 2224 C C . ASN A 1 306 ? 5.066 -6.332 -13.195 1 95.31 306 ASN A C 1
ATOM 2226 O O . ASN A 1 306 ? 4.43 -7.273 -13.672 1 95.31 306 ASN A O 1
ATOM 2230 N N . TYR A 1 307 ? 5.074 -5.117 -13.703 1 94.38 307 TYR A N 1
ATOM 2231 C CA . TYR A 1 307 ? 4.371 -4.785 -14.938 1 94.38 307 TYR A CA 1
ATOM 2232 C C . TYR A 1 307 ? 5.273 -3.998 -15.883 1 94.38 307 TYR A C 1
ATOM 2234 O O . TYR A 1 307 ? 6.312 -3.48 -15.469 1 94.38 307 TYR A O 1
ATOM 2242 N N . ASP A 1 308 ? 4.863 -4.043 -17.172 1 93.19 308 ASP A N 1
ATOM 2243 C CA . ASP A 1 308 ? 5.449 -3.121 -18.141 1 93.19 308 ASP A CA 1
ATOM 2244 C C . ASP A 1 308 ? 4.898 -1.708 -17.953 1 93.19 308 ASP A C 1
ATOM 2246 O O . ASP A 1 308 ? 3.715 -1.463 -18.188 1 93.19 308 ASP A O 1
ATOM 2250 N N . GLN A 1 309 ? 5.754 -0.786 -17.547 1 94.69 309 GLN A N 1
ATOM 2251 C CA . GLN A 1 309 ? 5.324 0.563 -17.203 1 94.69 309 GLN A CA 1
ATOM 2252 C C . GLN A 1 309 ? 4.582 1.226 -18.359 1 94.69 309 GLN A C 1
ATOM 2254 O O . GLN A 1 309 ? 3.549 1.863 -18.156 1 94.69 309 GLN A O 1
ATOM 2259 N N . SER A 1 310 ? 5.133 1.1 -19.578 1 94.25 310 SER A N 1
ATOM 2260 C CA . SER A 1 310 ? 4.516 1.73 -20.734 1 94.25 310 SER A CA 1
ATOM 2261 C C . SER A 1 310 ? 3.109 1.192 -20.969 1 94.25 310 SER A C 1
ATOM 2263 O O . SER A 1 310 ? 2.184 1.96 -21.25 1 94.25 310 SER A O 1
ATOM 2265 N N . ALA A 1 311 ? 2.975 -0.113 -20.828 1 93.94 311 ALA A N 1
ATOM 2266 C CA . ALA A 1 311 ? 1.677 -0.748 -21.047 1 93.94 311 ALA A CA 1
ATOM 2267 C C . ALA A 1 311 ? 0.663 -0.295 -20 1 93.94 311 ALA A C 1
ATOM 2269 O O . ALA A 1 311 ? -0.47 0.058 -20.344 1 93.94 311 ALA A O 1
ATOM 2270 N N . VAL A 1 312 ? 1.06 -0.233 -18.734 1 96.25 312 VAL A N 1
ATOM 2271 C CA . VAL A 1 312 ? 0.154 0.12 -17.656 1 96.25 312 VAL A CA 1
ATOM 2272 C C . VAL A 1 312 ? -0.193 1.604 -17.734 1 96.25 312 VAL A C 1
ATOM 2274 O O . VAL A 1 312 ? -1.342 1.993 -17.5 1 96.25 312 VAL A O 1
ATOM 2277 N N . THR A 1 313 ? 0.815 2.475 -18.062 1 95.44 313 THR A N 1
ATOM 2278 C CA . THR A 1 313 ? 0.579 3.906 -18.203 1 95.44 313 THR A CA 1
ATOM 2279 C C . THR A 1 313 ? -0.489 4.176 -19.25 1 95.44 313 THR A C 1
ATOM 2281 O O . THR A 1 313 ? -1.392 4.988 -19.047 1 95.44 313 THR A O 1
ATOM 2284 N N . LYS A 1 314 ? -0.398 3.484 -20.359 1 95.44 314 LYS A N 1
ATOM 2285 C CA . LYS A 1 314 ? -1.37 3.643 -21.422 1 95.44 314 LYS A CA 1
ATOM 2286 C C . LYS A 1 314 ? -2.773 3.262 -20.969 1 95.44 314 LYS A C 1
ATOM 2288 O O . LYS A 1 314 ? -3.748 3.934 -21.297 1 95.44 314 LYS A O 1
ATOM 2293 N N . ILE A 1 315 ? -2.83 2.24 -20.203 1 96.44 315 ILE A N 1
ATOM 2294 C CA . ILE A 1 315 ? -4.117 1.713 -19.766 1 96.44 315 ILE A CA 1
ATOM 2295 C C . ILE A 1 315 ? -4.75 2.674 -18.766 1 96.44 315 ILE A C 1
ATOM 2297 O O . ILE A 1 315 ? -5.91 3.068 -18.922 1 96.44 315 ILE A O 1
ATOM 2301 N N . ILE A 1 316 ? -4 3.104 -17.703 1 95.38 316 ILE A N 1
ATOM 2302 C CA . ILE A 1 316 ? -4.609 3.846 -16.594 1 95.38 316 ILE A CA 1
ATOM 2303 C C . ILE A 1 316 ? -4.82 5.301 -17.016 1 95.38 316 ILE A C 1
ATOM 2305 O O . ILE A 1 316 ? -5.555 6.039 -16.359 1 95.38 316 ILE A O 1
ATOM 2309 N N . SER A 1 317 ? -4.129 5.734 -18.109 1 91.81 317 SER A N 1
ATOM 2310 C CA . SER A 1 317 ? -4.289 7.105 -18.578 1 91.81 317 SER A CA 1
ATOM 2311 C C . SER A 1 317 ? -5.359 7.195 -19.656 1 91.81 317 SER A C 1
ATOM 2313 O O . SER A 1 317 ? -5.699 8.289 -20.125 1 91.81 317 SER A O 1
ATOM 2315 N N . SER A 1 318 ? -5.797 6.125 -20.094 1 87.38 318 SER A N 1
ATOM 2316 C CA . SER A 1 318 ? -6.805 6.125 -21.156 1 87.38 318 SER A CA 1
ATOM 2317 C C . SER A 1 318 ? -8.172 6.535 -20.609 1 87.38 318 SER A C 1
ATOM 2319 O O . SER A 1 318 ? -8.469 6.312 -19.438 1 87.38 318 SER A O 1
ATOM 2321 N N . PRO A 1 319 ? -9.008 7.184 -21.531 1 76.88 319 PRO A N 1
ATOM 2322 C CA . PRO A 1 319 ? -10.344 7.578 -21.078 1 76.88 319 PRO A CA 1
ATOM 2323 C C . PRO A 1 319 ? -11.242 6.379 -20.781 1 76.88 319 PRO A C 1
ATOM 2325 O O . PRO A 1 319 ? -11.125 5.336 -21.422 1 76.88 319 PRO A O 1
ATOM 2328 N N . MET B 1 1 ? 2.77 26.516 26.859 1 86.69 1 MET B N 1
ATOM 2329 C CA . MET B 1 1 ? 2.854 25.641 25.688 1 86.69 1 MET B CA 1
ATOM 2330 C C . MET B 1 1 ? 3.15 24.203 26.109 1 86.69 1 MET B C 1
ATOM 2332 O O . MET B 1 1 ? 4 23.969 26.969 1 86.69 1 MET B O 1
ATOM 2336 N N . PRO B 1 2 ? 2.414 23.25 25.547 1 93.5 2 PRO B N 1
ATOM 2337 C CA . PRO B 1 2 ? 2.697 21.875 25.969 1 93.5 2 PRO B CA 1
ATOM 2338 C C . PRO B 1 2 ? 4.102 21.422 25.578 1 93.5 2 PRO B C 1
ATOM 2340 O O . PRO B 1 2 ? 4.621 21.828 24.531 1 93.5 2 PRO B O 1
ATOM 2343 N N . THR B 1 3 ? 4.746 20.609 26.406 1 97 3 THR B N 1
ATOM 2344 C CA . THR B 1 3 ? 6.008 19.969 26.078 1 97 3 THR B CA 1
ATOM 2345 C C . THR B 1 3 ? 5.773 18.734 25.188 1 97 3 THR B C 1
ATOM 2347 O O . THR B 1 3 ? 4.648 18.25 25.094 1 97 3 THR B O 1
ATOM 2350 N N . PHE B 1 4 ? 6.828 18.328 24.531 1 97.19 4 PHE B N 1
ATOM 2351 C CA . PHE B 1 4 ? 6.652 17.156 23.688 1 97.19 4 PHE B CA 1
ATOM 2352 C C . PHE B 1 4 ? 6.375 15.914 24.531 1 97.19 4 PHE B C 1
ATOM 2354 O O . PHE B 1 4 ? 5.715 14.977 24.078 1 97.19 4 PHE B O 1
ATOM 2361 N N . GLN B 1 5 ? 6.797 15.938 25.844 1 98.19 5 GLN B N 1
ATOM 2362 C CA . GLN B 1 5 ? 6.469 14.844 26.75 1 98.19 5 GLN B CA 1
ATOM 2363 C C . GLN B 1 5 ? 4.973 14.797 27.047 1 98.19 5 GLN B C 1
ATOM 2365 O O . GLN B 1 5 ? 4.383 13.719 27.125 1 98.19 5 GLN B O 1
ATOM 2370 N N . GLU B 1 6 ? 4.426 15.945 27.234 1 98.44 6 GLU B N 1
ATOM 2371 C CA . GLU B 1 6 ? 2.99 16.016 27.469 1 98.44 6 GLU B CA 1
ATOM 2372 C C . GLU B 1 6 ? 2.197 15.555 26.25 1 98.44 6 GLU B C 1
ATOM 2374 O O . GLU B 1 6 ? 1.184 14.867 26.391 1 98.44 6 GLU B O 1
ATOM 2379 N N . ILE B 1 7 ? 2.678 15.945 25.062 1 98.69 7 ILE B N 1
ATOM 2380 C CA . ILE B 1 7 ? 2.029 15.508 23.828 1 98.69 7 ILE B CA 1
ATOM 2381 C C . ILE B 1 7 ? 2.152 13.992 23.688 1 98.69 7 ILE B C 1
ATOM 2383 O O . ILE B 1 7 ? 1.199 13.32 23.281 1 98.69 7 ILE B O 1
ATOM 2387 N N . ALA B 1 8 ? 3.318 13.453 24.016 1 98.69 8 ALA B N 1
ATOM 2388 C CA . ALA B 1 8 ? 3.525 12.008 23.969 1 98.69 8 ALA B CA 1
ATOM 2389 C C . ALA B 1 8 ? 2.531 11.281 24.859 1 98.69 8 ALA B C 1
ATOM 2391 O O . ALA B 1 8 ? 1.91 10.297 24.453 1 98.69 8 ALA B O 1
ATOM 2392 N N . ALA B 1 9 ? 2.389 11.812 26.062 1 98.56 9 ALA B N 1
ATOM 2393 C CA . ALA B 1 9 ? 1.44 11.211 26.984 1 98.56 9 ALA B CA 1
ATOM 2394 C C . ALA B 1 9 ? 0.013 11.305 26.469 1 98.56 9 ALA B C 1
ATOM 2396 O O . ALA B 1 9 ? -0.758 10.344 26.562 1 98.56 9 ALA B O 1
ATOM 2397 N N . ALA B 1 10 ? -0.325 12.422 25.922 1 98.44 10 ALA B N 1
ATOM 2398 C CA . ALA B 1 10 ? -1.659 12.633 25.359 1 98.44 10 ALA B CA 1
ATOM 2399 C C . ALA B 1 10 ? -1.911 11.695 24.188 1 98.44 10 ALA B C 1
ATOM 2401 O O . ALA B 1 10 ? -3.041 11.25 23.969 1 98.44 10 ALA B O 1
ATOM 2402 N N . SER B 1 11 ? -0.851 11.406 23.406 1 98.81 11 SER B N 1
ATOM 2403 C CA . SER B 1 11 ? -0.973 10.516 22.25 1 98.81 11 SER B CA 1
ATOM 2404 C C . SER B 1 11 ? -1.328 9.094 22.688 1 98.81 11 SER B C 1
ATOM 2406 O O . SER B 1 11 ? -2.09 8.406 22.016 1 98.81 11 SER B O 1
ATOM 2408 N N . VAL B 1 12 ? -0.783 8.672 23.812 1 98.62 12 VAL B N 1
ATOM 2409 C CA . VAL B 1 12 ? -1.108 7.355 24.359 1 98.62 12 VAL B CA 1
ATOM 2410 C C . VAL B 1 12 ? -2.594 7.293 24.703 1 98.62 12 VAL B C 1
ATOM 2412 O O . VAL B 1 12 ? -3.271 6.312 24.391 1 98.62 12 VAL B O 1
ATOM 2415 N N . GLN B 1 13 ? -3.08 8.375 25.297 1 98.31 13 GLN B N 1
ATOM 2416 C CA . GLN B 1 13 ? -4.496 8.445 25.641 1 98.31 13 GLN B CA 1
ATOM 2417 C C . GLN B 1 13 ? -5.367 8.484 24.391 1 98.31 13 GLN B C 1
ATOM 2419 O O . GLN B 1 13 ? -6.414 7.84 24.328 1 98.31 13 GLN B O 1
ATOM 2424 N N . SER B 1 14 ? -4.922 9.273 23.438 1 98.56 14 SER B N 1
ATOM 2425 C CA . SER B 1 14 ? -5.656 9.375 22.172 1 98.56 14 SER B CA 1
ATOM 2426 C C . SER B 1 14 ? -5.781 8.008 21.5 1 98.56 14 SER B C 1
ATOM 2428 O O . SER B 1 14 ? -6.836 7.68 20.953 1 98.56 14 SER B O 1
ATOM 2430 N N . ARG B 1 15 ? -4.711 7.238 21.469 1 98.31 15 ARG B N 1
ATOM 2431 C CA . ARG B 1 15 ? -4.727 5.918 20.844 1 98.31 15 ARG B CA 1
ATOM 2432 C C . ARG B 1 15 ? -5.832 5.047 21.438 1 98.31 15 ARG B C 1
ATOM 2434 O O . ARG B 1 15 ? -6.547 4.359 20.703 1 98.31 15 ARG B O 1
ATOM 2441 N N . SER B 1 16 ? -5.973 5.074 22.734 1 97.56 16 SER B N 1
ATOM 2442 C CA . SER B 1 16 ? -6.992 4.277 23.406 1 97.56 16 SER B CA 1
ATOM 2443 C C . SER B 1 16 ? -8.391 4.676 22.953 1 97.56 16 SER B C 1
ATOM 2445 O O . SER B 1 16 ? -9.289 3.832 22.859 1 97.56 16 SER B O 1
ATOM 2447 N N . ARG B 1 17 ? -8.562 5.918 22.625 1 97 17 ARG B N 1
ATOM 2448 C CA . ARG B 1 17 ? -9.867 6.434 22.25 1 97 17 ARG B CA 1
ATOM 2449 C C . ARG B 1 17 ? -10.172 6.16 20.781 1 97 17 ARG B C 1
ATOM 2451 O O . ARG B 1 17 ? -11.32 5.91 20.406 1 97 17 ARG B O 1
ATOM 2458 N N . ILE B 1 18 ? -9.07 6.152 19.969 1 98.12 18 ILE B N 1
ATOM 2459 C CA . ILE B 1 18 ? -9.422 6.258 18.547 1 98.12 18 ILE B CA 1
ATOM 2460 C C . ILE B 1 18 ? -9.047 4.961 17.828 1 98.12 18 ILE B C 1
ATOM 2462 O O . ILE B 1 18 ? -9.406 4.77 16.672 1 98.12 18 ILE B O 1
ATOM 2466 N N . ARG B 1 19 ? -8.43 3.977 18.5 1 97 19 ARG B N 1
ATOM 2467 C CA . ARG B 1 19 ? -7.832 2.809 17.844 1 97 19 ARG B CA 1
ATOM 2468 C C . ARG B 1 19 ? -8.875 2.033 17.047 1 97 19 ARG B C 1
ATOM 2470 O O . ARG B 1 19 ? -8.562 1.433 16.031 1 97 19 ARG B O 1
ATOM 2477 N N . HIS B 1 20 ? -10.18 2.113 17.406 1 96.31 20 HIS B N 1
ATOM 2478 C CA . HIS B 1 20 ? -11.211 1.353 16.719 1 96.31 20 HIS B CA 1
ATOM 2479 C C . HIS B 1 20 ? -11.852 2.178 15.602 1 96.31 20 HIS B C 1
ATOM 2481 O O . HIS B 1 20 ? -12.703 1.675 14.859 1 96.31 20 HIS B O 1
ATOM 2487 N N . HIS B 1 21 ? -11.391 3.416 15.453 1 97.69 21 HIS B N 1
ATOM 2488 C CA . HIS B 1 21 ? -12.016 4.312 14.492 1 97.69 21 HIS B CA 1
ATOM 2489 C C . HIS B 1 21 ? -11.047 4.668 13.367 1 97.69 21 HIS B C 1
ATOM 2491 O O . HIS B 1 21 ? -11.398 5.41 12.445 1 97.69 21 HIS B O 1
ATOM 2497 N N . VAL B 1 22 ? -9.797 4.137 13.461 1 98 22 VAL B N 1
ATOM 2498 C CA . VAL B 1 22 ? -8.805 4.348 12.414 1 98 22 VAL B CA 1
ATOM 2499 C C . VAL B 1 22 ? -8.094 3.033 12.102 1 98 22 VAL B C 1
ATOM 2501 O O . VAL B 1 22 ? -8.18 2.076 12.867 1 98 22 VAL B O 1
ATOM 2504 N N . TYR B 1 23 ? -7.465 2.967 10.953 1 97.31 23 TYR B N 1
ATOM 2505 C CA . TYR B 1 23 ? -6.672 1.801 10.586 1 97.31 23 TYR B CA 1
ATOM 2506 C C . TYR B 1 23 ? -5.246 1.926 11.109 1 97.31 23 TYR B C 1
ATOM 2508 O O . TYR B 1 23 ? -4.652 3.006 11.062 1 97.31 23 TYR B O 1
ATOM 2516 N N . GLN B 1 24 ? -4.727 0.856 11.75 1 97.5 24 GLN B N 1
ATOM 2517 C CA . GLN B 1 24 ? -3.27 0.797 11.828 1 97.5 24 GLN B CA 1
ATOM 2518 C C . GLN B 1 24 ? -2.648 0.679 10.438 1 97.5 24 GLN B C 1
ATOM 2520 O O . GLN B 1 24 ? -2.721 -0.377 9.812 1 97.5 24 GLN B O 1
ATOM 2525 N N . THR B 1 25 ? -2.086 1.733 9.922 1 98.5 25 THR B N 1
ATOM 2526 C CA . THR B 1 25 ? -1.592 1.75 8.555 1 98.5 25 THR B CA 1
ATOM 2527 C C . THR B 1 25 ? -0.312 0.93 8.422 1 98.5 25 THR B C 1
ATOM 2529 O O . THR B 1 25 ? 0.408 0.739 9.406 1 98.5 25 THR B O 1
ATOM 2532 N N . PRO B 1 26 ? -0.045 0.442 7.242 1 98.12 26 PRO B N 1
ATOM 2533 C CA . PRO B 1 26 ? 1.097 -0.462 7.086 1 98.12 26 PRO B CA 1
ATOM 2534 C C . PRO B 1 26 ? 2.434 0.274 7.074 1 98.12 26 PRO B C 1
ATOM 2536 O O . PRO B 1 26 ? 2.48 1.474 6.789 1 98.12 26 PRO B O 1
ATOM 2539 N N . LEU B 1 27 ? 3.439 -0.418 7.527 1 98.44 27 LEU B N 1
ATOM 2540 C CA . LEU B 1 27 ? 4.844 -0.101 7.289 1 98.44 27 LEU B CA 1
ATOM 2541 C C . LEU B 1 27 ? 5.422 -0.977 6.184 1 98.44 27 LEU B C 1
ATOM 2543 O O . LEU B 1 27 ? 5.555 -2.191 6.355 1 98.44 27 LEU B O 1
ATOM 2547 N N . ILE B 1 28 ? 5.746 -0.378 5.016 1 98.25 28 ILE B N 1
ATOM 2548 C CA . ILE B 1 28 ? 6.035 -1.127 3.797 1 98.25 28 ILE B CA 1
ATOM 2549 C C . ILE B 1 28 ? 7.504 -0.956 3.424 1 98.25 28 ILE B C 1
ATOM 2551 O O . ILE B 1 28 ? 7.977 0.167 3.227 1 98.25 28 ILE B O 1
ATOM 2555 N N . PRO B 1 29 ? 8.242 -2.016 3.283 1 96.81 29 PRO B N 1
ATOM 2556 C CA . PRO B 1 29 ? 9.617 -1.872 2.781 1 96.81 29 PRO B CA 1
ATOM 2557 C C . PRO B 1 29 ? 9.664 -1.388 1.335 1 96.81 29 PRO B C 1
ATOM 2559 O O . PRO B 1 29 ? 8.859 -1.822 0.506 1 96.81 29 PRO B O 1
ATOM 2562 N N . ALA B 1 30 ? 10.57 -0.505 1.109 1 97.88 30 ALA B N 1
ATOM 2563 C CA . ALA B 1 30 ? 10.75 -0.03 -0.26 1 97.88 30 ALA B CA 1
ATOM 2564 C C . ALA B 1 30 ? 11.188 -1.163 -1.182 1 97.88 30 ALA B C 1
ATOM 2566 O O . ALA B 1 30 ? 12.008 -2.004 -0.795 1 97.88 30 ALA B O 1
ATOM 2567 N N . LYS B 1 31 ? 10.656 -1.2 -2.371 1 94.94 31 LYS B N 1
ATOM 2568 C CA . LYS B 1 31 ? 11.047 -2.184 -3.379 1 94.94 31 LYS B CA 1
ATOM 2569 C C . LYS B 1 31 ? 12.383 -1.812 -4.023 1 94.94 31 LYS B C 1
ATOM 2571 O O . LYS B 1 31 ? 13.242 -2.67 -4.211 1 94.94 31 LYS B O 1
ATOM 2576 N N . LYS B 1 32 ? 12.5 -0.49 -4.34 1 94.69 32 LYS B N 1
ATOM 2577 C CA . LYS B 1 32 ? 13.656 -0.054 -5.117 1 94.69 32 LYS B CA 1
ATOM 2578 C C . LYS B 1 32 ? 14.352 1.126 -4.445 1 94.69 32 LYS B C 1
ATOM 2580 O O . LYS B 1 32 ? 15.586 1.209 -4.449 1 94.69 32 LYS B O 1
ATOM 2585 N N . VAL B 1 33 ? 13.57 2.025 -3.822 1 97.5 33 VAL B N 1
ATOM 2586 C CA . VAL B 1 33 ? 14.109 3.252 -3.24 1 97.5 33 VAL B CA 1
ATOM 2587 C C . VAL B 1 33 ? 15.156 2.906 -2.18 1 97.5 33 VAL B C 1
ATOM 2589 O O . VAL B 1 33 ? 14.906 2.08 -1.299 1 97.5 33 VAL B O 1
ATOM 2592 N N . GLY B 1 34 ? 16.312 3.498 -2.271 1 96.25 34 GLY B N 1
ATOM 2593 C CA . GLY B 1 34 ? 17.375 3.346 -1.287 1 96.25 34 GLY B CA 1
ATOM 2594 C C . GLY B 1 34 ? 18.281 2.17 -1.572 1 96.25 34 GLY B C 1
ATOM 2595 O O . GLY B 1 34 ? 19.375 2.074 -1.005 1 96.25 34 GLY B O 1
ATOM 2596 N N . ARG B 1 35 ? 17.922 1.169 -2.484 1 91.5 35 ARG B N 1
ATOM 2597 C CA . ARG B 1 35 ? 18.641 -0.08 -2.691 1 91.5 35 ARG B CA 1
ATOM 2598 C C . ARG B 1 35 ? 20.047 0.185 -3.229 1 91.5 35 ARG B C 1
ATOM 2600 O O . ARG B 1 35 ? 21.031 -0.364 -2.719 1 91.5 35 ARG B O 1
ATOM 2607 N N . ASP B 1 36 ? 20.109 1.118 -4.199 1 92.38 36 ASP B N 1
ATOM 2608 C CA . ASP B 1 36 ? 21.391 1.405 -4.84 1 92.38 36 ASP B CA 1
ATOM 2609 C C . ASP B 1 36 ? 22.344 2.08 -3.865 1 92.38 36 ASP B C 1
ATOM 2611 O O . ASP B 1 36 ? 23.562 2.074 -4.078 1 92.38 36 ASP B O 1
ATOM 2615 N N . LEU B 1 37 ? 21.812 2.639 -2.785 1 95.38 37 LEU B N 1
ATOM 2616 C CA . LEU B 1 37 ? 22.609 3.369 -1.811 1 95.38 37 LEU B CA 1
ATOM 2617 C C . LEU B 1 37 ? 22.766 2.562 -0.527 1 95.38 37 LEU B C 1
ATOM 2619 O O . LEU B 1 37 ? 23.312 3.066 0.462 1 95.38 37 LEU B O 1
ATOM 2623 N N . LYS B 1 38 ? 22.297 1.297 -0.546 1 94.62 38 LYS B N 1
ATOM 2624 C CA . LYS B 1 38 ? 22.359 0.396 0.601 1 94.62 38 LYS B CA 1
ATOM 2625 C C . LYS B 1 38 ? 21.672 1.012 1.819 1 94.62 38 LYS B C 1
ATOM 2627 O O . LYS B 1 38 ? 22.141 0.833 2.949 1 94.62 38 LYS B O 1
ATOM 2632 N N . ALA B 1 39 ? 20.703 1.913 1.562 1 96.75 39 ALA B N 1
ATOM 2633 C CA . ALA B 1 39 ? 19.859 2.455 2.615 1 96.75 39 ALA B CA 1
ATOM 2634 C C . ALA B 1 39 ? 18.578 1.637 2.764 1 96.75 39 ALA B C 1
ATOM 2636 O O . ALA B 1 39 ? 17.969 1.232 1.767 1 96.75 39 ALA B O 1
ATOM 2637 N N . ASN B 1 40 ? 18.234 1.269 3.967 1 96.94 40 ASN B N 1
ATOM 2638 C CA . ASN B 1 40 ? 16.984 0.584 4.23 1 96.94 40 ASN B CA 1
ATOM 2639 C C . ASN B 1 40 ? 15.82 1.57 4.352 1 96.94 40 ASN B C 1
ATOM 2641 O O . ASN B 1 40 ? 15.82 2.434 5.23 1 96.94 40 ASN B O 1
ATOM 2645 N N . VAL B 1 41 ? 14.898 1.508 3.506 1 98.56 41 VAL B N 1
ATOM 2646 C CA . VAL B 1 41 ? 13.812 2.486 3.473 1 98.56 41 VAL B CA 1
ATOM 2647 C C . VAL B 1 41 ? 12.477 1.789 3.727 1 98.56 41 VAL B C 1
ATOM 2649 O O . VAL B 1 41 ? 12.188 0.758 3.119 1 98.56 41 VAL B O 1
ATOM 2652 N N . LEU B 1 42 ? 11.695 2.293 4.637 1 98.62 42 LEU B N 1
ATOM 2653 C CA . LEU B 1 42 ? 10.328 1.87 4.922 1 98.62 42 LEU B CA 1
ATOM 2654 C C . LEU B 1 42 ? 9.352 3.018 4.695 1 98.62 42 LEU B C 1
ATOM 2656 O O . LEU B 1 42 ? 9.664 4.176 4.977 1 98.62 42 LEU B O 1
ATOM 2660 N N . PHE B 1 43 ? 8.195 2.703 4.148 1 98.88 43 PHE B N 1
ATOM 2661 C CA . PHE B 1 43 ? 7.121 3.678 3.98 1 98.88 43 PHE B CA 1
ATOM 2662 C C . PHE B 1 43 ? 6.031 3.469 5.023 1 98.88 43 PHE B C 1
ATOM 2664 O O . PHE B 1 43 ? 5.438 2.391 5.102 1 98.88 43 PHE B O 1
ATOM 2671 N N . LYS B 1 44 ? 5.828 4.465 5.961 1 98.94 44 LYS B N 1
ATOM 2672 C CA . LYS B 1 44 ? 4.617 4.461 6.781 1 98.94 44 LYS B CA 1
ATOM 2673 C C . LYS B 1 44 ? 3.432 5.035 6.016 1 98.94 44 LYS B C 1
ATOM 2675 O O . LYS B 1 44 ? 3.381 6.234 5.742 1 98.94 44 LYS B O 1
ATOM 2680 N N . ALA B 1 45 ? 2.449 4.188 5.676 1 98.88 45 ALA B N 1
ATOM 2681 C CA . ALA B 1 45 ? 1.552 4.449 4.551 1 98.88 45 ALA B CA 1
ATOM 2682 C C . ALA B 1 45 ? 0.205 4.977 5.035 1 98.88 45 ALA B C 1
ATOM 2684 O O . ALA B 1 45 ? -0.826 4.324 4.859 1 98.88 45 ALA B O 1
ATOM 2685 N N . GLU B 1 46 ? 0.162 6.238 5.438 1 98.81 46 GLU B N 1
ATOM 2686 C CA . GLU B 1 46 ? -1.081 6.895 5.828 1 98.81 46 GLU B CA 1
ATOM 2687 C C . GLU B 1 46 ? -1.949 7.203 4.609 1 98.81 46 GLU B C 1
ATOM 2689 O O . GLU B 1 46 ? -3.125 7.547 4.75 1 98.81 46 GLU B O 1
ATOM 2694 N N . ASN B 1 47 ? -1.355 7.059 3.4 1 98.62 47 ASN B N 1
ATOM 2695 C CA . ASN B 1 47 ? -2.135 7.18 2.172 1 98.62 47 ASN B CA 1
ATOM 2696 C C . ASN B 1 47 ? -3.201 6.094 2.078 1 98.62 47 ASN B C 1
ATOM 2698 O O . ASN B 1 47 ? -4.129 6.191 1.27 1 98.62 47 ASN B O 1
ATOM 2702 N N . PHE B 1 48 ? -3.092 5.051 2.949 1 98.38 48 PHE B N 1
ATOM 2703 C CA . PHE B 1 48 ? -4.074 3.975 2.965 1 98.38 48 PHE B CA 1
ATOM 2704 C C . PHE B 1 48 ? -4.984 4.09 4.184 1 98.38 48 PHE B C 1
ATOM 2706 O O . PHE B 1 48 ? -5.754 3.172 4.477 1 98.38 48 PHE B O 1
ATOM 2713 N N . GLN B 1 49 ? -4.957 5.16 4.918 1 98.31 49 GLN B N 1
ATOM 2714 C CA . GLN B 1 49 ? -5.84 5.41 6.055 1 98.31 49 GLN B CA 1
ATOM 2715 C C . GLN B 1 49 ? -7.25 5.766 5.594 1 98.31 49 GLN B C 1
ATOM 2717 O O . GLN B 1 49 ? -7.445 6.184 4.449 1 98.31 49 GLN B O 1
ATOM 2722 N N . LEU B 1 50 ? -8.211 5.574 6.488 1 96.12 50 LEU B N 1
ATOM 2723 C CA . LEU B 1 50 ? -9.562 6.094 6.297 1 96.12 50 LEU B CA 1
ATOM 2724 C C . LEU B 1 50 ? -9.523 7.527 5.777 1 96.12 50 LEU B C 1
ATOM 2726 O O . LEU B 1 50 ? -8.734 8.344 6.254 1 96.12 50 LEU B O 1
ATOM 2730 N N . THR B 1 51 ? -10.273 7.785 4.789 1 95.5 51 THR B N 1
ATOM 2731 C CA . THR B 1 51 ? -10.406 9.094 4.152 1 95.5 51 THR B CA 1
ATOM 2732 C C . THR B 1 51 ? -9.188 9.398 3.285 1 95.5 51 THR B C 1
ATOM 2734 O O . THR B 1 51 ? -9.094 10.469 2.689 1 95.5 51 THR B O 1
ATOM 2737 N N . GLY B 1 52 ? -8.141 8.531 3.291 1 97.12 52 GLY B N 1
ATOM 2738 C CA . GLY B 1 52 ? -7.016 8.664 2.375 1 97.12 52 GLY B CA 1
ATOM 2739 C C . GLY B 1 52 ? -5.867 9.469 2.949 1 97.12 52 GLY B C 1
ATOM 2740 O O . GLY B 1 52 ? -4.93 9.828 2.23 1 97.12 52 GLY B O 1
ATOM 2741 N N . SER B 1 53 ? -5.922 9.828 4.277 1 98.25 53 SER B N 1
ATOM 2742 C CA . SER B 1 53 ? -4.824 10.609 4.84 1 98.25 53 SER B CA 1
ATOM 2743 C C . SER B 1 53 ? -4.773 10.477 6.359 1 98.25 53 SER B C 1
ATOM 2745 O O . SER B 1 53 ? -5.73 10.008 6.977 1 98.25 53 SER B O 1
ATOM 2747 N N . PHE B 1 54 ? -3.701 10.977 6.934 1 98.75 54 PHE B N 1
ATOM 2748 C CA . PHE B 1 54 ? -3.426 10.906 8.367 1 98.75 54 PHE B CA 1
ATOM 2749 C C . PHE B 1 54 ? -4.402 11.781 9.148 1 98.75 54 PHE B C 1
ATOM 2751 O O . PHE B 1 54 ? -4.566 11.609 10.359 1 98.75 54 PHE B O 1
ATOM 2758 N N . LYS B 1 55 ? -5.113 12.688 8.492 1 98.69 55 LYS B N 1
ATOM 2759 C CA . LYS B 1 55 ? -5.84 13.758 9.172 1 98.69 55 LYS B CA 1
ATOM 2760 C C . LYS B 1 55 ? -6.996 13.203 10 1 98.69 55 LYS B C 1
ATOM 2762 O O . LYS B 1 55 ? -7.406 13.805 10.992 1 98.69 55 LYS B O 1
ATOM 2767 N N . VAL B 1 56 ? -7.477 12.07 9.664 1 98.62 56 VAL B N 1
ATOM 2768 C CA . VAL B 1 56 ? -8.602 11.484 10.383 1 98.62 56 VAL B CA 1
ATOM 2769 C C . VAL B 1 56 ? -8.18 11.164 11.82 1 98.62 56 VAL B C 1
ATOM 2771 O O . VAL B 1 56 ? -9.008 11.203 12.734 1 98.62 56 VAL B O 1
ATOM 2774 N N . ARG B 1 57 ? -6.891 10.875 12.078 1 98.88 57 ARG B N 1
ATOM 2775 C CA . ARG B 1 57 ? -6.418 10.539 13.422 1 98.88 57 ARG B CA 1
ATOM 2776 C C . ARG B 1 57 ? -6.598 11.711 14.375 1 98.88 57 ARG B C 1
ATOM 2778 O O . ARG B 1 57 ? -7.16 11.555 15.461 1 98.88 57 ARG B O 1
ATOM 2785 N N . GLY B 1 58 ? -6.094 12.875 13.969 1 98.81 58 GLY B N 1
ATOM 2786 C CA . GLY B 1 58 ? -6.27 14.07 14.781 1 98.81 58 GLY B CA 1
ATOM 2787 C C . GLY B 1 58 ? -7.727 14.453 14.977 1 98.81 58 GLY B C 1
ATOM 2788 O O . GLY B 1 58 ? -8.133 14.82 16.078 1 98.81 58 GLY B O 1
ATOM 2789 N N . ALA B 1 59 ? -8.477 14.352 13.852 1 98.75 59 ALA B N 1
ATOM 2790 C CA . ALA B 1 59 ? -9.898 14.664 13.922 1 98.75 59 ALA B CA 1
ATOM 2791 C C . ALA B 1 59 ? -10.609 13.758 14.93 1 98.75 59 ALA B C 1
ATOM 2793 O O . ALA B 1 59 ? -11.352 14.242 15.789 1 98.75 59 ALA B O 1
ATOM 2794 N N . MET B 1 60 ? -10.375 12.453 14.844 1 98.81 60 MET B N 1
ATOM 2795 C CA . MET B 1 60 ? -10.984 11.5 15.773 1 98.81 60 MET B CA 1
ATOM 2796 C C . MET B 1 60 ? -10.562 11.805 17.203 1 98.81 60 MET B C 1
ATOM 2798 O O . MET B 1 60 ? -11.383 11.742 18.125 1 98.81 60 MET B O 1
ATOM 2802 N N . SER B 1 61 ? -9.289 12.117 17.375 1 98.81 61 SER B N 1
ATOM 2803 C CA . SER B 1 61 ? -8.766 12.422 18.703 1 98.81 61 SER B CA 1
ATOM 2804 C C . SER B 1 61 ? -9.453 13.648 19.297 1 98.81 61 SER B C 1
ATOM 2806 O O . SER B 1 61 ? -9.961 13.602 20.422 1 98.81 61 SER B O 1
ATOM 2808 N N . LYS B 1 62 ? -9.523 14.719 18.547 1 98.62 62 LYS B N 1
ATOM 2809 C CA . LYS B 1 62 ? -10.117 15.969 19.016 1 98.62 62 LYS B CA 1
ATOM 2810 C C . LYS B 1 62 ? -11.609 15.797 19.281 1 98.62 62 LYS B C 1
ATOM 2812 O O . LYS B 1 62 ? -12.102 16.203 20.344 1 98.62 62 LYS B O 1
ATOM 2817 N N . LEU B 1 63 ? -12.305 15.141 18.406 1 98.31 63 LEU B N 1
ATOM 2818 C CA . LEU B 1 63 ? -13.758 15.055 18.5 1 98.31 63 LEU B CA 1
ATOM 2819 C C . LEU B 1 63 ? -14.172 14.055 19.578 1 98.31 63 LEU B C 1
ATOM 2821 O O . LEU B 1 63 ? -15.289 14.117 20.094 1 98.31 63 LEU B O 1
ATOM 2825 N N . SER B 1 64 ? -13.344 13.094 19.875 1 97.5 64 SER B N 1
ATOM 2826 C CA . SER B 1 64 ? -13.68 12.109 20.891 1 97.5 64 SER B CA 1
ATOM 2827 C C . SER B 1 64 ? -13.398 12.633 22.297 1 97.5 64 SER B C 1
ATOM 2829 O O . SER B 1 64 ? -13.789 12.016 23.297 1 97.5 64 SER B O 1
ATOM 2831 N N . ALA B 1 65 ? -12.656 13.75 22.359 1 94 65 ALA B N 1
ATOM 2832 C CA . ALA B 1 65 ? -12.422 14.367 23.656 1 94 65 ALA B CA 1
ATOM 2833 C C . ALA B 1 65 ? -13.727 14.898 24.266 1 94 65 ALA B C 1
ATOM 2835 O O . ALA B 1 65 ? -14.672 15.195 23.531 1 94 65 ALA B O 1
ATOM 2836 N N . ALA B 1 66 ? -13.867 15 25.531 1 86.5 66 ALA B N 1
ATOM 2837 C CA . ALA B 1 66 ? -15.102 15.391 26.203 1 86.5 66 ALA B CA 1
ATOM 2838 C C . ALA B 1 66 ? -15.281 16.906 26.188 1 86.5 66 ALA B C 1
ATOM 2840 O O . ALA B 1 66 ? -14.297 17.656 26.109 1 86.5 66 ALA B O 1
ATOM 2841 N N . GLY B 1 67 ? -16.531 17.25 26.25 1 85.06 67 GLY B N 1
ATOM 2842 C CA . GLY B 1 67 ? -16.875 18.625 26.562 1 85.06 67 GLY B CA 1
ATOM 2843 C C . GLY B 1 67 ? -16.641 19.594 25.422 1 85.06 67 GLY B C 1
ATOM 2844 O O . GLY B 1 67 ? -16.219 20.734 25.625 1 85.06 67 GLY B O 1
ATOM 2845 N N . GLN B 1 68 ? -16.953 19.188 24.156 1 86.75 68 GLN B N 1
ATOM 2846 C CA . GLN B 1 68 ? -16.562 20.062 23.062 1 86.75 68 GLN B CA 1
ATOM 2847 C C . GLN B 1 68 ? -17.766 20.875 22.562 1 86.75 68 GLN B C 1
ATOM 2849 O O . GLN B 1 68 ? -17.594 21.891 21.875 1 86.75 68 GLN B O 1
ATOM 2854 N N . GLY B 1 69 ? -19 20.484 22.891 1 93.12 69 GLY B N 1
ATOM 2855 C CA . GLY B 1 69 ? -20.172 21.172 22.344 1 93.12 69 GLY B CA 1
ATOM 2856 C C . GLY B 1 69 ? -20.234 21.141 20.828 1 93.12 69 GLY B C 1
ATOM 2857 O O . GLY B 1 69 ? -19.922 20.125 20.219 1 93.12 69 GLY B O 1
ATOM 2858 N N . ARG B 1 70 ? -20.641 22.312 20.281 1 96.81 70 ARG B N 1
ATOM 2859 C CA . ARG B 1 70 ? -20.672 22.422 18.812 1 96.81 70 ARG B CA 1
ATOM 2860 C C . ARG B 1 70 ? -19.281 22.641 18.266 1 96.81 70 ARG B C 1
ATOM 2862 O O . ARG B 1 70 ? -18.484 23.391 18.844 1 96.81 70 ARG B O 1
ATOM 2869 N N . LEU B 1 71 ? -19.031 21.969 17.219 1 98.38 71 LEU B N 1
ATOM 2870 C CA . LEU B 1 71 ? -17.703 22.047 16.609 1 98.38 71 LEU B CA 1
ATOM 2871 C C . LEU B 1 71 ? -17.75 22.781 15.289 1 98.38 71 LEU B C 1
ATOM 2873 O O . LEU B 1 71 ? -18.781 22.766 14.602 1 98.38 71 LEU B O 1
ATOM 2877 N N . ILE B 1 72 ? -16.656 23.516 14.969 1 98.62 72 ILE B N 1
ATOM 2878 C CA . ILE B 1 72 ? -16.594 24.203 13.688 1 98.62 72 ILE B CA 1
ATOM 2879 C C . ILE B 1 72 ? -15.164 24.109 13.133 1 98.62 72 ILE B C 1
ATOM 2881 O O . ILE B 1 72 ? -14.195 24.141 13.891 1 98.62 72 ILE B O 1
ATOM 2885 N N . THR B 1 73 ? -14.977 23.891 11.891 1 98.56 73 THR B N 1
ATOM 2886 C CA . THR B 1 73 ? -13.688 23.906 11.203 1 98.56 73 THR B CA 1
ATOM 2887 C C . THR B 1 73 ? -13.828 24.516 9.812 1 98.56 73 THR B C 1
ATOM 2889 O O . THR B 1 73 ? -14.922 24.922 9.406 1 98.56 73 THR B O 1
ATOM 2892 N N . ALA B 1 74 ? -12.672 24.734 9.18 1 97.81 74 ALA B N 1
ATOM 2893 C CA . ALA B 1 74 ? -12.656 25.266 7.82 1 97.81 74 ALA B CA 1
ATOM 2894 C C . ALA B 1 74 ? -11.609 24.562 6.965 1 97.81 74 ALA B C 1
ATOM 2896 O O . ALA B 1 74 ? -10.414 24.797 7.105 1 97.81 74 ALA B O 1
ATOM 2897 N N . SER B 1 75 ? -12.039 23.672 6.062 1 96.19 75 SER B N 1
ATOM 2898 C CA . SER B 1 75 ? -11.172 22.969 5.129 1 96.19 75 SER B CA 1
ATOM 2899 C C . SER B 1 75 ? -11.992 22.109 4.164 1 96.19 75 SER B C 1
ATOM 2901 O O . SER B 1 75 ? -12.922 21.422 4.574 1 96.19 75 SER B O 1
ATOM 2903 N N . SER B 1 76 ? -11.711 22.219 2.938 1 92.44 76 SER B N 1
ATOM 2904 C CA . SER B 1 76 ? -12.312 21.344 1.945 1 92.44 76 SER B CA 1
ATOM 2905 C C . SER B 1 76 ? -11.406 20.156 1.643 1 92.44 76 SER B C 1
ATOM 2907 O O . SER B 1 76 ? -11.734 19.312 0.806 1 92.44 76 SER B O 1
ATOM 2909 N N . GLY B 1 77 ? -10.266 20.062 2.283 1 94.44 77 GLY B N 1
ATOM 29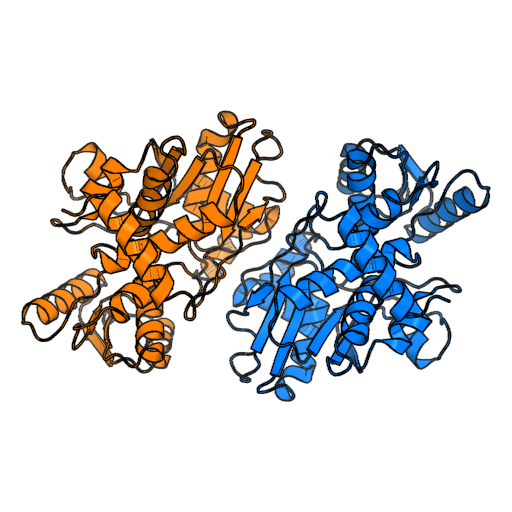10 C CA . GLY B 1 77 ? -9.281 19.031 1.995 1 94.44 77 GLY B CA 1
ATOM 2911 C C . GLY B 1 77 ? -9.258 17.922 3.027 1 94.44 77 GLY B C 1
ATOM 2912 O O . GLY B 1 77 ? -10.305 17.547 3.555 1 94.44 77 GLY B O 1
ATOM 2913 N N . ASN B 1 78 ? -8.094 17.391 3.287 1 96.44 78 ASN B N 1
ATOM 2914 C CA . ASN B 1 78 ? -7.914 16.219 4.137 1 96.44 78 ASN B CA 1
ATOM 2915 C C . ASN B 1 78 ? -8.469 16.453 5.539 1 96.44 78 ASN B C 1
ATOM 2917 O O . ASN B 1 78 ? -9.086 15.555 6.121 1 96.44 78 ASN B O 1
ATOM 2921 N N . HIS B 1 79 ? -8.258 17.625 6.039 1 97.81 79 HIS B N 1
ATOM 2922 C CA . HIS B 1 79 ? -8.727 17.922 7.387 1 97.81 79 HIS B CA 1
ATOM 2923 C C . HIS B 1 79 ? -10.25 17.969 7.441 1 97.81 79 HIS B C 1
ATOM 2925 O O . HIS B 1 79 ? -10.859 17.375 8.336 1 97.81 79 HIS B O 1
ATOM 2931 N N . GLY B 1 80 ? -10.844 18.688 6.504 1 97.69 80 GLY B N 1
ATOM 2932 C CA . GLY B 1 80 ? -12.297 18.75 6.461 1 97.69 80 GLY B CA 1
ATOM 2933 C C . GLY B 1 80 ? -12.945 17.391 6.324 1 97.69 80 GLY B C 1
ATOM 2934 O O . GLY B 1 80 ? -13.906 17.078 7.027 1 97.69 80 GLY B O 1
ATOM 2935 N N . ILE B 1 81 ? -12.406 16.578 5.473 1 96.81 81 ILE B N 1
ATOM 2936 C CA . ILE B 1 81 ? -12.914 15.227 5.246 1 96.81 81 ILE B CA 1
ATOM 2937 C C . ILE B 1 81 ? -12.75 14.391 6.508 1 96.81 81 ILE B C 1
ATOM 2939 O O . ILE B 1 81 ? -13.672 13.672 6.918 1 96.81 81 ILE B O 1
ATOM 2943 N N . GLY B 1 82 ? -11.609 14.469 7.141 1 98.06 82 GLY B N 1
ATOM 2944 C CA . GLY B 1 82 ? -11.359 13.758 8.391 1 98.06 82 GLY B CA 1
ATOM 2945 C C . GLY B 1 82 ? -12.312 14.148 9.5 1 98.06 82 GLY B C 1
ATOM 2946 O O . GLY B 1 82 ? -12.844 13.281 10.195 1 98.06 82 GLY B O 1
ATOM 2947 N N . CYS B 1 83 ? -12.539 15.438 9.609 1 98.56 83 CYS B N 1
ATOM 2948 C CA . CYS B 1 83 ? -13.445 15.93 10.633 1 98.56 83 CYS B CA 1
ATOM 2949 C C . CYS B 1 83 ? -14.875 15.484 10.352 1 98.56 83 CYS B C 1
ATOM 2951 O O . CYS B 1 83 ? -15.617 15.125 11.273 1 98.56 83 CYS B O 1
ATOM 2953 N N . ALA B 1 84 ? -15.242 15.562 9.086 1 98.31 84 ALA B N 1
ATOM 2954 C CA . ALA B 1 84 ? -16.594 15.164 8.711 1 98.31 84 ALA B CA 1
ATOM 2955 C C . ALA B 1 84 ? -16.859 13.695 9.055 1 98.31 84 ALA B C 1
ATOM 2957 O O . ALA B 1 84 ? -17.875 13.367 9.68 1 98.31 84 ALA B O 1
ATOM 2958 N N . LEU B 1 85 ? -15.953 12.852 8.719 1 97.81 85 LEU B N 1
ATOM 2959 C CA . LEU B 1 85 ? -16.109 11.438 9.055 1 97.81 85 LEU B CA 1
ATOM 2960 C C . LEU B 1 85 ? -16.141 11.242 10.57 1 97.81 85 LEU B C 1
ATOM 2962 O O . LEU B 1 85 ? -16.969 10.477 11.078 1 97.81 85 LEU B O 1
ATOM 2966 N N . ALA B 1 86 ? -15.203 11.867 11.266 1 98.44 86 ALA B N 1
ATOM 2967 C CA . ALA B 1 86 ? -15.141 11.734 12.719 1 98.44 86 ALA B CA 1
ATOM 2968 C C . ALA B 1 86 ? -16.453 12.164 13.367 1 98.44 86 ALA B C 1
ATOM 2970 O O . ALA B 1 86 ? -16.938 11.516 14.305 1 98.44 86 ALA B O 1
ATOM 2971 N N . SER B 1 87 ? -17 13.281 12.883 1 98.12 87 SER B N 1
ATOM 2972 C CA . SER B 1 87 ? -18.25 13.781 13.438 1 98.12 87 SER B CA 1
ATOM 2973 C C . SER B 1 87 ? -19.391 12.789 13.234 1 98.12 87 SER B C 1
ATOM 2975 O O . SER B 1 87 ? -20.188 12.562 14.141 1 98.12 87 SER B O 1
ATOM 2977 N N . GLN B 1 88 ? -19.516 12.227 12.039 1 97.69 88 GLN B N 1
ATOM 2978 C CA . GLN B 1 88 ? -20.516 11.211 11.758 1 97.69 88 GLN B CA 1
ATOM 2979 C C . GLN B 1 88 ? -20.328 9.992 12.664 1 97.69 88 GLN B C 1
ATOM 2981 O O . GLN B 1 88 ? -21.297 9.508 13.266 1 97.69 88 GLN B O 1
ATOM 2986 N N . THR B 1 89 ? -19.094 9.516 12.773 1 97.44 89 THR B N 1
ATOM 2987 C CA . THR B 1 89 ? -18.766 8.312 13.516 1 97.44 89 THR B CA 1
ATOM 2988 C C . THR B 1 89 ? -19.078 8.484 15 1 97.44 89 THR B C 1
ATOM 2990 O O . THR B 1 89 ? -19.578 7.559 15.648 1 97.44 89 THR B O 1
ATOM 2993 N N . LEU B 1 90 ? -18.828 9.672 15.516 1 97.5 90 LEU B N 1
ATOM 2994 C CA . LEU B 1 90 ? -18.906 9.914 16.953 1 97.5 90 LEU B CA 1
ATOM 2995 C C . LEU B 1 90 ? -20.188 10.664 17.297 1 97.5 90 LEU B C 1
ATOM 2997 O O . LEU B 1 90 ? -20.406 11.039 18.453 1 97.5 90 LEU B O 1
ATOM 3001 N N . SER B 1 91 ? -21.047 10.922 16.312 1 96.69 91 SER B N 1
ATOM 3002 C CA . SER B 1 91 ? -22.312 11.633 16.484 1 96.69 91 SER B CA 1
ATOM 3003 C C . SER B 1 91 ? -22.094 13 17.125 1 96.69 91 SER B C 1
ATOM 3005 O O . SER B 1 91 ? -22.703 13.32 18.141 1 96.69 91 SER B O 1
ATOM 3007 N N . LYS B 1 92 ? -21.156 13.711 16.531 1 97.69 92 LYS B N 1
ATOM 3008 C CA . LYS B 1 92 ? -20.859 15.062 17 1 97.69 92 LYS B CA 1
ATOM 3009 C C . LYS B 1 92 ? -21.438 16.109 16.047 1 97.69 92 LYS B C 1
ATOM 3011 O O . LYS B 1 92 ? -21.594 15.859 14.859 1 97.69 92 LYS B O 1
ATOM 3016 N N . ASP B 1 93 ? -21.75 17.25 16.578 1 97.25 93 ASP B N 1
ATOM 3017 C CA . ASP B 1 93 ? -22.281 18.375 15.812 1 97.25 93 ASP B CA 1
ATOM 3018 C C . ASP B 1 93 ? -21.141 19.203 15.219 1 97.25 93 ASP B C 1
ATOM 3020 O O . ASP B 1 93 ? -20.531 20.016 15.922 1 97.25 93 ASP B O 1
ATOM 3024 N N . LEU B 1 94 ? -20.891 19.031 13.938 1 98.44 94 LEU B N 1
ATOM 3025 C CA . LEU B 1 94 ? -19.781 19.703 13.266 1 98.44 94 LEU B CA 1
ATOM 3026 C C . LEU B 1 94 ? -20.297 20.609 12.148 1 98.44 94 LEU B C 1
ATOM 3028 O O . LEU B 1 94 ? -21.172 20.203 11.367 1 98.44 94 LEU B O 1
ATOM 3032 N N . THR B 1 95 ? -19.844 21.781 12.125 1 98.56 95 THR B N 1
ATOM 3033 C CA . THR B 1 95 ? -20.031 22.703 11.008 1 98.56 95 THR B CA 1
ATOM 3034 C C . THR B 1 95 ? -18.719 22.906 10.25 1 98.56 95 THR B C 1
ATOM 3036 O O . THR B 1 95 ? -17.672 23.125 10.859 1 98.56 95 THR B O 1
ATOM 3039 N N . VAL B 1 96 ? -18.734 22.781 8.977 1 98.69 96 VAL B N 1
ATOM 3040 C CA . VAL B 1 96 ? -17.562 23.016 8.141 1 98.69 96 VAL B CA 1
ATOM 3041 C C . VAL B 1 96 ? -17.766 24.266 7.305 1 98.69 96 VAL B C 1
ATOM 3043 O O . VAL B 1 96 ? -18.75 24.375 6.562 1 98.69 96 VAL B O 1
ATOM 3046 N N . VAL B 1 97 ? -16.875 25.234 7.406 1 98.56 97 VAL B N 1
ATOM 3047 C CA . VAL B 1 97 ? -16.922 26.469 6.621 1 98.56 97 VAL B CA 1
ATOM 3048 C C . VAL B 1 97 ? -16.078 26.312 5.363 1 98.56 97 VAL B C 1
ATOM 3050 O O . VAL B 1 97 ? -14.914 25.922 5.438 1 98.56 97 VAL B O 1
ATOM 3053 N N . LEU B 1 98 ? -16.641 26.547 4.246 1 98.06 98 LEU B N 1
ATOM 3054 C CA . LEU B 1 98 ? -15.977 26.469 2.955 1 98.06 98 LEU B CA 1
ATOM 3055 C C . LEU B 1 98 ? -16.109 27.766 2.182 1 98.06 98 LEU B C 1
ATOM 3057 O O . LEU B 1 98 ? -17.062 28.531 2.406 1 98.06 98 LEU B O 1
ATOM 3061 N N . PRO B 1 99 ? -15.125 28.047 1.331 1 9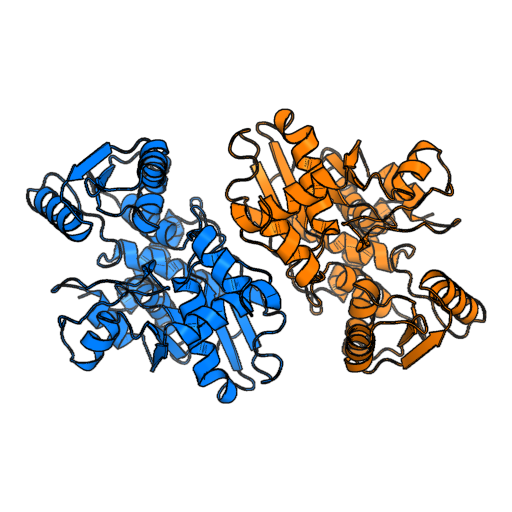6.81 99 PRO B N 1
ATOM 3062 C CA . PRO B 1 99 ? -15.297 29.234 0.476 1 96.81 99 PRO B CA 1
ATOM 3063 C C . PRO B 1 99 ? -16.453 29.078 -0.511 1 96.81 99 PRO B C 1
ATOM 3065 O O . PRO B 1 99 ? -16.797 27.969 -0.899 1 96.81 99 PRO B O 1
ATOM 3068 N N . GLU B 1 100 ? -16.922 30.125 -0.935 1 96.19 100 GLU B N 1
ATOM 3069 C CA . GLU B 1 100 ? -18.062 30.141 -1.85 1 96.19 100 GLU B CA 1
ATOM 3070 C C . GLU B 1 100 ? -17.703 29.5 -3.182 1 96.19 100 GLU B C 1
ATOM 3072 O O . GLU B 1 100 ? -18.562 28.922 -3.846 1 96.19 100 GLU B O 1
ATOM 3077 N N . ILE B 1 101 ? -16.469 29.469 -3.473 1 93.81 101 ILE B N 1
ATOM 3078 C CA . ILE B 1 101 ? -16.031 29 -4.781 1 93.81 101 ILE B CA 1
ATOM 3079 C C . ILE B 1 101 ? -15.625 27.516 -4.688 1 93.81 101 ILE B C 1
ATOM 3081 O O . ILE B 1 101 ? -15.055 26.969 -5.625 1 93.81 101 ILE B O 1
ATOM 3085 N N . VAL B 1 102 ? -15.906 26.891 -3.664 1 92.69 102 VAL B N 1
ATOM 3086 C CA . VAL B 1 102 ? -15.516 25.484 -3.471 1 92.69 102 VAL B CA 1
ATOM 3087 C C . VAL B 1 102 ? -16.016 24.641 -4.633 1 92.69 102 VAL B C 1
ATOM 3089 O O . VAL B 1 102 ? -17.125 24.859 -5.133 1 92.69 102 VAL B O 1
ATOM 3092 N N . ILE B 1 103 ? -15.172 23.734 -5.094 1 90.19 103 ILE B N 1
ATOM 3093 C CA . ILE B 1 103 ? -15.539 22.797 -6.148 1 90.19 103 ILE B CA 1
ATOM 3094 C C . ILE B 1 103 ? -16.703 21.922 -5.676 1 90.19 103 ILE B C 1
ATOM 3096 O O . ILE B 1 103 ? -16.656 21.359 -4.578 1 90.19 103 ILE B O 1
ATOM 3100 N N . PRO B 1 104 ? -17.656 21.734 -6.484 1 91.5 104 PRO B N 1
ATOM 3101 C CA . PRO B 1 104 ? -18.859 20.984 -6.09 1 91.5 104 PRO B CA 1
ATOM 3102 C C . PRO B 1 104 ? -18.547 19.578 -5.609 1 91.5 104 PRO B C 1
ATOM 3104 O O . PRO B 1 104 ? -19.141 19.094 -4.641 1 91.5 104 PRO B O 1
ATOM 3107 N N . ALA B 1 105 ? -17.625 18.953 -6.246 1 86.69 105 ALA B N 1
ATOM 3108 C CA . ALA B 1 105 ? -17.266 17.578 -5.855 1 86.69 105 ALA B CA 1
ATOM 3109 C C . ALA B 1 105 ? -16.781 17.547 -4.41 1 86.69 105 ALA B C 1
ATOM 3111 O O . ALA B 1 105 ? -17.094 16.609 -3.67 1 86.69 105 ALA B O 1
ATOM 3112 N N . LYS B 1 106 ? -16.047 18.484 -3.988 1 90.06 106 LYS B N 1
ATOM 3113 C CA . LYS B 1 106 ? -15.531 18.547 -2.621 1 90.06 106 LYS B CA 1
ATOM 3114 C C . LYS B 1 106 ? -16.641 18.891 -1.634 1 90.06 106 LYS B C 1
ATOM 3116 O O . LYS B 1 106 ? -16.719 18.297 -0.55 1 90.06 106 LYS B O 1
ATOM 3121 N N . LEU B 1 107 ? -17.469 19.844 -2.123 1 93.62 107 LEU B N 1
ATOM 3122 C CA . LEU B 1 107 ? -18.625 20.203 -1.305 1 93.62 107 LEU B CA 1
ATOM 3123 C C . LEU B 1 107 ? -19.516 19 -1.044 1 93.62 107 LEU B C 1
ATOM 3125 O O . LEU B 1 107 ? -19.891 18.734 0.101 1 93.62 107 LEU B O 1
ATOM 3129 N N . ASN B 1 108 ? -19.797 18.281 -2.092 1 92.19 108 ASN B N 1
ATOM 3130 C CA . ASN B 1 108 ? -20.672 17.109 -1.978 1 92.19 108 ASN B CA 1
ATOM 3131 C C . ASN B 1 108 ? -20.047 16.031 -1.099 1 92.19 108 ASN B C 1
ATOM 3133 O O . ASN B 1 108 ? -20.75 15.359 -0.341 1 92.19 108 ASN B O 1
ATOM 3137 N N . ALA B 1 109 ? -18.797 15.859 -1.188 1 89.06 109 ALA B N 1
ATOM 3138 C CA . ALA B 1 109 ? -18.094 14.875 -0.369 1 89.06 109 ALA B CA 1
ATOM 3139 C C . ALA B 1 109 ? -18.219 15.203 1.115 1 89.06 109 ALA B C 1
ATOM 3141 O O . ALA B 1 109 ? -18.516 14.328 1.928 1 89.06 109 ALA B O 1
ATOM 3142 N N . ILE B 1 110 ? -18.031 16.391 1.45 1 94.81 110 ILE B N 1
ATOM 3143 C CA . ILE B 1 110 ? -18.125 16.844 2.838 1 94.81 110 ILE B CA 1
ATOM 3144 C C . ILE B 1 110 ? -19.562 16.703 3.33 1 94.81 110 ILE B C 1
ATOM 3146 O O . ILE B 1 110 ? -19.797 16.172 4.418 1 94.81 110 ILE B O 1
ATOM 3150 N N . LYS B 1 111 ? -20.516 17.062 2.506 1 95 111 LYS B N 1
ATOM 3151 C CA . LYS B 1 111 ? -21.922 17.016 2.871 1 95 111 LYS B CA 1
ATOM 3152 C C . LYS B 1 111 ? -22.406 15.586 3.035 1 95 111 LYS B C 1
ATOM 3154 O O . LYS B 1 111 ? -23.312 15.32 3.826 1 95 111 LYS B O 1
ATOM 3159 N N . SER B 1 112 ? -21.797 14.758 2.309 1 92.69 112 SER B N 1
ATOM 3160 C CA . SER B 1 112 ? -22.219 13.359 2.32 1 92.69 112 SER B CA 1
ATOM 3161 C C . SER B 1 112 ? -22.031 12.742 3.699 1 92.69 112 SER B C 1
ATOM 3163 O O . SER B 1 112 ? -22.641 11.711 4.008 1 92.69 112 SER B O 1
ATOM 3165 N N . TYR B 1 113 ? -21.266 13.383 4.559 1 95.88 113 TYR B N 1
ATOM 3166 C CA . TYR B 1 113 ? -21.062 12.883 5.91 1 95.88 113 TYR B CA 1
ATOM 3167 C C . TYR B 1 113 ? -22.125 13.422 6.859 1 95.88 113 TYR B C 1
ATOM 3169 O O . TYR B 1 113 ? -22.109 13.117 8.055 1 95.88 113 TYR B O 1
ATOM 3177 N N . GLY B 1 114 ? -23.016 14.281 6.355 1 96.56 114 GLY B N 1
ATOM 3178 C CA . GLY B 1 114 ? -24.125 14.773 7.145 1 96.56 114 GLY B CA 1
ATOM 3179 C C . GLY B 1 114 ? -23.781 15.984 7.992 1 96.56 114 GLY B C 1
ATOM 3180 O O . GLY B 1 114 ? -24.453 16.281 8.984 1 96.56 114 GLY B O 1
ATOM 3181 N N . VAL B 1 115 ? -22.734 16.672 7.613 1 97.81 115 VAL B N 1
ATOM 3182 C CA . VAL B 1 115 ? -22.297 17.812 8.406 1 97.81 115 VAL B CA 1
ATOM 3183 C C . VAL B 1 115 ? -22.953 19.078 7.887 1 97.81 115 VAL B C 1
ATOM 3185 O O . VAL B 1 115 ? -23.391 19.141 6.73 1 97.81 115 VAL B O 1
ATOM 3188 N N . GLU B 1 116 ? -23.109 20.062 8.75 1 97.69 116 GLU B N 1
ATOM 3189 C CA . GLU B 1 116 ? -23.531 21.391 8.328 1 97.69 116 GLU B CA 1
ATOM 3190 C C . GLU B 1 116 ? -22.406 22.125 7.609 1 97.69 116 GLU B C 1
ATOM 3192 O O . GLU B 1 116 ? -21.234 22.031 8.016 1 97.69 116 GLU B O 1
ATOM 3197 N N . VAL B 1 117 ? -22.797 22.812 6.531 1 98.25 117 VAL B N 1
ATOM 3198 C CA . VAL B 1 117 ? -21.797 23.547 5.766 1 98.25 117 VAL B CA 1
ATOM 3199 C C . VAL B 1 117 ? -22.172 25.031 5.691 1 98.25 117 VAL B C 1
ATOM 3201 O O . VAL B 1 117 ? -23.344 25.359 5.488 1 98.25 117 VAL B O 1
ATOM 3204 N N . ILE B 1 118 ? -21.266 25.906 5.945 1 98.19 118 ILE B N 1
ATOM 3205 C CA . ILE B 1 118 ? -21.391 27.344 5.723 1 98.19 118 ILE B CA 1
ATOM 3206 C C . ILE B 1 118 ? -20.484 27.766 4.57 1 98.19 118 ILE B C 1
ATOM 3208 O O . ILE B 1 118 ? -19.281 27.484 4.582 1 98.19 118 ILE B O 1
ATOM 3212 N N . LEU B 1 119 ? -21.062 28.344 3.57 1 97.88 119 LEU B N 1
ATOM 3213 C CA . LEU B 1 119 ? -20.266 28.938 2.504 1 97.88 119 LEU B CA 1
ATOM 3214 C C . LEU B 1 119 ? -19.969 30.406 2.809 1 97.88 119 LEU B C 1
ATOM 3216 O O . LEU B 1 119 ? -20.875 31.219 2.93 1 97.88 119 LEU B O 1
ATOM 3220 N N . HIS B 1 120 ? -18.703 30.688 2.928 1 97.69 120 HIS B N 1
ATOM 3221 C CA . HIS B 1 120 ? -18.312 32.062 3.27 1 97.69 120 HIS B CA 1
ATOM 3222 C C . HIS B 1 120 ? -16.938 32.406 2.713 1 97.69 120 HIS B C 1
ATOM 3224 O O . HIS B 1 120 ? -15.992 31.609 2.875 1 97.69 120 HIS B O 1
ATOM 3230 N N . GLY B 1 121 ? -16.828 33.562 2.129 1 95.69 121 GLY B N 1
ATOM 3231 C CA . GLY B 1 121 ? -15.547 34.062 1.664 1 95.69 121 GLY B CA 1
ATOM 3232 C C . GLY B 1 121 ? -15.234 33.656 0.236 1 95.69 121 GLY B C 1
ATOM 3233 O O . GLY B 1 121 ? -15.664 32.594 -0.222 1 95.69 121 GLY B O 1
ATOM 3234 N N . ALA B 1 122 ? -14.352 34.5 -0.339 1 94 122 ALA B N 1
ATOM 3235 C CA . ALA B 1 122 ? -13.969 34.281 -1.731 1 94 122 ALA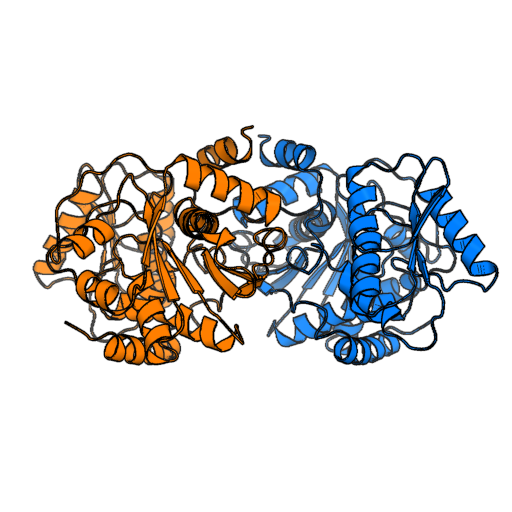 B CA 1
ATOM 3236 C C . ALA B 1 122 ? -12.852 33.25 -1.836 1 94 122 ALA B C 1
ATOM 3238 O O . ALA B 1 122 ? -12.617 32.688 -2.908 1 94 122 ALA B O 1
ATOM 3239 N N . GLU B 1 123 ? -12.156 33.062 -0.767 1 91.25 123 GLU B N 1
ATOM 3240 C CA . GLU B 1 123 ? -11.055 32.094 -0.753 1 91.25 123 GLU B CA 1
ATOM 3241 C C . GLU B 1 123 ? -10.969 31.359 0.586 1 91.25 123 GLU B C 1
ATOM 3243 O O . GLU B 1 123 ? -11.641 31.75 1.549 1 91.25 123 GLU B O 1
ATOM 3248 N N . ALA B 1 124 ? -10.125 30.359 0.674 1 90.75 124 ALA B N 1
ATOM 3249 C CA . ALA B 1 124 ? -10.031 29.453 1.822 1 90.75 124 ALA B CA 1
ATOM 3250 C C . ALA B 1 124 ? -9.648 30.219 3.088 1 90.75 124 ALA B C 1
ATOM 3252 O O . ALA B 1 124 ? -10.148 29.922 4.176 1 90.75 124 ALA B O 1
ATOM 3253 N N . GLY B 1 125 ? -8.781 31.172 2.967 1 90.81 125 GLY B N 1
ATOM 3254 C CA . GLY B 1 125 ? -8.344 31.953 4.113 1 90.81 125 GLY B CA 1
ATOM 3255 C C . GLY B 1 125 ? -9.469 32.719 4.789 1 90.81 125 GLY B C 1
ATOM 3256 O O . GLY B 1 125 ? -9.531 32.781 6.02 1 90.81 125 GLY B O 1
ATOM 3257 N N . LEU B 1 126 ? -10.352 33.219 4.02 1 94.06 126 LEU B N 1
ATOM 3258 C CA . LEU B 1 126 ? -11.492 33.969 4.551 1 94.06 126 LEU B CA 1
ATOM 3259 C C . LEU B 1 126 ? -12.484 33.031 5.23 1 94.06 126 LEU B C 1
ATOM 3261 O O . LEU B 1 126 ? -13.086 33.406 6.246 1 94.06 126 LEU B O 1
ATOM 3265 N N . ALA B 1 127 ? -12.625 31.891 4.625 1 96.62 127 ALA B N 1
ATOM 3266 C CA . ALA B 1 127 ? -13.469 30.875 5.254 1 96.62 127 ALA B CA 1
ATOM 3267 C C . ALA B 1 127 ? -12.938 30.484 6.633 1 96.62 127 ALA B C 1
ATOM 3269 O O . ALA B 1 127 ? -13.703 30.375 7.59 1 96.62 127 ALA B O 1
ATOM 3270 N N . GLU B 1 128 ? -11.672 30.328 6.695 1 95.5 128 GLU B N 1
ATOM 3271 C CA . GLU B 1 128 ? -11.031 29.969 7.957 1 95.5 128 GLU B CA 1
ATOM 3272 C C . GLU B 1 128 ? -11.219 31.062 9 1 95.5 128 GLU B C 1
ATOM 3274 O O . GLU B 1 128 ? -11.539 30.781 10.156 1 95.5 128 GLU B O 1
ATOM 3279 N N . GLN B 1 129 ? -11.031 32.312 8.625 1 94.44 129 GLN B N 1
ATOM 3280 C CA . GLN B 1 129 ? -11.219 33.438 9.523 1 94.44 129 GLN B CA 1
ATOM 3281 C C . GLN B 1 129 ? -12.648 33.5 10.047 1 94.44 129 GLN B C 1
ATOM 3283 O O . GLN B 1 129 ? -12.875 33.781 11.227 1 94.44 129 GLN B O 1
ATOM 3288 N N . HIS B 1 130 ? -13.531 33.25 9.141 1 97.12 130 HIS B N 1
ATOM 3289 C CA . HIS B 1 130 ? -14.938 33.25 9.531 1 97.12 130 HIS B CA 1
ATOM 3290 C C . HIS B 1 130 ? -15.219 32.156 10.57 1 97.12 130 HIS B C 1
ATOM 3292 O O . HIS B 1 130 ? -15.898 32.406 11.57 1 97.12 130 HIS B O 1
ATOM 3298 N N . ALA B 1 131 ? -14.719 30.953 10.32 1 97.94 131 ALA B N 1
ATOM 3299 C CA . ALA B 1 131 ? -14.891 29.859 11.266 1 97.94 131 ALA B CA 1
ATOM 3300 C C . ALA B 1 131 ? -14.312 30.203 12.633 1 97.94 131 ALA B C 1
ATOM 3302 O O . ALA B 1 131 ? -14.938 29.953 13.664 1 97.94 131 ALA B O 1
ATOM 3303 N N . GLN B 1 132 ? -13.156 30.797 12.617 1 95.88 132 GLN B N 1
ATOM 3304 C CA . GLN B 1 132 ? -12.492 31.188 13.859 1 95.88 132 GLN B CA 1
ATOM 3305 C C . GLN B 1 132 ? -13.281 32.281 14.594 1 95.88 132 GLN B C 1
ATOM 3307 O O . GLN B 1 132 ? -13.375 32.25 15.82 1 95.88 132 GLN B O 1
ATOM 3312 N N . LYS B 1 133 ? -13.812 33.188 13.828 1 96.56 133 LYS B N 1
ATOM 3313 C CA . LYS B 1 133 ? -14.633 34.25 14.414 1 96.56 133 LYS B CA 1
ATOM 3314 C C . LYS B 1 133 ? -15.875 33.656 15.086 1 96.56 133 LYS B C 1
ATOM 3316 O O . LYS B 1 133 ? -16.234 34.062 16.188 1 96.56 133 LYS B O 1
ATOM 3321 N N . LEU B 1 134 ? -16.5 32.75 14.406 1 96.69 134 LEU B N 1
ATOM 3322 C CA . LEU B 1 134 ? -17.672 32.094 14.977 1 96.69 134 LEU B CA 1
ATOM 3323 C C . LEU B 1 134 ? -17.312 31.328 16.25 1 96.69 134 LEU B C 1
ATOM 3325 O O . LEU B 1 134 ? -18.062 31.375 17.219 1 96.69 134 LEU B O 1
ATOM 3329 N N . ALA B 1 135 ? -16.234 30.734 16.25 1 96.5 135 ALA B N 1
ATOM 3330 C CA . ALA B 1 135 ? -15.797 30 17.422 1 96.5 135 ALA B CA 1
ATOM 3331 C C . ALA B 1 135 ? -15.484 30.953 18.578 1 96.5 135 ALA B C 1
ATOM 3333 O O . ALA B 1 135 ? -15.703 30.609 19.75 1 96.5 135 ALA B O 1
ATOM 3334 N N . ALA B 1 136 ? -14.945 32.125 18.25 1 94.81 136 ALA B N 1
ATOM 3335 C CA . ALA B 1 136 ? -14.562 33.125 19.25 1 94.81 136 ALA B CA 1
ATOM 3336 C C . ALA B 1 136 ? -15.781 33.625 20 1 94.81 136 ALA B C 1
ATOM 3338 O O . ALA B 1 136 ? -15.664 34.125 21.125 1 94.81 136 ALA B O 1
ATOM 3339 N N . SER B 1 137 ? -16.969 33.469 19.422 1 93.19 137 SER B N 1
ATOM 3340 C CA . SER B 1 137 ? -18.203 33.906 20.078 1 93.19 137 SER B CA 1
ATOM 3341 C C . SER B 1 137 ? -18.531 33 21.266 1 93.19 137 SER B C 1
ATOM 3343 O O . SER B 1 137 ? -19.344 33.375 22.109 1 93.19 137 SER B O 1
ATOM 3345 N N . GLY B 1 138 ? -17.938 31.797 21.297 1 92.88 138 GLY B N 1
ATOM 3346 C CA . GLY B 1 138 ? -18.203 30.844 22.359 1 92.88 138 GLY B CA 1
ATOM 3347 C C . GLY B 1 138 ? -19.234 29.797 21.984 1 92.88 138 GLY B C 1
ATOM 3348 O O . GLY B 1 138 ? -19.406 28.797 22.688 1 92.88 138 GLY B O 1
ATOM 3349 N N . ASP B 1 139 ? -19.766 29.906 20.828 1 93.81 139 ASP B N 1
ATOM 3350 C CA . ASP B 1 139 ? -20.844 29.016 20.406 1 93.81 139 ASP B CA 1
ATOM 3351 C C . ASP B 1 139 ? -20.281 27.703 19.844 1 93.81 139 ASP B C 1
ATOM 3353 O O . ASP B 1 139 ? -21 26.703 19.734 1 93.81 139 ASP B O 1
ATOM 3357 N N . TYR B 1 140 ? -19.031 27.812 19.422 1 96.5 140 TYR B N 1
ATOM 3358 C CA . TYR B 1 140 ? -18.375 26.672 18.797 1 96.5 140 TYR B CA 1
ATOM 3359 C C . TYR B 1 140 ? -17 26.422 19.406 1 96.5 140 TYR B C 1
ATOM 3361 O O . TYR B 1 140 ? -16.391 27.328 19.953 1 96.5 140 TYR B O 1
ATOM 3369 N N . THR B 1 141 ? -16.609 25.203 19.391 1 97.19 141 THR B N 1
ATOM 3370 C CA . THR B 1 141 ? -15.203 24.875 19.531 1 97.19 141 THR B CA 1
ATOM 3371 C C . THR B 1 141 ? -14.539 24.719 18.172 1 97.19 141 THR B C 1
ATOM 3373 O O . THR B 1 141 ? -14.992 23.938 17.344 1 97.19 141 THR B O 1
ATOM 3376 N N . TYR B 1 142 ? -13.508 25.469 17.938 1 97.62 142 TYR B N 1
ATOM 3377 C CA . TYR B 1 142 ? -12.805 25.391 16.672 1 97.62 142 TYR B CA 1
ATOM 3378 C C . TYR B 1 142 ? -11.891 24.188 16.609 1 97.62 142 TYR B C 1
ATOM 3380 O O . TYR B 1 142 ? -11.133 23.922 17.547 1 97.62 142 TYR B O 1
ATOM 3388 N N . VAL B 1 143 ? -11.953 23.453 15.562 1 98.44 143 VAL B N 1
ATOM 3389 C CA . VAL B 1 143 ? -11.078 22.312 15.328 1 98.44 143 VAL B CA 1
ATOM 3390 C C . VAL B 1 143 ? -9.992 22.688 14.32 1 98.44 143 VAL B C 1
ATOM 3392 O O . VAL B 1 143 ? -10.203 22.594 13.109 1 98.44 143 VAL B O 1
ATOM 3395 N N . SER B 1 144 ? -8.883 23.031 14.828 1 98.06 144 SER B N 1
ATOM 3396 C CA . SER B 1 144 ? -7.754 23.422 13.992 1 98.06 144 SER B CA 1
ATOM 3397 C C . SER B 1 144 ? -7.156 22.219 13.273 1 98.06 144 SER B C 1
ATOM 3399 O O . SER B 1 144 ? -7.121 21.109 13.82 1 98.06 144 SER B O 1
ATOM 3401 N N . PRO B 1 145 ? -6.664 22.453 12.078 1 97.62 145 PRO B N 1
ATOM 3402 C CA . PRO B 1 145 ? -6.023 21.344 11.359 1 97.62 145 PRO B CA 1
ATOM 3403 C C . PRO B 1 145 ? -4.676 20.953 11.961 1 97.62 145 PRO B C 1
ATOM 3405 O O . PRO B 1 145 ? -4.125 19.906 11.633 1 97.62 145 PRO B O 1
ATOM 3408 N N . TYR B 1 146 ? -4.07 21.812 12.805 1 98.06 146 TYR B N 1
ATOM 3409 C CA . TYR B 1 146 ? -2.746 21.469 13.312 1 98.06 146 TYR B CA 1
ATOM 3410 C C . TYR B 1 146 ? -2.512 22.094 14.688 1 98.06 146 TYR B C 1
ATOM 3412 O O . TYR B 1 146 ? -1.696 21.594 15.469 1 98.06 146 TYR B O 1
ATOM 3420 N N . ASN B 1 147 ? -3.225 23.188 15.07 1 98.06 147 ASN B N 1
ATOM 3421 C CA . ASN B 1 147 ? -2.908 24.016 16.234 1 98.06 147 ASN B CA 1
ATOM 3422 C C . ASN B 1 147 ? -3.809 23.672 17.422 1 98.06 147 ASN B C 1
ATOM 3424 O O . ASN B 1 147 ? -4.453 24.547 17.984 1 98.06 147 ASN B O 1
ATOM 3428 N N . ASP B 1 148 ? -3.814 22.438 17.75 1 97.88 148 ASP B N 1
ATOM 3429 C CA . ASP B 1 148 ? -4.637 21.875 18.812 1 97.88 148 ASP B CA 1
ATOM 3430 C C . ASP B 1 148 ? -3.965 20.656 19.438 1 97.88 148 ASP B C 1
ATOM 3432 O O . ASP B 1 148 ? -3.592 19.719 18.734 1 97.88 148 ASP B O 1
ATOM 3436 N N . PRO B 1 149 ? -3.801 20.672 20.812 1 98.06 149 PRO B N 1
ATOM 3437 C CA . PRO B 1 149 ? -3.074 19.578 21.453 1 98.06 149 PRO B CA 1
ATOM 3438 C C . PRO B 1 149 ? -3.695 18.203 21.172 1 98.06 149 PRO B C 1
ATOM 3440 O O . PRO B 1 149 ? -2.977 17.219 21.016 1 98.06 149 PRO B O 1
ATOM 3443 N N . ASP B 1 150 ? -5.004 18.141 21.078 1 98.31 150 ASP B N 1
ATOM 3444 C CA . ASP B 1 150 ? -5.664 16.859 20.828 1 98.31 150 ASP B CA 1
ATOM 3445 C C . ASP B 1 150 ? -5.438 16.422 19.375 1 98.31 150 ASP B C 1
ATOM 3447 O O . ASP B 1 150 ? -5.293 15.219 19.109 1 98.31 150 ASP B O 1
ATOM 3451 N N . ILE B 1 151 ? -5.473 17.391 18.453 1 98.81 151 ILE B N 1
ATOM 3452 C CA . ILE B 1 151 ? -5.16 17.094 17.062 1 98.81 151 ILE B CA 1
ATOM 3453 C C . ILE B 1 151 ? -3.74 16.547 16.953 1 98.81 151 ILE B C 1
ATOM 3455 O O . ILE B 1 151 ? -3.514 15.492 16.344 1 98.81 151 ILE B O 1
ATOM 3459 N N . ILE B 1 152 ? -2.799 17.219 17.594 1 98.88 152 ILE B N 1
ATOM 3460 C CA . ILE B 1 152 ? -1.389 16.844 17.547 1 98.88 152 ILE B CA 1
ATOM 3461 C C . ILE B 1 152 ? -1.203 15.469 18.188 1 98.88 152 ILE B C 1
ATOM 3463 O O . ILE B 1 152 ? -0.486 14.617 17.656 1 98.88 152 ILE B O 1
ATOM 3467 N N . ALA B 1 153 ? -1.873 15.227 19.297 1 98.88 153 ALA B N 1
ATOM 3468 C CA . ALA B 1 153 ? -1.802 13.938 19.969 1 98.88 153 ALA B CA 1
ATOM 3469 C C . ALA B 1 153 ? -2.334 12.82 19.078 1 98.88 153 ALA B C 1
ATOM 3471 O O . ALA B 1 153 ? -1.785 11.719 19.062 1 98.88 153 ALA B O 1
ATOM 3472 N N . GLY B 1 154 ? -3.439 13.094 18.375 1 98.88 154 GLY B N 1
ATOM 3473 C CA . GLY B 1 154 ? -3.969 12.125 17.438 1 98.88 154 GLY B CA 1
ATOM 3474 C C . GLY B 1 154 ? -2.969 11.734 16.359 1 98.88 154 GLY B C 1
ATOM 3475 O O . GLY B 1 154 ? -2.82 10.547 16.047 1 98.88 154 GLY B O 1
ATOM 3476 N N . GLN B 1 155 ? -2.262 12.758 15.828 1 98.81 155 GLN B N 1
ATOM 3477 C CA . GLN B 1 155 ? -1.234 12.484 14.836 1 98.81 155 GLN B CA 1
ATOM 3478 C C . GLN B 1 155 ? -0.08 11.688 15.438 1 98.81 155 GLN B C 1
ATOM 3480 O O . GLN B 1 155 ? 0.528 10.852 14.758 1 98.81 155 GLN B O 1
ATOM 3485 N N . GLY B 1 156 ? 0.156 11.883 16.734 1 98.94 156 GLY B N 1
ATOM 3486 C CA . GLY B 1 156 ? 1.221 11.195 17.438 1 98.94 156 GLY B CA 1
ATOM 3487 C C . GLY B 1 156 ? 1.013 9.695 17.531 1 98.94 156 GLY B C 1
ATOM 3488 O O . GLY B 1 156 ? 1.967 8.945 17.719 1 98.94 156 GLY B O 1
ATOM 3489 N N . THR B 1 157 ? -0.212 9.219 17.344 1 98.94 157 THR B N 1
ATOM 3490 C CA . THR B 1 157 ? -0.484 7.785 17.422 1 98.94 157 THR B CA 1
ATOM 3491 C C . THR B 1 157 ? 0.251 7.047 16.297 1 98.94 157 THR B C 1
ATOM 3493 O O . THR B 1 157 ? 0.52 5.848 16.422 1 98.94 157 THR B O 1
ATOM 3496 N N . ILE B 1 158 ? 0.585 7.75 15.219 1 98.94 158 ILE B N 1
ATOM 3497 C CA . ILE B 1 158 ? 1.405 7.172 14.156 1 98.94 158 ILE B CA 1
ATOM 3498 C C . ILE B 1 158 ? 2.771 6.777 14.719 1 98.94 158 ILE B C 1
ATOM 3500 O O . ILE B 1 158 ? 3.307 5.719 14.383 1 98.94 158 ILE B O 1
ATOM 3504 N N . GLY B 1 159 ? 3.328 7.68 15.602 1 98.88 159 GLY B N 1
ATOM 3505 C CA . GLY B 1 159 ? 4.586 7.359 16.25 1 98.88 159 GLY B CA 1
ATOM 3506 C C . GLY B 1 159 ? 4.52 6.098 17.094 1 98.88 159 GLY B C 1
ATOM 3507 O O . GLY B 1 159 ? 5.461 5.301 17.109 1 98.88 159 GLY B O 1
ATOM 3508 N N . LEU B 1 160 ? 3.414 5.898 17.781 1 98.81 160 LEU B N 1
ATOM 3509 C CA . LEU B 1 160 ? 3.219 4.691 18.578 1 98.81 160 LEU B CA 1
ATOM 3510 C C . LEU B 1 160 ? 3.205 3.451 17.688 1 98.81 160 LEU B C 1
ATOM 3512 O O . LEU B 1 160 ? 3.846 2.449 18.016 1 98.81 160 LEU B O 1
ATOM 3516 N N . GLU B 1 161 ? 2.5 3.545 16.594 1 98.75 161 GLU B N 1
ATOM 3517 C CA . GLU B 1 161 ? 2.477 2.428 15.656 1 98.75 161 GLU B CA 1
ATOM 3518 C C . GLU B 1 161 ? 3.875 2.129 15.125 1 98.75 161 GLU B C 1
ATOM 3520 O O . GLU B 1 161 ? 4.254 0.964 14.984 1 98.75 161 GLU B O 1
ATOM 3525 N N . LEU B 1 162 ? 4.617 3.188 14.797 1 98.81 162 LEU B N 1
ATOM 3526 C CA . LEU B 1 162 ? 5.965 3.018 14.258 1 98.81 162 LEU B CA 1
ATOM 3527 C C . LEU B 1 162 ? 6.855 2.277 15.25 1 98.81 162 LEU B C 1
ATOM 3529 O O . LEU B 1 162 ? 7.617 1.389 14.859 1 98.81 162 LEU B O 1
ATOM 3533 N N . LEU B 1 163 ? 6.77 2.643 16.547 1 98.25 163 LEU B N 1
ATOM 3534 C CA . LEU B 1 163 ? 7.578 1.998 17.578 1 98.25 163 LEU B CA 1
ATOM 3535 C C . LEU B 1 163 ? 7.223 0.519 17.688 1 98.25 163 LEU B C 1
ATOM 3537 O O . LEU B 1 163 ? 8.086 -0.305 18.016 1 98.25 163 LEU B O 1
ATOM 3541 N N . GLU B 1 164 ? 5.973 0.162 17.375 1 97.38 164 GLU B N 1
ATOM 3542 C CA . GLU B 1 164 ? 5.508 -1.22 17.438 1 97.38 164 GLU B CA 1
ATOM 3543 C C . GLU B 1 164 ? 5.895 -1.993 16.188 1 97.38 164 GLU B C 1
ATOM 3545 O O . GLU B 1 164 ? 6.18 -3.189 16.25 1 97.38 164 GLU B O 1
ATOM 3550 N N . GLN B 1 165 ? 5.957 -1.382 15.094 1 97.25 165 GLN B N 1
ATOM 3551 C CA . GLN B 1 165 ? 6.074 -2.051 13.797 1 97.25 165 GLN B CA 1
ATOM 3552 C C . GLN B 1 165 ? 7.531 -2.133 13.352 1 97.25 165 GLN B C 1
ATOM 3554 O O . GLN B 1 165 ? 7.887 -2.973 12.523 1 97.25 165 GLN B O 1
ATOM 3559 N N . CYS B 1 166 ? 8.328 -1.185 13.773 1 96.25 166 CYS B N 1
ATOM 3560 C CA . CYS B 1 166 ? 9.703 -1.078 13.305 1 96.25 166 CYS B CA 1
ATOM 3561 C C . CYS B 1 166 ? 10.688 -1.446 14.414 1 96.25 166 CYS B C 1
ATOM 3563 O O . CYS B 1 166 ? 10.766 -0.764 15.438 1 96.25 166 CYS B O 1
ATOM 3565 N N . ASP B 1 167 ? 11.477 -2.467 14.266 1 93.19 167 ASP B N 1
ATOM 3566 C CA . ASP B 1 167 ? 12.422 -2.922 15.273 1 93.19 167 ASP B CA 1
ATOM 3567 C C . ASP B 1 167 ? 13.508 -1.877 15.523 1 93.19 167 ASP B C 1
ATOM 3569 O O . ASP B 1 167 ? 13.906 -1.641 16.672 1 93.19 167 ASP B O 1
ATOM 3573 N N . HIS B 1 168 ? 13.93 -1.309 14.422 1 96.38 168 HIS B N 1
ATOM 3574 C CA . HIS B 1 168 ? 14.984 -0.305 14.484 1 96.38 168 HIS B CA 1
ATOM 3575 C C . HIS B 1 168 ? 14.766 0.793 13.453 1 96.38 168 HIS B C 1
ATOM 3577 O O . HIS B 1 168 ? 14.5 0.507 12.289 1 96.38 168 HIS B O 1
ATOM 3583 N N . MET B 1 169 ? 14.844 1.978 13.883 1 97.88 169 MET B N 1
ATOM 3584 C CA . MET B 1 169 ? 14.648 3.16 13.055 1 97.88 169 MET B CA 1
ATOM 3585 C C . MET B 1 169 ? 15.703 4.223 13.359 1 97.88 169 MET B C 1
ATOM 3587 O O . MET B 1 169 ? 15.852 4.633 14.516 1 97.88 169 MET B O 1
ATOM 3591 N N . ASP B 1 170 ? 16.438 4.652 12.375 1 98.81 170 ASP B N 1
ATOM 3592 C CA . ASP B 1 170 ? 17.453 5.691 12.547 1 98.81 170 ASP B CA 1
ATOM 3593 C C . ASP B 1 170 ? 16.875 7.07 12.219 1 98.81 170 ASP B C 1
ATOM 3595 O O . ASP B 1 170 ? 17.203 8.055 12.883 1 98.81 170 ASP B O 1
ATOM 3599 N N . ASN B 1 171 ? 16.062 7.121 11.18 1 98.88 171 ASN B N 1
ATOM 3600 C CA . ASN B 1 171 ? 15.578 8.383 10.641 1 98.88 171 ASN B CA 1
ATOM 3601 C C . ASN B 1 171 ? 14.102 8.305 10.273 1 98.88 171 ASN B C 1
ATOM 3603 O O . ASN B 1 171 ? 13.602 7.23 9.922 1 98.88 171 ASN B O 1
ATOM 3607 N N . ILE B 1 172 ? 13.484 9.43 10.367 1 98.94 172 ILE B N 1
ATOM 3608 C CA . ILE B 1 172 ? 12.156 9.555 9.781 1 98.94 172 ILE B CA 1
ATOM 3609 C C . ILE B 1 172 ? 12.047 10.883 9.031 1 98.94 172 ILE B C 1
ATOM 3611 O O . ILE B 1 172 ? 12.594 11.898 9.477 1 98.94 172 ILE B O 1
ATOM 3615 N N . PHE B 1 173 ? 11.375 10.852 7.891 1 99 173 PHE B 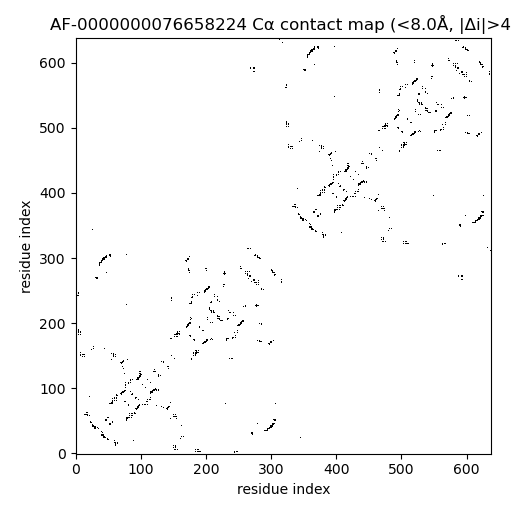N 1
ATOM 3616 C CA . PHE B 1 173 ? 11.141 12.031 7.062 1 99 173 PHE B CA 1
ATOM 3617 C C . PHE B 1 173 ? 9.656 12.383 7.035 1 99 173 PHE B C 1
ATOM 3619 O O . PHE B 1 173 ? 8.828 11.562 6.633 1 99 173 PHE B O 1
ATOM 3626 N N . ILE B 1 174 ? 9.32 13.602 7.457 1 98.94 174 ILE B N 1
ATOM 3627 C CA . ILE B 1 174 ? 7.938 14.039 7.574 1 98.94 174 ILE B CA 1
ATOM 3628 C C . ILE B 1 174 ? 7.77 15.406 6.918 1 98.94 174 ILE B C 1
ATOM 3630 O O . ILE B 1 174 ? 8.531 16.328 7.207 1 98.94 174 ILE B O 1
ATOM 3634 N N . SER B 1 175 ? 6.793 15.531 6.027 1 98.94 175 SER B N 1
ATOM 3635 C CA . SER B 1 175 ? 6.488 16.812 5.406 1 98.94 175 SER B CA 1
ATOM 3636 C C . SER B 1 175 ? 5.883 17.797 6.418 1 98.94 175 SER B C 1
ATOM 3638 O O . SER B 1 175 ? 5.113 17.391 7.289 1 98.94 175 SER B O 1
ATOM 3640 N N . MET B 1 176 ? 6.215 19.078 6.234 1 98.69 176 MET B N 1
ATOM 3641 C CA . MET B 1 176 ? 5.809 20.078 7.223 1 98.69 176 MET B CA 1
ATOM 3642 C C . MET B 1 176 ? 4.855 21.094 6.602 1 98.69 176 MET B C 1
ATOM 3644 O O . MET B 1 176 ? 5.195 21.75 5.613 1 98.69 176 MET B O 1
ATOM 3648 N N . GLY B 1 177 ? 3.703 21.141 7.078 1 97.75 177 GLY B N 1
ATOM 3649 C CA . GLY B 1 177 ? 2.787 22.25 6.918 1 97.75 177 GLY B CA 1
ATOM 3650 C C . GLY B 1 177 ? 2.625 23.078 8.18 1 97.75 177 GLY B C 1
ATOM 3651 O O . GLY B 1 177 ? 3.59 23.672 8.664 1 97.75 177 GLY B O 1
ATOM 3652 N N . GLY B 1 178 ? 1.484 22.938 8.812 1 97.5 178 GLY B N 1
ATOM 3653 C CA . GLY B 1 178 ? 1.239 23.641 10.07 1 97.5 178 GLY B CA 1
ATOM 3654 C C . GLY B 1 178 ? 1.98 23.016 11.242 1 97.5 178 GLY B C 1
ATOM 3655 O O . GLY B 1 178 ? 2.045 23.609 12.32 1 97.5 178 GLY B O 1
ATOM 3656 N N . GLY B 1 179 ? 2.506 21.859 11.07 1 98.69 179 GLY B N 1
ATOM 3657 C CA . GLY B 1 179 ? 3.422 21.281 12.039 1 98.69 179 GLY B CA 1
ATOM 3658 C C . GLY B 1 179 ? 2.758 20.297 12.977 1 98.69 179 GLY B C 1
ATOM 3659 O O . GLY B 1 179 ? 3.418 19.703 13.828 1 98.69 179 GLY B O 1
ATOM 3660 N N . GLY B 1 180 ? 1.445 20.062 12.82 1 98.75 180 GLY B N 1
ATOM 3661 C CA . GLY B 1 180 ? 0.751 19.141 13.703 1 98.75 180 GLY B CA 1
ATOM 3662 C C . GLY B 1 180 ? 1.243 17.719 13.594 1 98.75 180 GLY B C 1
ATOM 3663 O O . GLY B 1 180 ? 1.398 17.016 14.602 1 98.75 180 GLY B O 1
ATOM 3664 N N . LEU B 1 181 ? 1.5 17.281 12.383 1 98.88 181 LEU B N 1
ATOM 3665 C CA . LEU B 1 181 ? 1.917 15.914 12.109 1 98.88 181 LEU B CA 1
ATOM 3666 C C . LEU B 1 181 ? 3.303 15.641 12.68 1 98.88 181 LEU B C 1
ATOM 3668 O O . LEU B 1 181 ? 3.473 14.742 13.508 1 98.88 181 LEU B O 1
ATOM 3672 N N . ILE B 1 182 ? 4.266 16.484 12.352 1 98.94 182 ILE B N 1
ATOM 3673 C CA . ILE B 1 182 ? 5.648 16.25 12.75 1 98.94 182 ILE B CA 1
ATOM 3674 C C . ILE B 1 182 ? 5.789 16.438 14.258 1 98.94 182 ILE B C 1
ATOM 3676 O O . ILE B 1 182 ? 6.57 15.734 14.906 1 98.94 182 ILE B O 1
ATOM 3680 N N . SER B 1 183 ? 5.047 17.375 14.82 1 98.94 183 SER B N 1
ATOM 3681 C CA . SER B 1 183 ? 5.09 17.578 16.266 1 98.94 183 SER B CA 1
ATOM 3682 C C . SER B 1 183 ? 4.57 16.359 17.016 1 98.94 183 SER B C 1
ATOM 3684 O O . SER B 1 183 ? 5.168 15.938 18 1 98.94 183 SER B O 1
ATOM 3686 N N . GLY B 1 184 ? 3.48 15.812 16.547 1 98.94 184 GLY B N 1
ATOM 3687 C CA . GLY B 1 184 ? 2.908 14.633 17.188 1 98.94 184 GLY B CA 1
ATOM 3688 C C . GLY B 1 184 ? 3.818 13.422 17.141 1 98.94 184 GLY B C 1
ATOM 3689 O O . GLY B 1 184 ? 4.18 12.859 18.172 1 98.94 184 GLY B O 1
ATOM 3690 N N . ILE B 1 185 ? 4.242 13.086 15.914 1 98.94 185 ILE B N 1
ATOM 3691 C CA . ILE B 1 185 ? 5.09 11.914 15.719 1 98.94 185 ILE B CA 1
ATOM 3692 C C . ILE B 1 185 ? 6.43 12.117 16.422 1 98.94 185 ILE B C 1
ATOM 3694 O O . ILE B 1 185 ? 6.902 11.234 17.141 1 98.94 185 ILE B O 1
ATOM 3698 N N . GLY B 1 186 ? 6.98 13.312 16.234 1 98.94 186 GLY B N 1
ATOM 3699 C CA . GLY B 1 186 ? 8.25 13.625 16.859 1 98.94 186 GLY B CA 1
ATOM 3700 C C . GLY B 1 186 ? 8.203 13.516 18.375 1 98.94 186 GLY B C 1
ATOM 3701 O O . GLY B 1 186 ? 9.156 13.047 19 1 98.94 186 GLY B O 1
ATOM 3702 N N . SER B 1 187 ? 7.109 13.938 18.953 1 98.94 187 SER B N 1
ATOM 3703 C CA . SER B 1 187 ? 6.961 13.883 20.391 1 98.94 187 SER B CA 1
ATOM 3704 C C . SER B 1 187 ? 7.051 12.453 20.906 1 98.94 187 SER B C 1
ATOM 3706 O O . SER B 1 187 ? 7.746 12.172 21.891 1 98.94 187 SER B O 1
ATOM 3708 N N . ILE B 1 188 ? 6.383 11.531 20.234 1 98.94 188 ILE B N 1
ATOM 3709 C CA . ILE B 1 188 ? 6.398 10.117 20.625 1 98.94 188 ILE B CA 1
ATOM 3710 C C . ILE B 1 188 ? 7.805 9.555 20.453 1 98.94 188 ILE B C 1
ATOM 3712 O O . ILE B 1 188 ? 8.328 8.883 21.344 1 98.94 188 ILE B O 1
ATOM 3716 N N . LEU B 1 189 ? 8.438 9.859 19.297 1 98.81 189 LEU B N 1
ATOM 3717 C CA . LEU B 1 189 ? 9.727 9.258 18.969 1 98.81 189 LEU B CA 1
ATOM 3718 C C . LEU B 1 189 ? 10.812 9.773 19.922 1 98.81 189 LEU B C 1
ATOM 3720 O O . LEU B 1 189 ? 11.617 8.992 20.438 1 98.81 189 LEU B O 1
ATOM 3724 N N . LYS B 1 190 ? 10.797 11.094 20.219 1 98.62 190 LYS B N 1
ATOM 3725 C CA . LYS B 1 190 ? 11.812 11.672 21.094 1 98.62 190 LYS B CA 1
ATOM 3726 C C . LYS B 1 190 ? 11.617 11.227 22.547 1 98.62 190 LYS B C 1
ATOM 3728 O O . LYS B 1 190 ? 12.586 11.062 23.281 1 98.62 190 LYS B O 1
ATOM 3733 N N . ALA B 1 191 ? 10.391 11.062 22.906 1 98.31 191 ALA B N 1
ATOM 3734 C CA . ALA B 1 191 ? 10.102 10.594 24.266 1 98.31 191 ALA B CA 1
ATOM 3735 C C . ALA B 1 191 ? 10.578 9.156 24.469 1 98.31 191 ALA B C 1
ATOM 3737 O O . ALA B 1 191 ? 10.883 8.75 25.578 1 98.31 191 ALA B O 1
ATOM 3738 N N . ASN B 1 192 ? 10.672 8.398 23.438 1 97.38 192 ASN B N 1
ATOM 3739 C CA . ASN B 1 192 ? 11.008 6.98 23.531 1 97.38 192 ASN B CA 1
ATOM 3740 C C . ASN B 1 192 ? 12.477 6.727 23.203 1 97.38 192 ASN B C 1
ATOM 3742 O O . ASN B 1 192 ? 13.156 5.969 23.906 1 97.38 192 ASN B O 1
ATOM 3746 N N . ASN B 1 193 ? 12.922 7.305 22.109 1 97.25 193 ASN B N 1
ATOM 3747 C CA . ASN B 1 193 ? 14.297 7.148 21.641 1 97.25 193 ASN B CA 1
ATOM 3748 C C . ASN B 1 193 ? 14.82 8.43 21 1 97.25 193 ASN B C 1
ATOM 3750 O O . ASN B 1 193 ? 14.75 8.602 19.781 1 97.25 193 ASN B O 1
ATOM 3754 N N . PRO B 1 194 ? 15.477 9.227 21.766 1 96.62 194 PRO B N 1
ATOM 3755 C CA . PRO B 1 194 ? 15.906 10.539 21.281 1 96.62 194 PRO B CA 1
ATOM 3756 C C . PRO B 1 194 ? 16.969 10.445 20.172 1 96.62 194 PRO B C 1
ATOM 3758 O O . PRO B 1 194 ? 17.297 11.445 19.547 1 96.62 194 PRO B O 1
ATOM 3761 N N . SER B 1 195 ? 17.5 9.273 19.938 1 97.69 195 SER B N 1
ATOM 3762 C CA . SER B 1 195 ? 18.547 9.117 18.938 1 97.69 195 SER B CA 1
ATOM 3763 C C . SER B 1 195 ? 17.953 9.07 17.531 1 97.69 195 SER B C 1
ATOM 3765 O O . SER B 1 195 ? 18.672 9.227 16.547 1 97.69 195 SER B O 1
ATOM 3767 N N . ILE B 1 196 ? 16.656 8.781 17.406 1 98.69 196 ILE B N 1
ATOM 3768 C CA . ILE B 1 196 ? 16 8.789 16.109 1 98.69 196 ILE B CA 1
ATOM 3769 C C . ILE B 1 196 ? 16.047 10.203 15.523 1 98.69 196 ILE B C 1
ATOM 3771 O O . ILE B 1 196 ? 15.609 11.156 16.172 1 98.69 196 ILE B O 1
ATOM 3775 N N . LYS B 1 197 ? 16.531 10.391 14.383 1 98.88 197 LYS B N 1
ATOM 3776 C CA . LYS B 1 197 ? 16.594 11.695 13.742 1 98.88 197 LYS B CA 1
ATOM 3777 C C . LYS B 1 197 ? 15.289 12.008 13.016 1 98.88 197 LYS B C 1
ATOM 3779 O O . LYS B 1 197 ? 14.844 11.234 12.164 1 98.88 197 LYS B O 1
ATOM 3784 N N . VAL B 1 198 ? 14.742 13.078 13.367 1 98.94 198 VAL B N 1
ATOM 3785 C CA . VAL B 1 198 ? 13.516 13.539 12.727 1 98.94 198 VAL B CA 1
ATOM 3786 C C . VAL B 1 198 ? 13.844 14.625 11.703 1 98.94 198 VAL B C 1
ATOM 3788 O O . VAL B 1 198 ? 14.312 15.703 12.062 1 98.94 198 VAL B O 1
ATOM 3791 N N . PHE B 1 199 ? 13.602 14.312 10.453 1 98.94 199 PHE B N 1
ATOM 3792 C CA . PHE B 1 199 ? 13.789 15.258 9.359 1 98.94 199 PHE B CA 1
ATOM 3793 C C . PHE B 1 199 ? 12.469 15.922 8.992 1 98.94 199 PHE B C 1
ATOM 3795 O O . PHE B 1 199 ? 11.5 15.242 8.641 1 98.94 199 PHE B O 1
ATOM 3802 N N . GLY B 1 200 ? 12.43 17.234 9.156 1 98.94 200 GLY B N 1
ATOM 3803 C CA . GLY B 1 200 ? 11.32 18.016 8.617 1 98.94 200 GLY B CA 1
ATOM 3804 C C . GLY B 1 200 ? 11.539 18.438 7.18 1 98.94 200 GLY B C 1
ATOM 3805 O O . GLY B 1 200 ? 12.547 19.078 6.867 1 98.94 200 GLY B O 1
ATOM 3806 N N . VAL B 1 201 ? 10.594 18.125 6.309 1 98.94 201 VAL B N 1
ATOM 3807 C CA . VAL B 1 201 ? 10.773 18.406 4.887 1 98.94 201 VAL B CA 1
ATOM 3808 C C . VAL B 1 201 ? 9.781 19.469 4.438 1 98.94 201 VAL B C 1
ATOM 3810 O O . VAL B 1 201 ? 8.578 19.344 4.648 1 98.94 201 VAL B O 1
ATOM 3813 N N . SER B 1 202 ? 10.25 20.531 3.846 1 98.81 202 SER B N 1
ATOM 3814 C CA . SER B 1 202 ? 9.414 21.625 3.402 1 98.81 202 SER B CA 1
ATOM 3815 C C . SER B 1 202 ? 9.5 21.828 1.892 1 98.81 202 SER B C 1
ATOM 3817 O O . SER B 1 202 ? 10.5 21.469 1.273 1 98.81 202 SER B O 1
ATOM 3819 N N . ALA B 1 203 ? 8.414 22.266 1.331 1 98.75 203 ALA B N 1
ATOM 3820 C CA . ALA B 1 203 ? 8.438 22.75 -0.047 1 98.75 203 ALA B CA 1
ATOM 3821 C C . ALA B 1 203 ? 8.969 24.188 -0.116 1 98.75 203 ALA B C 1
ATOM 3823 O O . ALA B 1 203 ? 8.508 25.062 0.623 1 98.75 203 ALA B O 1
ATOM 3824 N N . VAL B 1 204 ? 9.875 24.438 -0.974 1 98.56 204 VAL B N 1
ATOM 3825 C CA . VAL B 1 204 ? 10.484 25.75 -1.122 1 98.56 204 VAL B CA 1
ATOM 3826 C C . VAL B 1 204 ? 9.406 26.797 -1.39 1 98.56 204 VAL B C 1
ATOM 3828 O O . VAL B 1 204 ? 9.469 27.922 -0.881 1 98.56 204 VAL B O 1
ATOM 3831 N N . ASN B 1 205 ? 8.375 26.422 -2.053 1 98.62 205 ASN B N 1
ATOM 3832 C CA . ASN B 1 205 ? 7.332 27.344 -2.498 1 98.62 205 ASN B CA 1
ATOM 3833 C C . ASN B 1 205 ? 6.391 27.734 -1.357 1 98.62 205 ASN B C 1
ATOM 3835 O O . ASN B 1 205 ? 5.594 28.656 -1.488 1 98.62 205 ASN B O 1
ATOM 3839 N N . SER B 1 206 ? 6.43 27.109 -0.238 1 97.5 206 SER B N 1
ATOM 3840 C CA . SER B 1 206 ? 5.594 27.438 0.916 1 97.5 206 SER B CA 1
ATOM 3841 C C . SER B 1 206 ? 6.102 26.734 2.174 1 97.5 206 SER B C 1
ATOM 3843 O O . SER B 1 206 ? 5.777 25.578 2.416 1 97.5 206 SER B O 1
ATOM 3845 N N . LYS B 1 207 ? 6.801 27.375 2.975 1 98 207 LYS B N 1
ATOM 3846 C CA . LYS B 1 207 ? 7.473 26.75 4.105 1 98 207 LYS B CA 1
ATOM 3847 C C . LYS B 1 207 ? 7.434 27.641 5.34 1 98 207 LYS B C 1
ATOM 3849 O O . LYS B 1 207 ? 8.469 27.906 5.945 1 98 207 LYS B O 1
ATOM 3854 N N . ALA B 1 208 ? 6.254 27.984 5.742 1 97.88 208 ALA B N 1
ATOM 3855 C CA . ALA B 1 208 ? 6.031 28.922 6.84 1 97.88 208 ALA B CA 1
ATOM 3856 C C . ALA B 1 208 ? 6.641 28.406 8.141 1 97.88 208 ALA B C 1
ATOM 3858 O O . ALA B 1 208 ? 7.316 29.156 8.852 1 97.88 208 ALA B O 1
ATOM 3859 N N . LEU B 1 209 ? 6.434 27.141 8.461 1 98.62 209 LEU B N 1
ATOM 3860 C CA . LEU B 1 209 ? 6.945 26.594 9.719 1 98.62 209 LEU B CA 1
ATOM 3861 C C . LEU B 1 209 ? 8.469 26.578 9.719 1 98.62 209 LEU B C 1
ATOM 3863 O O . LEU B 1 209 ? 9.102 26.969 10.703 1 98.62 209 LEU B O 1
ATOM 3867 N N . ALA B 1 210 ? 9.055 26.109 8.617 1 98.56 210 ALA B N 1
ATOM 3868 C CA . ALA B 1 210 ? 10.508 26.062 8.523 1 98.56 210 ALA B CA 1
ATOM 3869 C C . ALA B 1 210 ? 11.125 27.453 8.703 1 98.56 210 ALA B C 1
ATOM 3871 O O . ALA B 1 210 ? 12.102 27.609 9.43 1 98.56 210 ALA B O 1
ATOM 3872 N N . GLU B 1 211 ? 10.539 28.438 8.078 1 98.44 211 GLU B N 1
ATOM 3873 C CA . GLU B 1 211 ? 11.039 29.812 8.195 1 98.44 211 GLU B CA 1
ATOM 3874 C C . GLU B 1 211 ? 10.836 30.344 9.609 1 98.44 211 GLU B C 1
ATOM 3876 O O . GLU B 1 211 ? 11.688 31.078 10.125 1 98.44 211 GLU B O 1
ATOM 3881 N N . SER B 1 212 ? 9.719 30.031 10.164 1 98.75 212 SER B N 1
ATOM 3882 C CA . SER B 1 212 ? 9.438 30.453 11.531 1 98.75 212 SER B CA 1
ATOM 3883 C C . SER B 1 212 ? 10.406 29.812 12.523 1 98.75 212 SER B C 1
ATOM 3885 O O . SER B 1 212 ? 10.828 30.453 13.484 1 98.75 212 SER B O 1
ATOM 3887 N N . MET B 1 213 ? 10.719 28.578 12.336 1 98.56 213 MET B N 1
ATOM 3888 C CA . MET B 1 213 ? 11.695 27.891 13.172 1 98.56 213 MET B CA 1
ATOM 3889 C C . MET B 1 213 ? 13.055 28.578 13.094 1 98.56 213 MET B C 1
ATOM 3891 O O . MET B 1 213 ? 13.703 28.797 14.117 1 98.56 213 MET B O 1
ATOM 3895 N N . ALA B 1 214 ? 13.461 28.922 11.906 1 98 214 ALA B N 1
ATOM 3896 C CA . ALA B 1 214 ? 14.734 29.609 11.711 1 98 214 ALA B CA 1
ATOM 3897 C C . ALA B 1 214 ? 14.734 30.969 12.398 1 98 214 ALA B C 1
ATOM 3899 O O . ALA B 1 214 ? 15.75 31.406 12.938 1 98 214 ALA B O 1
ATOM 3900 N N . ALA B 1 215 ? 13.594 31.609 12.422 1 97.94 215 ALA B N 1
ATOM 3901 C CA . ALA B 1 215 ? 13.469 32.969 12.977 1 97.94 215 ALA B CA 1
ATOM 3902 C C . ALA B 1 215 ? 13.266 32.906 14.492 1 97.94 215 ALA B C 1
ATOM 3904 O O . ALA B 1 215 ? 13.508 33.906 15.18 1 97.94 215 ALA B O 1
ATOM 3905 N N . GLY B 1 216 ? 12.742 31.844 14.992 1 96.94 216 GLY B N 1
ATOM 3906 C CA . GLY B 1 216 ? 12.445 31.703 16.406 1 96.94 216 GLY B CA 1
ATOM 3907 C C . GLY B 1 216 ? 11.094 32.25 16.797 1 96.94 216 GLY B C 1
ATOM 3908 O O . GLY B 1 216 ? 10.734 32.281 17.984 1 96.94 216 GLY B O 1
ATOM 3909 N N . HIS B 1 217 ? 10.383 32.812 15.836 1 97.88 217 HIS B N 1
ATOM 3910 C CA . HIS B 1 217 ? 9.016 33.281 15.977 1 97.88 217 HIS B CA 1
ATOM 3911 C C . HIS B 1 217 ? 8.25 33.188 14.656 1 97.88 217 HIS B C 1
ATOM 3913 O O . HIS B 1 217 ? 8.859 33 13.602 1 97.88 217 HIS B O 1
ATOM 3919 N N . VAL B 1 218 ? 6.918 33.219 14.742 1 98.06 218 VAL B N 1
ATOM 3920 C CA . VAL B 1 218 ? 6.105 33.094 13.539 1 98.06 218 VAL B CA 1
ATOM 3921 C C . VAL B 1 218 ? 6.379 34.25 12.586 1 98.06 218 VAL B C 1
ATOM 3923 O O . VAL B 1 218 ? 6.398 35.406 12.992 1 98.06 218 VAL B O 1
ATOM 3926 N N . VAL B 1 219 ? 6.625 33.906 11.352 1 97.75 219 VAL B N 1
ATOM 3927 C CA . VAL B 1 219 ? 6.879 34.938 10.352 1 97.75 219 VAL B CA 1
ATOM 3928 C C . VAL B 1 219 ? 5.961 34.75 9.148 1 97.75 219 VAL B C 1
ATOM 3930 O O . VAL B 1 219 ? 5.531 33.625 8.875 1 97.75 219 VAL B O 1
ATOM 3933 N N . GLU B 1 220 ? 5.613 35.812 8.531 1 95 220 GLU B N 1
ATOM 3934 C CA . GLU B 1 220 ? 4.906 35.75 7.254 1 95 220 GLU B CA 1
ATOM 3935 C C . GLU B 1 220 ? 5.855 35.375 6.117 1 95 220 GLU B C 1
ATOM 3937 O O . GLU B 1 220 ? 6.984 35.875 6.062 1 95 220 GLU B O 1
ATOM 3942 N N . THR B 1 221 ? 5.422 34.469 5.328 1 94.5 221 THR B N 1
ATOM 3943 C CA . THR B 1 221 ? 6.242 34.062 4.199 1 94.5 221 THR B CA 1
ATOM 3944 C C . THR B 1 221 ? 5.445 34.125 2.898 1 94.5 221 THR B C 1
ATOM 3946 O O . THR B 1 221 ? 4.215 34.188 2.918 1 94.5 221 THR B O 1
ATOM 3949 N N . GLU B 1 222 ? 6.18 34.188 1.771 1 94.19 222 GLU B N 1
ATOM 3950 C CA . GLU B 1 222 ? 5.551 34.125 0.457 1 94.19 222 GLU B CA 1
ATOM 3951 C C . GLU B 1 222 ? 5.074 32.719 0.146 1 94.19 222 GLU B C 1
ATOM 3953 O O . GLU B 1 222 ? 5.73 31.734 0.519 1 94.19 222 GLU B O 1
ATOM 3958 N N . HIS B 1 223 ? 3.959 32.625 -0.466 1 95.44 223 HIS B N 1
ATOM 3959 C CA . HIS B 1 223 ? 3.41 31.359 -0.895 1 95.44 223 HIS B CA 1
ATOM 3960 C C . HIS B 1 223 ? 3.23 31.312 -2.408 1 95.44 223 HIS B C 1
ATOM 3962 O O . HIS B 1 223 ? 2.475 32.125 -2.971 1 95.44 223 HIS B O 1
ATOM 3968 N N . LEU B 1 224 ? 3.914 30.391 -3 1 97.38 224 LEU B N 1
ATOM 3969 C CA . LEU B 1 224 ? 3.82 30.141 -4.438 1 97.38 224 LEU B CA 1
ATOM 3970 C C . LEU B 1 224 ? 3.143 28.812 -4.719 1 97.38 224 LEU B C 1
ATOM 3972 O O . LEU B 1 224 ? 2.996 27.969 -3.816 1 97.38 224 LEU B O 1
ATOM 3976 N N . PRO B 1 225 ? 2.639 28.641 -5.949 1 96.88 225 PRO B N 1
ATOM 3977 C CA . PRO B 1 225 ? 2.035 27.344 -6.285 1 96.88 225 PRO B CA 1
ATOM 3978 C C . PRO B 1 225 ? 2.971 26.172 -6.016 1 96.88 225 PRO B C 1
ATOM 3980 O O . PRO B 1 225 ? 4.172 26.266 -6.277 1 96.88 225 PRO B O 1
ATOM 3983 N N . THR B 1 226 ? 2.42 25.188 -5.477 1 97.94 226 THR B N 1
ATOM 3984 C CA . THR B 1 226 ? 3.219 24.016 -5.141 1 97.94 226 THR B CA 1
ATOM 3985 C C . THR B 1 226 ? 2.428 22.734 -5.387 1 97.94 226 THR B C 1
ATOM 3987 O O . THR B 1 226 ? 1.201 22.719 -5.262 1 97.94 226 THR B O 1
ATOM 3990 N N . LEU B 1 227 ? 3.148 21.609 -5.738 1 97.88 227 LEU B N 1
ATOM 3991 C CA . LEU B 1 227 ? 2.564 20.281 -5.871 1 97.88 227 LEU B CA 1
ATOM 3992 C C . LEU B 1 227 ? 2.174 19.719 -4.508 1 97.88 227 LEU B C 1
ATOM 3994 O O . LEU B 1 227 ? 1.358 18.797 -4.422 1 97.88 227 LEU B O 1
ATOM 3998 N N . ALA B 1 228 ? 2.822 20.219 -3.457 1 98.06 228 ALA B N 1
ATOM 3999 C CA . ALA B 1 228 ? 2.492 19.828 -2.09 1 98.06 228 ALA B CA 1
ATOM 4000 C C . ALA B 1 228 ? 1.434 20.75 -1.494 1 98.06 228 ALA B C 1
ATOM 4002 O O . ALA B 1 228 ? 1.691 21.438 -0.51 1 98.06 228 ALA B O 1
ATOM 4003 N N . GLU B 1 229 ? 0.287 20.625 -1.948 1 95.19 229 GLU B N 1
ATOM 4004 C CA . GLU B 1 229 ? -0.776 21.562 -1.639 1 95.19 229 GLU B CA 1
ATOM 4005 C C . GLU B 1 229 ? -1.218 21.453 -0.183 1 95.19 229 GLU B C 1
ATOM 4007 O O . GLU B 1 229 ? -1.562 22.453 0.451 1 95.19 229 GLU B O 1
ATOM 4012 N N . ALA B 1 230 ? -1.134 20.266 0.354 1 95.25 230 ALA B N 1
ATOM 4013 C CA . ALA B 1 230 ? -1.676 20.016 1.688 1 95.25 230 ALA B CA 1
ATOM 4014 C C . ALA B 1 230 ? -0.791 20.625 2.766 1 95.25 230 ALA B C 1
ATOM 4016 O O . ALA B 1 230 ? -1.204 20.75 3.92 1 95.25 230 ALA B O 1
ATOM 4017 N N . VAL B 1 231 ? 0.424 21.062 2.408 1 96.94 231 VAL B N 1
ATOM 4018 C CA . VAL B 1 231 ? 1.326 21.641 3.395 1 96.94 231 VAL B CA 1
ATOM 4019 C C . VAL B 1 231 ? 1.449 23.141 3.154 1 96.94 231 VAL B C 1
ATOM 4021 O O . VAL B 1 231 ? 2.189 23.828 3.861 1 96.94 231 VAL B O 1
ATOM 4024 N N . ALA B 1 232 ? 0.717 23.641 2.186 1 95.75 232 ALA B N 1
ATOM 4025 C CA . ALA B 1 232 ? 0.867 25.047 1.796 1 95.75 232 ALA B CA 1
ATOM 4026 C C . ALA B 1 232 ? 0.072 25.953 2.723 1 95.75 232 ALA B C 1
ATOM 4028 O O . ALA B 1 232 ? -0.962 25.562 3.262 1 95.75 232 ALA B O 1
ATOM 4029 N N . GLY B 1 233 ? 0.593 27.203 2.898 1 93.69 233 GLY B N 1
ATOM 4030 C CA . GLY B 1 233 ? -0.111 28.203 3.67 1 93.69 233 GLY B CA 1
ATOM 4031 C C . GLY B 1 233 ? 0.675 28.703 4.871 1 93.69 233 GLY B C 1
ATOM 4032 O O . GLY B 1 233 ? 1.773 28.219 5.141 1 93.69 233 GLY B O 1
ATOM 4033 N N . GLY B 1 234 ? 0.135 29.672 5.52 1 94.38 234 GLY B N 1
ATOM 4034 C CA . GLY B 1 234 ? 0.749 30.203 6.723 1 94.38 234 GLY B CA 1
ATOM 4035 C C . GLY B 1 234 ? 0.391 29.438 7.977 1 94.38 234 GLY B C 1
ATOM 4036 O O . GLY B 1 234 ? -0.271 28.391 7.902 1 94.38 234 GLY B O 1
ATOM 4037 N N . ILE B 1 235 ? 0.945 29.859 9.078 1 95.88 235 ILE B N 1
ATOM 4038 C CA . ILE B 1 235 ? 0.611 29.266 10.367 1 95.88 235 ILE B CA 1
ATOM 4039 C C . ILE B 1 235 ? 0.116 30.344 11.328 1 95.88 235 ILE B C 1
ATOM 4041 O O . ILE B 1 235 ? 0.408 31.516 11.148 1 95.88 235 ILE B O 1
ATOM 4045 N N . ASP B 1 236 ? -0.62 29.922 12.266 1 94.69 236 ASP B N 1
ATOM 4046 C CA . ASP B 1 236 ? -1.188 30.844 13.25 1 94.69 236 ASP B CA 1
ATOM 4047 C C . ASP B 1 236 ? -0.091 31.516 14.07 1 94.69 236 ASP B C 1
ATOM 4049 O O . ASP B 1 236 ? 0.902 30.875 14.43 1 94.69 236 ASP B O 1
ATOM 4053 N N . GLU B 1 237 ? -0.348 32.781 14.422 1 94.19 237 GLU B N 1
ATOM 4054 C CA . GLU B 1 237 ? 0.617 33.5 15.227 1 94.19 237 GLU B CA 1
ATOM 4055 C C . GLU B 1 237 ? 0.81 32.844 16.594 1 94.19 237 GLU B C 1
ATOM 4057 O O . GLU B 1 237 ? 1.909 32.875 17.156 1 94.19 237 GLU B O 1
ATOM 4062 N N . ASN B 1 238 ? -0.242 32.281 17.125 1 94.38 238 ASN B N 1
ATOM 4063 C CA . ASN B 1 238 ? -0.192 31.672 18.453 1 94.38 238 ASN B CA 1
ATOM 4064 C C . ASN B 1 238 ? -0.009 30.156 18.359 1 94.38 238 ASN B C 1
ATOM 4066 O O . ASN B 1 238 ? -0.432 29.422 19.266 1 94.38 238 ASN B O 1
ATOM 4070 N N . THR B 1 239 ? 0.576 29.719 17.297 1 97.5 239 THR B N 1
ATOM 4071 C CA . THR B 1 239 ? 0.683 28.281 17.047 1 97.5 239 THR B CA 1
ATOM 4072 C C . THR B 1 239 ? 1.521 27.609 18.141 1 97.5 239 THR B C 1
ATOM 4074 O O . THR B 1 239 ? 2.559 28.141 18.547 1 97.5 239 THR B O 1
ATOM 4077 N N . ILE B 1 240 ? 1.133 26.469 18.641 1 98.31 240 ILE B N 1
ATOM 4078 C CA . ILE B 1 240 ? 1.889 25.703 19.625 1 98.31 240 ILE B CA 1
ATOM 4079 C C . ILE B 1 240 ? 2.877 24.781 18.922 1 98.31 240 ILE B C 1
ATOM 4081 O O . ILE B 1 240 ? 3.77 24.219 19.547 1 98.31 240 ILE B O 1
ATOM 4085 N N . THR B 1 241 ? 2.756 24.656 17.547 1 98.62 241 THR B N 1
ATOM 4086 C CA . THR B 1 241 ? 3.57 23.703 16.797 1 98.62 241 THR B CA 1
ATOM 4087 C C . THR B 1 241 ? 4.988 24.234 16.609 1 98.62 241 THR B C 1
ATOM 4089 O O . THR B 1 241 ? 5.922 23.469 16.391 1 98.62 241 THR B O 1
ATOM 4092 N N . LEU B 1 242 ? 5.18 25.562 16.656 1 98.62 242 LEU B N 1
ATOM 4093 C CA . LEU B 1 242 ? 6.527 26.094 16.484 1 98.62 242 LEU B CA 1
ATOM 4094 C C . LEU B 1 242 ? 7.449 25.594 17.594 1 98.62 242 LEU B C 1
ATOM 4096 O O . LEU B 1 242 ? 8.531 25.078 17.312 1 98.62 242 LEU B O 1
ATOM 4100 N N . GLY B 1 243 ? 6.969 25.75 18.828 1 98.56 243 GLY B N 1
ATOM 4101 C CA . GLY B 1 243 ? 7.758 25.266 19.953 1 98.56 243 GLY B CA 1
ATOM 4102 C C . GLY B 1 243 ? 7.984 23.766 19.922 1 98.56 243 GLY B C 1
ATOM 4103 O O . GLY B 1 243 ? 9.094 23.297 20.188 1 98.56 243 GLY B O 1
ATOM 4104 N N . LEU B 1 244 ? 6.965 23 19.594 1 98.81 244 LEU B N 1
ATOM 4105 C CA . LEU B 1 244 ? 7.055 21.547 19.547 1 98.81 244 LEU B CA 1
ATOM 4106 C C . LEU B 1 244 ? 8 21.094 18.438 1 98.81 244 LEU B C 1
ATOM 4108 O O . LEU B 1 244 ? 8.844 20.219 18.641 1 98.81 244 LEU B O 1
ATOM 4112 N N . ALA B 1 245 ? 7.844 21.688 17.234 1 98.81 245 ALA B N 1
ATOM 4113 C CA . ALA B 1 245 ? 8.711 21.344 16.109 1 98.81 245 ALA B CA 1
ATOM 4114 C C . ALA B 1 245 ? 10.172 21.609 16.453 1 98.81 245 ALA B C 1
ATOM 4116 O O . ALA B 1 245 ? 11.047 20.797 16.156 1 98.81 245 ALA B O 1
ATOM 4117 N N . ASN B 1 246 ? 10.43 22.781 17.078 1 98.62 246 ASN B N 1
ATOM 4118 C CA . ASN B 1 246 ? 11.789 23.109 17.484 1 98.62 246 ASN B CA 1
ATOM 4119 C C . ASN B 1 246 ? 12.359 22.062 18.438 1 98.62 246 ASN B C 1
ATOM 4121 O O . ASN B 1 246 ? 13.555 21.797 18.422 1 98.62 246 ASN B O 1
ATOM 4125 N N . ALA B 1 247 ? 11.508 21.516 19.219 1 98.56 247 ALA B N 1
ATOM 4126 C CA . ALA B 1 247 ? 11.938 20.547 20.234 1 98.56 247 ALA B CA 1
ATOM 4127 C C . ALA B 1 247 ? 12.227 19.188 19.609 1 98.56 247 ALA B C 1
ATOM 4129 O O . ALA B 1 247 ? 13.07 18.438 20.109 1 98.56 247 ALA B O 1
ATOM 4130 N N . VAL B 1 248 ? 11.562 18.859 18.453 1 98.81 248 VAL B N 1
ATOM 4131 C CA . VAL B 1 248 ? 11.609 17.453 18.078 1 98.81 248 VAL B CA 1
ATOM 4132 C C . VAL B 1 248 ? 12.336 17.297 16.75 1 98.81 248 VAL B C 1
ATOM 4134 O O . VAL B 1 248 ? 12.828 16.219 16.422 1 98.81 248 VAL B O 1
ATOM 4137 N N . VAL B 1 249 ? 12.406 18.344 15.93 1 98.88 249 VAL B N 1
ATOM 4138 C CA . VAL B 1 249 ? 13.008 18.234 14.602 1 98.88 249 VAL B CA 1
ATOM 4139 C C . VAL B 1 249 ? 14.523 18.359 14.711 1 98.88 249 VAL B C 1
ATOM 4141 O O . VAL B 1 249 ? 15.031 19.281 15.352 1 98.88 249 VAL B O 1
ATOM 4144 N N . ASP B 1 250 ? 15.227 17.469 14.086 1 98.81 250 ASP B N 1
ATOM 4145 C CA . ASP B 1 250 ? 16.688 17.484 14.117 1 98.81 250 ASP B CA 1
ATOM 4146 C C . ASP B 1 250 ? 17.25 18.25 12.914 1 98.81 250 ASP B C 1
ATOM 4148 O O . ASP B 1 250 ? 18.266 18.922 13.023 1 98.81 250 ASP B O 1
ATOM 4152 N N . GLU B 1 251 ? 16.656 18.078 11.766 1 98.69 251 GLU B N 1
ATOM 4153 C CA . GLU B 1 251 ? 17.156 18.688 10.531 1 98.69 251 GLU B CA 1
ATOM 4154 C C . GLU B 1 251 ? 16 19.062 9.602 1 98.69 251 GLU B C 1
ATOM 4156 O O . GLU B 1 251 ? 14.984 18.375 9.547 1 98.69 251 GLU B O 1
ATOM 4161 N N . LEU B 1 252 ? 16.188 20.188 8.953 1 98.81 252 LEU B N 1
ATOM 4162 C CA . LEU B 1 252 ? 15.227 20.656 7.949 1 98.81 252 LEU B CA 1
ATOM 4163 C C . LEU B 1 252 ? 15.773 20.453 6.539 1 98.81 252 LEU B C 1
ATOM 4165 O O . LEU B 1 252 ? 16.969 20.641 6.297 1 98.81 252 LEU B O 1
ATOM 4169 N N . ILE B 1 253 ? 14.953 20 5.652 1 98.88 253 ILE B N 1
ATOM 4170 C CA . ILE B 1 253 ? 15.312 19.844 4.246 1 98.88 253 ILE B CA 1
ATOM 4171 C C . ILE B 1 253 ? 14.289 20.562 3.371 1 98.88 253 ILE B C 1
ATOM 4173 O O . ILE B 1 253 ? 13.078 20.406 3.562 1 98.88 253 ILE B O 1
ATOM 4177 N N . ASP B 1 254 ? 14.734 21.391 2.479 1 98.69 254 ASP B N 1
ATOM 4178 C CA . ASP B 1 254 ? 13.875 22.078 1.522 1 98.69 254 ASP B CA 1
ATOM 4179 C C . ASP B 1 254 ? 13.898 21.391 0.162 1 98.69 254 ASP B C 1
ATOM 4181 O O . ASP B 1 254 ? 14.969 21.016 -0.332 1 98.69 254 ASP B O 1
ATOM 4185 N N . CYS B 1 255 ? 12.766 21.219 -0.416 1 98.88 255 CYS B N 1
ATOM 4186 C CA . CYS B 1 255 ? 12.664 20.547 -1.707 1 98.88 255 CYS B CA 1
ATOM 4187 C C . CYS B 1 255 ? 11.969 21.438 -2.729 1 98.88 255 CYS B C 1
ATOM 4189 O O . CYS B 1 255 ? 11 22.141 -2.398 1 98.88 255 CYS B O 1
ATOM 4191 N N . SER B 1 256 ? 12.422 21.453 -3.934 1 98.81 256 SER B N 1
ATOM 4192 C CA . SER B 1 256 ? 11.82 22.188 -5.043 1 98.81 256 SER B CA 1
ATOM 4193 C C . SER B 1 256 ? 10.633 21.438 -5.629 1 98.81 256 SER B C 1
ATOM 4195 O O . SER B 1 256 ? 10.375 20.281 -5.266 1 98.81 256 SER B O 1
ATOM 4197 N N . GLU B 1 257 ? 9.883 22.172 -6.512 1 98.56 257 GLU B N 1
ATOM 4198 C CA . GLU B 1 257 ? 8.773 21.531 -7.211 1 98.56 257 GLU B CA 1
ATOM 4199 C C . GLU B 1 257 ? 9.258 20.359 -8.062 1 98.56 257 GLU B C 1
ATOM 4201 O O . GLU B 1 257 ? 8.578 19.344 -8.188 1 98.56 257 GLU B O 1
ATOM 4206 N N . ASP B 1 258 ? 10.461 20.484 -8.641 1 98.56 258 ASP B N 1
ATOM 4207 C CA . ASP B 1 258 ? 11.039 19.391 -9.438 1 98.56 258 ASP B CA 1
ATOM 4208 C C . ASP B 1 258 ? 11.352 18.188 -8.57 1 98.56 258 ASP B C 1
ATOM 4210 O O . ASP B 1 258 ? 11.18 17.047 -9 1 98.56 258 ASP B O 1
ATOM 4214 N N . ASP B 1 259 ? 11.859 18.422 -7.355 1 98.81 259 ASP B N 1
ATOM 4215 C CA . ASP B 1 259 ? 12.102 17.328 -6.414 1 98.81 259 ASP B CA 1
ATOM 4216 C C . ASP B 1 259 ? 10.82 16.547 -6.129 1 98.81 259 ASP B C 1
ATOM 4218 O O . ASP B 1 259 ? 10.836 15.32 -6.094 1 98.81 259 ASP B O 1
ATOM 4222 N N . ILE B 1 260 ? 9.758 17.266 -5.879 1 98.88 260 ILE B N 1
ATOM 4223 C CA . ILE B 1 260 ? 8.469 16.672 -5.547 1 98.88 260 ILE B CA 1
ATOM 4224 C C . ILE B 1 260 ? 7.953 15.867 -6.742 1 98.88 260 ILE B C 1
ATOM 4226 O O . ILE B 1 260 ? 7.469 14.75 -6.582 1 98.88 260 ILE B O 1
ATOM 4230 N N . LYS B 1 261 ? 8.102 16.484 -7.949 1 98.5 261 LYS B N 1
ATOM 4231 C CA . LYS B 1 261 ? 7.68 15.812 -9.18 1 98.5 261 LYS B CA 1
ATOM 4232 C C . LYS B 1 261 ? 8.383 14.469 -9.344 1 98.5 261 LYS B C 1
ATOM 4234 O O . LYS B 1 261 ? 7.738 13.461 -9.633 1 98.5 261 LYS B O 1
ATOM 4239 N N . GLU B 1 262 ? 9.648 14.445 -9.156 1 98.56 262 GLU B N 1
ATOM 4240 C CA . GLU B 1 262 ? 10.438 13.227 -9.305 1 98.56 262 GLU B CA 1
ATOM 4241 C C . GLU B 1 262 ? 10.047 12.188 -8.258 1 98.56 262 GLU B C 1
ATOM 4243 O O . GLU B 1 262 ? 9.992 10.992 -8.555 1 98.56 262 GLU B O 1
ATOM 4248 N N . ALA B 1 263 ? 9.789 12.609 -7.059 1 98.88 263 ALA B N 1
ATOM 4249 C CA . ALA B 1 263 ? 9.375 11.703 -5.992 1 98.88 263 ALA B CA 1
ATOM 4250 C C . ALA B 1 263 ? 8.016 11.078 -6.297 1 98.88 263 ALA B C 1
ATOM 4252 O O . ALA B 1 263 ? 7.785 9.906 -6 1 98.88 263 ALA B O 1
ATOM 4253 N N . LEU B 1 264 ? 7.102 11.898 -6.867 1 98.81 264 LEU B N 1
ATOM 4254 C CA . LEU B 1 264 ? 5.805 11.367 -7.281 1 98.81 264 LEU B CA 1
ATOM 4255 C C . LEU B 1 264 ? 5.973 10.242 -8.297 1 98.81 264 LEU B C 1
ATOM 4257 O O . LEU B 1 264 ? 5.344 9.188 -8.172 1 98.81 264 LEU B O 1
ATOM 4261 N N . LYS B 1 265 ? 6.855 10.43 -9.266 1 98.31 265 LYS B N 1
ATOM 4262 C CA . LYS B 1 265 ? 7.125 9.422 -10.281 1 98.31 265 LYS B CA 1
ATOM 4263 C C . LYS B 1 265 ? 7.73 8.164 -9.664 1 98.31 265 LYS B C 1
ATOM 4265 O O . LYS B 1 265 ? 7.34 7.047 -10.008 1 98.31 265 LYS B O 1
ATOM 4270 N N . GLU B 1 266 ? 8.648 8.43 -8.797 1 98.31 266 GLU B N 1
ATOM 4271 C CA . GLU B 1 266 ? 9.328 7.312 -8.148 1 98.31 266 GLU B CA 1
ATOM 4272 C C . GLU B 1 266 ? 8.352 6.461 -7.348 1 98.31 266 GLU B C 1
ATOM 4274 O O . GLU B 1 266 ? 8.383 5.23 -7.422 1 98.31 266 GLU B O 1
ATOM 4279 N N . LEU B 1 267 ? 7.484 7.07 -6.559 1 98.81 267 LEU B N 1
ATOM 4280 C CA . LEU B 1 267 ? 6.504 6.34 -5.766 1 98.81 267 LEU B CA 1
ATOM 4281 C C . LEU B 1 267 ? 5.547 5.566 -6.664 1 98.81 267 LEU B C 1
ATOM 4283 O O . LEU B 1 267 ? 5.18 4.43 -6.355 1 98.81 267 LEU B O 1
ATOM 4287 N N . ALA B 1 268 ? 5.18 6.121 -7.785 1 98.25 268 ALA B N 1
ATOM 4288 C CA . ALA B 1 268 ? 4.242 5.473 -8.695 1 98.25 268 ALA B CA 1
ATOM 4289 C C . ALA B 1 268 ? 4.879 4.27 -9.383 1 98.25 268 ALA B C 1
ATOM 4291 O O . ALA B 1 268 ? 4.34 3.16 -9.328 1 98.25 268 ALA B O 1
ATOM 4292 N N . TRP B 1 269 ? 6.117 4.453 -9.891 1 97.06 269 TRP B N 1
ATOM 4293 C CA . TRP B 1 269 ? 6.625 3.471 -10.844 1 97.06 269 TRP B CA 1
ATOM 4294 C C . TRP B 1 269 ? 7.641 2.547 -10.188 1 97.06 269 TRP B C 1
ATOM 4296 O O . TRP B 1 269 ? 7.809 1.398 -10.602 1 97.06 269 TRP B O 1
ATOM 4306 N N . SER B 1 270 ? 8.281 3.035 -9.156 1 96.88 270 SER B N 1
ATOM 4307 C CA . SER B 1 270 ? 9.242 2.18 -8.461 1 96.88 270 SER B CA 1
ATOM 4308 C C . SER B 1 270 ? 8.594 1.485 -7.266 1 96.88 270 SER B C 1
ATOM 4310 O O . SER B 1 270 ? 8.992 0.376 -6.898 1 96.88 270 SER B O 1
ATOM 4312 N N . GLU B 1 271 ? 7.605 2.125 -6.652 1 98.25 271 GLU B N 1
ATOM 4313 C CA . GLU B 1 271 ? 7.051 1.604 -5.406 1 98.25 271 GLU B CA 1
ATOM 4314 C C . GLU B 1 271 ? 5.578 1.238 -5.562 1 98.25 271 GLU B C 1
ATOM 4316 O O . GLU B 1 271 ? 4.961 0.711 -4.637 1 98.25 271 GLU B O 1
ATOM 4321 N N . SER B 1 272 ? 4.969 1.544 -6.711 1 98.06 272 SER B N 1
ATOM 4322 C CA . SER B 1 272 ? 3.641 1.086 -7.102 1 98.06 272 SER B CA 1
ATOM 4323 C C . SER B 1 272 ? 2.555 1.769 -6.277 1 98.06 272 SER B C 1
ATOM 4325 O O . SER B 1 272 ? 1.509 1.175 -6.004 1 98.06 272 SER B O 1
ATOM 4327 N N . MET B 1 273 ? 2.76 3.047 -5.812 1 98.62 273 MET B N 1
ATOM 4328 C CA . MET B 1 273 ? 1.777 3.809 -5.047 1 98.62 273 MET B CA 1
ATOM 4329 C C . MET B 1 273 ? 1.563 5.188 -5.66 1 98.62 273 MET B C 1
ATOM 4331 O O . MET B 1 273 ? 2.527 5.902 -5.945 1 98.62 273 MET B O 1
ATOM 4335 N N . ILE B 1 274 ? 0.379 5.547 -5.871 1 98.5 274 ILE B N 1
ATOM 4336 C CA . ILE B 1 274 ? 0.029 6.914 -6.246 1 98.5 274 ILE B CA 1
ATOM 4337 C C . ILE B 1 274 ? -0.355 7.707 -4.996 1 98.5 274 ILE B C 1
ATOM 4339 O O . ILE B 1 274 ? -1.274 7.32 -4.27 1 98.5 274 ILE B O 1
ATOM 4343 N N . VAL B 1 275 ? 0.336 8.75 -4.711 1 98.75 275 VAL B N 1
ATOM 4344 C CA . VAL B 1 275 ? 0.12 9.531 -3.502 1 98.75 275 VAL B CA 1
ATOM 4345 C C . VAL B 1 275 ? -0.039 11.008 -3.865 1 98.75 275 VAL B C 1
ATOM 4347 O O . VAL B 1 275 ? 0.153 11.391 -5.02 1 98.75 275 VAL B O 1
ATOM 4350 N N . GLU B 1 276 ? -0.477 11.852 -2.91 1 98.5 276 GLU B N 1
ATOM 4351 C CA . GLU B 1 276 ? -0.532 13.297 -3.125 1 98.5 276 GLU B CA 1
ATOM 4352 C C . GLU B 1 276 ? 0.851 13.922 -2.994 1 98.5 276 GLU B C 1
ATOM 4354 O O . GLU B 1 276 ? 1.757 13.328 -2.406 1 98.5 276 GLU B O 1
ATOM 4359 N N . GLY B 1 277 ? 1.026 15.133 -3.496 1 98.69 277 GLY B N 1
ATOM 4360 C CA . GLY B 1 277 ? 2.311 15.812 -3.539 1 98.69 277 GLY B CA 1
ATOM 4361 C C . GLY B 1 277 ? 2.945 15.969 -2.17 1 98.69 277 GLY B C 1
ATOM 4362 O O . GLY B 1 277 ? 4.164 15.867 -2.031 1 98.69 277 GLY B O 1
ATOM 4363 N N . SER B 1 278 ? 2.137 16.234 -1.158 1 98.75 278 SER B N 1
ATOM 4364 C CA . SER B 1 278 ? 2.65 16.422 0.195 1 98.75 278 SER B CA 1
ATOM 4365 C C . SER B 1 278 ? 3.27 15.133 0.732 1 98.75 278 SER B C 1
ATOM 4367 O O . SER B 1 278 ? 4.211 15.172 1.527 1 98.75 278 SER B O 1
ATOM 4369 N N . ALA B 1 279 ? 2.75 13.977 0.344 1 98.88 279 ALA B N 1
ATOM 4370 C CA . ALA B 1 279 ? 3.367 12.703 0.698 1 98.88 279 ALA B CA 1
ATOM 4371 C C . ALA B 1 279 ? 4.688 12.508 -0.041 1 98.88 279 ALA B C 1
ATOM 4373 O O . ALA B 1 279 ? 5.684 12.086 0.553 1 98.88 279 ALA B O 1
ATOM 4374 N N . ALA B 1 280 ? 4.707 12.859 -1.308 1 98.94 280 ALA B N 1
ATOM 4375 C CA . ALA B 1 280 ? 5.914 12.742 -2.123 1 98.94 280 ALA B CA 1
ATOM 4376 C C . ALA B 1 280 ? 7.016 13.664 -1.611 1 98.94 280 ALA B C 1
ATOM 4378 O O . ALA B 1 280 ? 8.203 13.359 -1.757 1 98.94 280 ALA B O 1
ATOM 4379 N N . LEU B 1 281 ? 6.594 14.734 -1.018 1 98.94 281 LEU B N 1
ATOM 4380 C CA . LEU B 1 281 ? 7.539 15.695 -0.457 1 98.94 281 LEU B CA 1
ATOM 4381 C C . LEU B 1 281 ? 8.461 15.023 0.555 1 98.94 281 LEU B C 1
ATOM 4383 O O . LEU B 1 281 ? 9.664 15.297 0.587 1 98.94 281 LEU B O 1
ATOM 4387 N N . ALA B 1 282 ? 7.977 14.125 1.381 1 98.94 282 ALA B N 1
ATOM 4388 C CA . ALA B 1 282 ? 8.789 13.398 2.359 1 98.94 282 ALA B CA 1
ATOM 4389 C C . ALA B 1 282 ? 9.859 12.555 1.669 1 98.94 282 ALA B C 1
ATOM 4391 O O . ALA B 1 282 ? 11.016 12.555 2.088 1 98.94 282 ALA B O 1
ATOM 4392 N N . LEU B 1 283 ? 9.461 11.859 0.584 1 98.94 283 LEU B N 1
ATOM 4393 C CA . LEU B 1 283 ? 10.438 11.07 -0.167 1 98.94 283 LEU B CA 1
ATOM 4394 C C . LEU B 1 283 ? 11.477 11.969 -0.816 1 98.94 283 LEU B C 1
ATOM 4396 O O . LEU B 1 283 ? 12.664 11.625 -0.857 1 98.94 283 LEU B O 1
ATOM 4400 N N . ALA B 1 284 ? 11.008 13.117 -1.366 1 98.94 284 ALA B N 1
ATOM 4401 C CA . ALA B 1 284 ? 11.953 14.07 -1.943 1 98.94 284 ALA B CA 1
ATOM 4402 C C . ALA B 1 284 ? 13.023 14.461 -0.931 1 98.94 284 ALA B C 1
ATOM 4404 O O . ALA B 1 284 ? 14.203 14.555 -1.271 1 98.94 284 ALA B O 1
ATOM 4405 N N . GLY B 1 285 ? 12.617 14.719 0.296 1 98.94 285 GLY B N 1
ATOM 4406 C CA . GLY B 1 285 ? 13.562 15.031 1.354 1 98.94 285 GLY B CA 1
ATOM 4407 C C . GLY B 1 285 ? 14.578 13.93 1.598 1 98.94 285 GLY B C 1
ATOM 4408 O O . GLY B 1 285 ? 15.781 14.195 1.687 1 98.94 285 GLY B O 1
ATOM 4409 N N . PHE B 1 286 ? 14.109 12.664 1.737 1 98.94 286 PHE B N 1
ATOM 4410 C CA . PHE B 1 286 ? 15.008 11.523 1.894 1 98.94 286 PHE B CA 1
ATOM 4411 C C . PHE B 1 286 ? 16.031 11.477 0.761 1 98.94 286 PHE B C 1
ATOM 4413 O O . PHE B 1 286 ? 17.219 11.32 1.004 1 98.94 286 PHE B O 1
ATOM 4420 N N . ASN B 1 287 ? 15.508 11.656 -0.512 1 98.88 287 ASN B N 1
ATOM 4421 C CA . ASN B 1 287 ? 16.359 11.531 -1.694 1 98.88 287 ASN B CA 1
ATOM 4422 C C . ASN B 1 287 ? 17.5 12.547 -1.674 1 98.88 287 ASN B C 1
ATOM 4424 O O . ASN B 1 287 ? 18.578 12.273 -2.182 1 98.88 287 ASN B O 1
ATOM 4428 N N . LYS B 1 288 ? 17.25 13.695 -1.051 1 98.44 288 LYS B N 1
ATOM 4429 C CA . LYS B 1 288 ? 18.25 14.758 -1.002 1 98.44 288 LYS B CA 1
ATOM 4430 C C . LYS B 1 288 ? 19.453 14.336 -0.149 1 98.44 288 LYS B C 1
ATOM 4432 O O . LYS B 1 288 ? 20.562 14.812 -0.362 1 98.44 288 LYS B O 1
ATOM 4437 N N . VAL B 1 289 ? 19.25 13.391 0.773 1 98.44 289 VAL B N 1
ATOM 4438 C CA . VAL B 1 289 ? 20.328 13.109 1.714 1 98.44 289 VAL B CA 1
ATOM 4439 C C . VAL B 1 289 ? 20.594 11.602 1.75 1 98.44 289 VAL B C 1
ATOM 4441 O O . VAL B 1 289 ? 21.375 11.125 2.584 1 98.44 289 VAL B O 1
ATOM 4444 N N . ALA B 1 290 ? 20.031 10.859 0.917 1 98.19 290 ALA B N 1
ATOM 4445 C CA . ALA B 1 290 ? 20.062 9.398 0.931 1 98.19 290 ALA B CA 1
ATOM 4446 C C . ALA B 1 290 ? 21.5 8.883 0.903 1 98.19 290 ALA B C 1
ATOM 4448 O O . ALA B 1 290 ? 21.812 7.859 1.513 1 98.19 290 ALA B O 1
ATOM 4449 N N . SER B 1 291 ? 22.391 9.586 0.201 1 97.69 291 SER B N 1
ATOM 4450 C CA . SER B 1 291 ? 23.781 9.156 0.039 1 97.69 291 SER B CA 1
ATOM 4451 C C . SER B 1 291 ? 24.5 9.109 1.379 1 97.69 291 SER B C 1
ATOM 4453 O O . SER B 1 291 ? 25.531 8.438 1.512 1 97.69 291 SER B O 1
ATOM 4455 N N . LYS B 1 292 ? 23.969 9.773 2.373 1 98 292 LYS B N 1
ATOM 4456 C CA . LYS B 1 292 ? 24.609 9.844 3.686 1 98 292 LYS B CA 1
ATOM 4457 C C . LYS B 1 292 ? 24 8.828 4.648 1 98 292 LYS B C 1
ATOM 4459 O O . LYS B 1 292 ? 24.359 8.789 5.824 1 98 292 LYS B O 1
ATOM 4464 N N . LEU B 1 293 ? 23.125 8.031 4.172 1 98.19 293 LEU B N 1
ATOM 4465 C CA . LEU B 1 293 ? 22.328 7.23 5.102 1 98.19 293 LEU B CA 1
ATOM 4466 C C . LEU B 1 293 ? 22.547 5.742 4.855 1 98.19 293 LEU B C 1
ATOM 4468 O O . LEU B 1 293 ? 21.688 4.922 5.195 1 98.19 293 LEU B O 1
ATOM 4472 N N . ALA B 1 294 ? 23.672 5.387 4.215 1 97.69 294 ALA B N 1
ATOM 4473 C CA . ALA B 1 294 ? 24 3.984 3.971 1 97.69 294 ALA B CA 1
ATOM 4474 C C . ALA B 1 294 ? 24.016 3.189 5.273 1 97.69 294 ALA B C 1
ATOM 4476 O O . ALA B 1 294 ? 24.547 3.652 6.285 1 97.69 294 ALA B O 1
ATOM 4477 N N . GLY B 1 295 ? 23.391 2.041 5.297 1 97.75 295 GLY B N 1
ATOM 4478 C CA . GLY B 1 295 ? 23.391 1.154 6.449 1 97.75 295 GLY B CA 1
ATOM 4479 C C . GLY B 1 295 ? 22.359 1.531 7.492 1 97.75 295 GLY B C 1
ATOM 4480 O O . GLY B 1 295 ? 22.172 0.816 8.477 1 97.75 295 GLY B O 1
ATOM 4481 N N . GLN B 1 296 ? 21.641 2.633 7.285 1 98.5 296 GLN B N 1
ATOM 4482 C CA . GLN B 1 296 ? 20.656 3.104 8.242 1 98.5 296 GLN B CA 1
ATOM 4483 C C . GLN B 1 296 ? 19.234 2.76 7.777 1 98.5 296 GLN B C 1
ATOM 4485 O O . GLN B 1 296 ? 19.016 2.52 6.59 1 98.5 296 GLN B O 1
ATOM 4490 N N . THR B 1 297 ? 18.328 2.607 8.711 1 98.56 297 THR B N 1
ATOM 4491 C CA . THR B 1 297 ? 16.922 2.43 8.422 1 98.56 297 THR B CA 1
ATOM 4492 C C . THR B 1 297 ? 16.172 3.764 8.5 1 98.56 297 THR B C 1
ATOM 4494 O O . THR B 1 297 ? 16.172 4.422 9.539 1 98.56 297 THR B O 1
ATOM 4497 N N . SER B 1 298 ? 15.602 4.188 7.387 1 98.88 298 SER B N 1
ATOM 4498 C CA . SER B 1 298 ? 14.844 5.434 7.285 1 98.88 298 SER B CA 1
ATOM 4499 C C . SER B 1 298 ? 13.375 5.168 6.992 1 98.88 298 SER B C 1
ATOM 4501 O O . SER B 1 298 ? 13.047 4.344 6.137 1 98.88 298 SER B O 1
ATOM 4503 N N . VAL B 1 299 ? 12.523 5.809 7.75 1 98.94 299 VAL B N 1
ATOM 4504 C CA . VAL B 1 299 ? 11.094 5.754 7.488 1 98.94 299 VAL B CA 1
ATOM 4505 C C . VAL B 1 299 ? 10.656 7.016 6.746 1 98.94 299 VAL B C 1
ATOM 4507 O O . VAL B 1 299 ? 11 8.133 7.145 1 98.94 299 VAL B O 1
ATOM 4510 N N . VAL B 1 300 ? 10 6.871 5.648 1 98.94 300 VAL B N 1
ATOM 4511 C CA . VAL B 1 300 ? 9.367 7.953 4.902 1 98.94 300 VAL B CA 1
ATOM 4512 C C . VAL B 1 300 ? 7.859 7.941 5.148 1 98.94 300 VAL B C 1
ATOM 4514 O O . VAL B 1 300 ? 7.184 6.949 4.863 1 98.94 300 VAL B O 1
ATOM 4517 N N . LEU B 1 301 ? 7.32 9.008 5.695 1 98.94 301 LEU B N 1
ATOM 4518 C CA . LEU B 1 301 ? 5.895 9.078 5.996 1 98.94 301 LEU B CA 1
ATOM 4519 C C . LEU B 1 301 ? 5.098 9.484 4.762 1 98.94 301 LEU B C 1
ATOM 4521 O O . LEU B 1 301 ? 5.281 10.586 4.238 1 98.94 301 LEU B O 1
ATOM 4525 N N . LEU B 1 302 ? 4.289 8.633 4.223 1 98.94 302 LEU B N 1
ATOM 4526 C CA . LEU B 1 302 ? 3.352 8.961 3.156 1 98.94 302 LEU B CA 1
ATOM 4527 C C . LEU B 1 302 ? 2.025 9.453 3.73 1 98.94 302 LEU B C 1
ATOM 4529 O O . LEU B 1 302 ? 1.145 8.648 4.043 1 98.94 302 LEU B O 1
ATOM 4533 N N . CYS B 1 303 ? 1.84 10.742 3.752 1 98.81 303 CYS B N 1
ATOM 4534 C CA . CYS B 1 303 ? 0.843 11.344 4.629 1 98.81 303 CYS B CA 1
ATOM 4535 C C . CYS B 1 303 ? -0.544 11.281 4.004 1 98.81 303 CYS B C 1
ATOM 4537 O O . CYS B 1 303 ? -1.548 11.508 4.684 1 98.81 303 CYS B O 1
ATOM 4539 N N . GLY B 1 304 ? -0.592 11.047 2.615 1 98.31 304 GLY B N 1
ATOM 4540 C CA . GLY B 1 304 ? -1.928 10.992 2.041 1 98.31 304 GLY B CA 1
ATOM 4541 C C . GLY B 1 304 ? -1.927 10.672 0.558 1 98.31 304 GLY B C 1
ATOM 4542 O O . GLY B 1 304 ? -0.869 10.625 -0.073 1 98.31 304 GLY B O 1
ATOM 4543 N N . SER B 1 305 ? -3.191 10.5 0.052 1 98.12 305 SER B N 1
ATOM 4544 C CA . SER B 1 305 ? -3.361 10.133 -1.349 1 98.12 305 SER B CA 1
ATOM 4545 C C . SER B 1 305 ? -4.59 10.805 -1.953 1 98.12 305 SER B C 1
ATOM 4547 O O . SER B 1 305 ? -5.277 10.211 -2.789 1 98.12 305 SER B O 1
ATOM 4549 N N . ASN B 1 306 ? -4.969 11.961 -1.411 1 95.38 306 ASN B N 1
ATOM 4550 C CA . ASN B 1 306 ? -6.012 12.766 -2.037 1 95.38 306 ASN B CA 1
ATOM 4551 C C . ASN B 1 306 ? -5.426 13.781 -3.012 1 95.38 306 ASN B C 1
ATOM 4553 O O . ASN B 1 306 ? -4.789 14.75 -2.598 1 95.38 306 ASN B O 1
ATOM 4557 N N . TYR B 1 307 ? -5.492 13.422 -4.277 1 94.44 307 TYR B N 1
ATOM 4558 C CA . TYR B 1 307 ? -4.863 14.203 -5.336 1 94.44 307 TYR B CA 1
ATOM 4559 C C . TYR B 1 307 ? -5.832 14.445 -6.488 1 94.44 307 TYR B C 1
ATOM 4561 O O . TYR B 1 307 ? -6.863 13.773 -6.586 1 94.44 307 TYR B O 1
ATOM 4569 N N . ASP B 1 308 ? -5.488 15.492 -7.27 1 93.19 308 ASP B N 1
ATOM 4570 C CA . ASP B 1 308 ? -6.152 15.68 -8.555 1 93.19 308 ASP B CA 1
ATOM 4571 C C . ASP B 1 308 ? -5.633 14.68 -9.586 1 93.19 308 ASP B C 1
ATOM 4573 O O . ASP B 1 308 ? -4.469 14.742 -9.992 1 93.19 308 ASP B O 1
ATOM 4577 N N . GLN B 1 309 ? -6.496 13.773 -10.023 1 94.69 309 GLN B N 1
ATOM 4578 C CA . GLN B 1 309 ? -6.086 12.68 -10.898 1 94.69 309 GLN B CA 1
ATOM 4579 C C . GLN B 1 309 ? -5.426 13.203 -12.172 1 94.69 309 GLN B C 1
ATOM 4581 O O . GLN B 1 309 ? -4.398 12.68 -12.602 1 94.69 309 GLN B O 1
ATOM 4586 N N . SER B 1 310 ? -6.035 14.227 -12.789 1 94.25 310 SER B N 1
ATOM 4587 C CA . SER B 1 310 ? -5.496 14.773 -14.031 1 94.25 310 SER B CA 1
ATOM 4588 C C . SER B 1 310 ? -4.086 15.328 -13.828 1 94.25 310 SER B C 1
ATOM 4590 O O . SER B 1 310 ? -3.199 15.094 -14.648 1 94.25 310 SER B O 1
ATOM 4592 N N . ALA B 1 311 ? -3.912 16.016 -12.719 1 93.94 311 ALA B N 1
ATOM 4593 C CA . ALA B 1 311 ? -2.611 16.609 -12.422 1 93.94 311 ALA B CA 1
ATOM 4594 C C . ALA B 1 311 ? -1.558 15.531 -12.188 1 93.94 311 ALA B C 1
ATOM 4596 O O . ALA B 1 311 ? -0.453 15.609 -12.727 1 93.94 311 ALA B O 1
ATOM 4597 N N . VAL B 1 312 ? -1.895 14.492 -11.438 1 96.31 312 VAL B N 1
ATOM 4598 C CA . VAL B 1 312 ? -0.944 13.438 -11.094 1 96.31 312 VAL B CA 1
ATOM 4599 C C . VAL B 1 312 ? -0.639 12.594 -12.328 1 96.31 312 VAL B C 1
ATOM 4601 O O . VAL B 1 312 ? 0.51 12.203 -12.555 1 96.31 312 VAL B O 1
ATOM 4604 N N . THR B 1 313 ? -1.687 12.289 -13.156 1 95.56 313 THR B N 1
ATOM 4605 C CA . THR B 1 313 ? -1.493 11.531 -14.383 1 95.56 313 THR B CA 1
ATOM 4606 C C . THR B 1 313 ? -0.488 12.219 -15.297 1 95.56 313 THR B C 1
ATOM 4608 O O . THR B 1 313 ? 0.405 11.578 -15.852 1 95.56 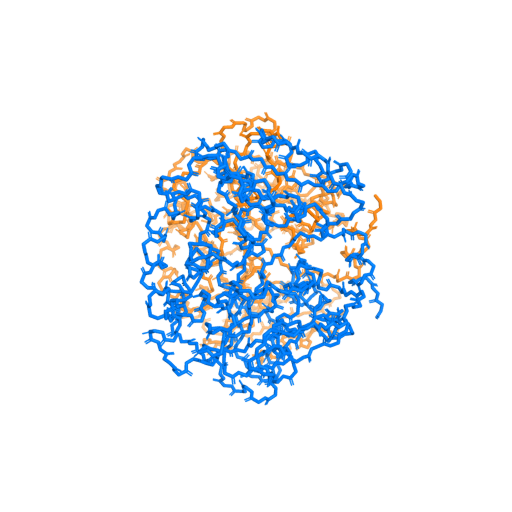313 THR B O 1
ATOM 4611 N N . LYS B 1 314 ? -0.616 13.516 -15.422 1 95.44 314 LYS B N 1
ATOM 4612 C CA . LYS B 1 314 ? 0.296 14.289 -16.25 1 95.44 314 LYS B CA 1
ATOM 4613 C C . LYS B 1 314 ? 1.729 14.188 -15.742 1 95.44 314 LYS B C 1
ATOM 4615 O O . LYS B 1 314 ? 2.67 14.07 -16.531 1 95.44 314 LYS B O 1
ATOM 4620 N N . ILE B 1 315 ? 1.854 14.211 -14.477 1 96.56 315 ILE B N 1
ATOM 4621 C CA . ILE B 1 315 ? 3.176 14.219 -13.859 1 96.56 315 ILE B CA 1
ATOM 4622 C C . ILE B 1 315 ? 3.836 12.859 -14.031 1 96.56 315 ILE B C 1
ATOM 4624 O O . ILE B 1 315 ? 4.973 12.766 -14.5 1 96.56 315 ILE B O 1
ATOM 4628 N N . ILE B 1 316 ? 3.119 11.75 -13.672 1 95.44 316 ILE B N 1
ATOM 4629 C CA . ILE B 1 316 ? 3.76 10.438 -13.617 1 95.44 316 ILE B CA 1
ATOM 4630 C C . ILE B 1 316 ? 3.914 9.875 -15.023 1 95.44 316 ILE B C 1
ATOM 4632 O O . ILE B 1 316 ? 4.66 8.914 -15.242 1 95.44 316 ILE B O 1
ATOM 4636 N N . SER B 1 317 ? 3.16 10.445 -16.016 1 91.94 317 SER B N 1
ATOM 4637 C CA . SER B 1 317 ? 3.26 9.984 -17.391 1 91.94 317 SER B CA 1
ATOM 4638 C C . SER B 1 317 ? 4.27 10.805 -18.188 1 91.94 317 SER B C 1
ATOM 4640 O O . SER B 1 317 ? 4.559 10.5 -19.344 1 91.94 317 SER B O 1
ATOM 4642 N N . SER B 1 318 ? 4.711 11.82 -17.641 1 87.56 318 SER B N 1
ATOM 4643 C CA . SER B 1 318 ? 5.66 12.672 -18.344 1 87.56 318 SER B CA 1
ATOM 4644 C C . SER B 1 318 ? 7.043 12.039 -18.391 1 87.56 318 SER B C 1
ATOM 4646 O O . SER B 1 318 ? 7.41 11.258 -17.516 1 87.56 318 SER B O 1
ATOM 4648 N N . PRO B 1 319 ? 7.836 12.383 -19.484 1 77.06 319 PRO B N 1
ATOM 4649 C CA . PRO B 1 319 ? 9.188 11.836 -19.578 1 77.06 319 PRO B CA 1
ATOM 4650 C C . PRO B 1 319 ? 10.117 12.352 -18.484 1 77.06 319 PRO B C 1
ATOM 4652 O O . PRO B 1 319 ? 9.969 13.492 -18.031 1 77.06 319 PRO B O 1
#

Sequence (638 aa):
MPTFQEIAAASVQSRSRIRHHVYQTPLIPAKKVGRDLKANVLFKAENFQLTGSFKVRGAMSKLSAAGQGRLITASSGNHGIGCALASQTLSKDLTVVLPEIVIPAKLNAIKSYGVEVILHGAEAGLAEQHAQKLAASGDYTYVSPYNDPDIIAGQGTIGLELLEQCDHMDNIFISMGGGGLISGIGSILKANNPSIKVFGVSAVNSKALAESMAAGHVVETEHLPTLAEAVAGGIDENTITLGLANAVVDELIDCSEDDIKEALKELAWSESMIVEGSAALALAGFNKVASKLAGQTSVVLLCGSNYDQSAVTKIISSPMPTFQEIAAASVQSRSRIRHHVYQTPLIPAKKVGRDLKANVLFKAENFQLTGSFKVRGAMSKLSAAGQGRLITASSGNHGIGCALASQTLSKDLTVVLPEIVIPAKLNAIKSYGVEVILHGAEAGLAEQHAQKLAASGDYTYVSPYNDPDIIAGQGTIGLELLEQCDHMDNIFISMGGGGLISGIGSILKANNPSIKVFGVSAVNSKALAESMAAGHVVETEHLPTLAEAVAGGIDENTITLGLANAVVDELIDCSEDDIKEALKELAWSESMIVEGSAALALAGFNKVASKLAGQTSVVLLCGSNYDQSAVTKIISSP

Foldseek 3Di:
DDALLRLLVLLVVLCVQCVVPKDLFDWAWFQPPLVVLQETEIERQQCPMVVRFLQLLLLLQVQSDPDFAAAEEEDLDSNLLSNLQSCLVVVHAYEYEYEPPDDVVSVCSSCVSVYHYHHDDNHRVRSGVVRVVVVVVVNGDYDDSAQDSRSLSSLLNNLVSCVVNPVDAQEEFAEAAQQSNLLSNLSNCCVVPVRRAYEYFYEPQADQLVVCLVVVAGDDDHHDDAQQVVRHDGYDRPGPNSVSCNVRHDYYHYDYRVLLLVLQLCCCPRVVDHAGSSQSRRVSRCVVCSSVRNPGYYYRYRGGRDYDPVVSCCSNVDD/DDALLRLLVLLVVLCVQCVVPKDLFDWAWFQPPLVVLQETEIERQQCPMVLRFLQLLLLLQVQSDPDFAAAEEEDLDSNLLSNLQSCLVVVHAYEYEYEPPDDVVSVCSSCVSVYHYHHDDNHRVRSGVVRVVVVVVVNGHYDDSAQDSRSLSSLLNNLVSCVVNPVDAQEEFAEAAQQSNLLSNLSNCCVVPVRRAYEYFYEPQADQLVVCLVVVAGDDDHHDDAQQVVRHDGYDRPGPNSVSCNVRHDYYHYDYRVLLLVLQLCCCPRVVDHAGSSQSRRVSRCVVCSSVRNPGYYYRYRGGRDYDPVVSCCSNVDD

Nearest PDB structures (foldseek):
  8y1j-assembly1_B-2  TM=9.389E-01  e=5.932E-31  Pseudomonas aeruginosa PAO1
  3iau-assembly2_B  TM=9.265E-01  e=1.955E-28  Solanum lycopersicum
  3iau-assembly1_A  TM=9.253E-01  e=4.706E-28  Solanum lycopersicum
  6slh-assembly2_BBB  TM=9.016E-01  e=2.471E-28  Homo sapiens
  6slh-assembly1_CCC  TM=8.891E-01  e=4.109E-27  Homo sapiens

Solvent-accessible surface area (backbone atoms only — not comparable to full-atom values): 31307 Å² total; per-residue (Å²): 126,80,50,44,62,55,40,28,53,43,8,57,56,26,40,75,73,30,57,90,78,50,62,88,54,49,76,40,64,49,78,49,62,40,56,93,49,52,20,44,36,32,33,38,34,22,36,64,21,63,93,24,21,49,40,28,41,14,29,32,25,44,68,69,46,80,90,54,74,37,31,30,28,48,43,76,48,62,49,29,47,15,36,27,48,32,21,52,76,67,72,47,56,42,34,40,22,32,22,63,69,56,56,64,72,48,52,50,58,40,42,71,42,72,42,47,73,44,72,36,43,85,39,63,69,49,8,35,51,49,32,49,52,50,20,71,73,66,70,26,36,63,55,52,88,26,68,33,71,45,25,15,8,17,30,9,33,56,27,54,50,45,64,72,73,42,96,67,64,45,33,34,24,32,42,40,28,62,26,15,55,48,27,13,24,28,15,31,42,47,69,72,41,68,78,44,38,30,33,36,16,28,41,67,38,20,36,23,50,63,54,12,56,76,67,74,45,77,52,91,65,74,75,51,89,56,67,33,56,85,24,50,56,78,64,62,82,82,44,58,25,58,63,30,34,64,74,39,47,70,43,78,37,77,32,49,67,67,42,29,53,52,26,45,33,41,34,34,73,55,59,31,32,50,60,14,38,37,15,18,31,5,46,27,38,46,64,75,48,40,86,78,35,52,80,36,34,34,35,30,36,27,48,18,38,74,61,59,62,71,62,51,50,54,58,58,69,47,133,126,79,48,42,60,55,40,28,53,43,9,58,56,26,39,74,72,30,56,90,77,50,64,88,54,50,76,41,63,49,77,48,62,42,55,94,48,51,20,44,37,31,33,40,33,24,35,65,21,61,92,24,21,48,40,28,41,13,29,33,25,44,68,69,44,82,90,54,75,37,31,30,27,50,43,76,48,62,49,30,47,15,36,28,50,32,22,52,76,67,72,48,55,42,34,40,22,32,22,64,70,58,56,63,71,49,52,50,56,42,43,71,43,70,43,46,74,44,73,36,41,84,39,63,69,48,7,34,52,49,32,51,52,50,21,70,73,65,71,27,36,65,56,53,88,24,67,32,72,44,24,16,7,18,31,10,34,54,29,54,49,44,64,73,73,41,93,67,66,45,33,36,25,31,42,38,28,63,27,16,54,48,27,14,25,28,14,33,40,48,70,74,42,67,79,43,40,29,32,36,16,28,42,67,37,19,34,24,51,64,54,11,56,76,67,72,45,76,52,92,66,75,75,50,90,56,68,34,56,85,24,52,56,77,65,61,84,83,44,56,25,59,65,29,34,66,72,39,48,71,44,79,39,75,32,49,68,66,42,27,53,52,26,43,33,42,34,34,73,56,58,29,32,52,60,14,38,38,14,18,32,6,46,27,36,46,65,74,49,39,87,79,34,52,78,35,34,34,34,31,36,27,48,18,37,76,60,60,64,68,63,51,51,54,57,58,68,48,134

Organism: Fusarium proliferatum (strain ET1) (NCBI:txid1227346)

InterPro domains:
  IPR001926 Tryptophan synthase beta chain-like, PALP domain [PF00291] (19-304)
  IPR036052 Tryptophan synthase beta chain-like, PALP domain superfamily [G3DSA:3.40.50.1100] (17-308)
  IPR036052 Tryptophan synthase beta chain-like, PALP domain superfamily [G3DSA:3.40.50.1100] (54-146)
  IPR036052 Tryptophan synthase beta chain-like, PALP domain superfamily [SSF53686] (14-312)
  IPR050147 Serine/Threonine Dehydratase [PTHR48078] (17-316)

pLDDT: mean 97.05, std 2.71, range [76.88, 99.0]

Radius of gyration: 25.6 Å; Cα contacts (8 Å, |Δi|>4): 1506; chains: 2; bounding box: 49×72×56 Å